Protein AF-A0A7W5AHA7-F1 (afdb_monomer)

Solvent-accessible surface area (backbone atoms only — not comparable to full-atom values): 21194 Å² total; per-residue (Å²): 138,83,71,64,63,60,58,51,53,52,51,49,52,49,50,27,50,49,18,19,52,24,18,47,68,71,44,51,67,63,39,45,52,51,50,47,50,50,53,53,51,52,54,52,45,38,75,72,51,43,41,68,69,63,51,54,50,54,52,51,44,52,54,50,19,44,52,30,20,50,50,20,34,49,53,38,52,50,50,55,50,50,54,51,49,53,52,50,52,52,52,49,54,50,52,49,51,50,50,50,52,50,56,47,44,58,52,50,45,49,53,37,49,51,49,26,53,50,21,52,50,44,39,74,67,44,91,49,69,72,58,24,52,52,20,49,51,50,24,53,52,30,52,54,50,48,55,51,53,49,57,57,47,67,65,64,68,55,86,76,56,55,41,36,65,59,50,50,55,50,42,42,75,73,69,44,51,74,49,77,43,67,65,78,59,86,31,44,57,58,18,50,53,51,45,54,51,52,52,49,40,56,74,61,25,66,96,49,59,33,41,37,41,33,60,72,56,31,42,37,41,38,33,60,53,51,94,64,92,72,76,98,60,78,53,74,66,58,52,51,50,38,50,53,36,44,74,69,70,23,46,60,49,78,49,78,56,96,63,26,39,39,39,41,38,39,53,55,91,81,67,66,86,82,78,73,89,75,69,81,66,66,54,58,55,54,52,49,53,54,56,45,48,57,51,52,49,48,50,51,48,49,51,50,51,53,50,53,47,49,56,58,46,39,55,56,8,41,44,54,72,66,48,57,68,70,58,52,72,67,38,45,39,82,62,50,58,76,59,46,49,90,37,62,34,54,55,67,78,78,89,77,76,62,89,55,56,47,41,23,24,70,58,53,66,92,76,42,56,55,28,35,36,47,26,40,58,91,60,22,28,69,38,42,36,42,74,87,70,55,74,95

Organism: NCBI:txid113559

Mean predicted aligned error: 18.33 Å

Radius of gyration: 41.79 Å; Cα contacts (8 Å, |Δi|>4): 481; chains: 1; bounding box: 98×40×115 Å

InterPro domains:
  IPR011712 Signal transduction histidine kinase, subgroup 3, dimerisation and phosphoacceptor domain [PF07730] (96-156)
  IPR036890 Histidine kinase/HSP90-like ATPase superfamily [G3DSA:3.30.565.10] (156-269)
  IPR050482 Sensor Histidine Kinase Two-Component System [PTHR24421] (6-270)

Structure (mmCIF, N/CA/C/O backbone):
data_AF-A0A7W5AHA7-F1
#
_entry.id   AF-A0A7W5AHA7-F1
#
loop_
_atom_site.group_PDB
_atom_site.id
_atom_site.type_symbol
_atom_site.label_atom_id
_atom_site.label_alt_id
_atom_site.label_comp_id
_atom_site.label_asym_id
_atom_site.label_entity_id
_atom_site.label_seq_id
_atom_site.pdbx_PDB_ins_code
_atom_site.Cartn_x
_atom_site.Cartn_y
_atom_site.Cartn_z
_atom_site.occupancy
_atom_site.B_iso_or_equiv
_atom_site.auth_seq_id
_atom_site.auth_comp_id
_atom_site.auth_asym_id
_atom_site.auth_atom_id
_atom_site.pdbx_PDB_model_num
ATOM 1 N N . MET A 1 1 ? 36.001 -20.596 -24.330 1.00 44.03 1 MET A N 1
ATOM 2 C CA . MET A 1 1 ? 35.196 -19.375 -24.076 1.00 44.03 1 MET A CA 1
ATOM 3 C C . MET A 1 1 ? 34.085 -19.608 -23.025 1.00 44.03 1 MET A C 1
ATOM 5 O O . MET A 1 1 ? 33.024 -19.015 -23.134 1.00 44.03 1 MET A O 1
ATOM 9 N N . HIS A 1 2 ? 34.303 -20.411 -21.967 1.00 50.78 2 HIS A N 1
ATOM 10 C CA . HIS A 1 2 ? 33.227 -20.828 -21.035 1.00 50.78 2 HIS A CA 1
ATOM 11 C C . HIS A 1 2 ? 33.105 -20.026 -19.718 1.00 50.78 2 HIS A C 1
ATOM 13 O O . HIS A 1 2 ? 32.243 -20.342 -18.909 1.00 50.78 2 HIS A O 1
ATOM 19 N N . GLY A 1 3 ? 33.915 -18.985 -19.485 1.00 50.44 3 GLY A N 1
ATOM 20 C CA . GLY A 1 3 ? 33.931 -18.281 -18.188 1.00 50.44 3 GLY A CA 1
ATOM 21 C C . GLY A 1 3 ? 32.942 -17.116 -18.034 1.00 50.44 3 GLY A C 1
ATOM 22 O O . GLY A 1 3 ? 32.474 -16.852 -16.933 1.00 50.44 3 GLY A O 1
ATOM 23 N N . TRP A 1 4 ? 32.600 -16.413 -19.117 1.00 60.12 4 TRP A N 1
ATOM 24 C CA . TRP A 1 4 ? 31.882 -15.130 -19.024 1.00 60.12 4 TRP A CA 1
ATOM 25 C C . TRP A 1 4 ? 30.357 -15.271 -18.871 1.00 60.12 4 TRP A C 1
ATOM 27 O O . TRP A 1 4 ? 29.722 -14.421 -18.252 1.00 60.12 4 TRP A O 1
ATOM 37 N N . GLY A 1 5 ? 29.766 -16.369 -19.355 1.00 68.62 5 GLY A N 1
ATOM 38 C CA . GLY A 1 5 ? 28.310 -16.575 -19.311 1.00 68.62 5 GLY A CA 1
ATOM 39 C C . GLY A 1 5 ? 27.740 -16.765 -17.899 1.00 68.62 5 GLY A C 1
ATOM 40 O O . GLY A 1 5 ? 26.621 -16.340 -17.624 1.00 68.62 5 GLY A O 1
ATOM 41 N N . GLN A 1 6 ? 28.514 -17.350 -16.977 1.00 74.94 6 GLN A N 1
ATOM 42 C CA . GLN A 1 6 ? 28.074 -17.560 -15.591 1.00 74.94 6 GLN A CA 1
ATOM 43 C C . GLN A 1 6 ? 27.984 -16.240 -14.814 1.00 74.94 6 GLN A C 1
ATOM 45 O O . GLN A 1 6 ? 27.006 -16.004 -14.108 1.00 74.94 6 GLN A O 1
ATOM 50 N N . TRP A 1 7 ? 28.964 -15.350 -14.991 1.00 77.50 7 TRP A N 1
ATOM 51 C CA . TRP A 1 7 ? 28.959 -14.024 -14.367 1.00 77.50 7 TRP A CA 1
ATOM 52 C C . TRP A 1 7 ? 27.817 -13.147 -14.879 1.00 77.50 7 TRP A C 1
ATOM 54 O O . TRP A 1 7 ? 27.179 -12.449 -14.092 1.00 77.50 7 TRP A O 1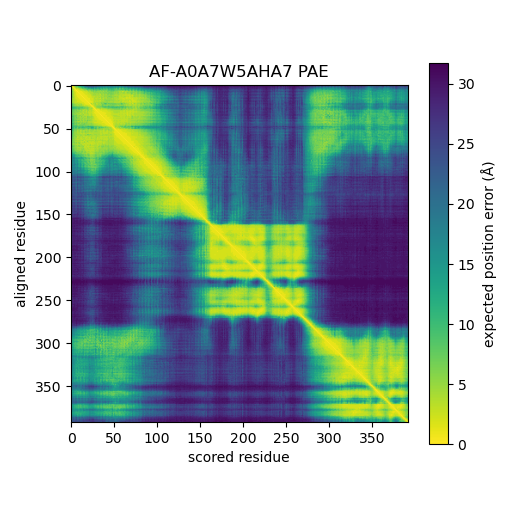
ATOM 64 N N . TYR A 1 8 ? 27.506 -13.245 -16.171 1.00 78.62 8 TYR A N 1
ATOM 65 C CA . TYR A 1 8 ? 26.385 -12.532 -16.774 1.00 78.62 8 TYR A CA 1
ATOM 66 C C . TYR A 1 8 ? 25.031 -12.995 -16.205 1.00 78.62 8 TYR A C 1
ATOM 68 O O . TYR A 1 8 ? 24.217 -12.173 -15.783 1.00 78.62 8 TYR A O 1
ATOM 76 N N . ALA A 1 9 ? 24.808 -14.310 -16.097 1.00 77.81 9 ALA A N 1
ATOM 77 C CA . ALA A 1 9 ? 23.575 -14.854 -15.523 1.00 77.81 9 ALA A CA 1
ATOM 78 C C . ALA A 1 9 ? 23.371 -14.438 -14.053 1.00 77.81 9 ALA A C 1
ATOM 80 O O . ALA A 1 9 ? 22.255 -14.110 -13.646 1.00 77.81 9 ALA A O 1
ATOM 81 N N . LEU A 1 10 ? 24.449 -14.405 -13.261 1.00 85.38 10 LEU A N 1
ATOM 82 C CA . LEU A 1 10 ? 24.405 -13.941 -11.872 1.00 85.38 10 LEU A CA 1
ATOM 83 C C . LEU A 1 10 ? 24.074 -12.446 -11.771 1.00 85.38 10 LEU A C 1
ATOM 85 O O . LEU A 1 10 ? 23.258 -12.060 -10.933 1.00 85.38 10 LEU A O 1
ATOM 89 N N . ALA A 1 11 ? 24.659 -11.613 -12.636 1.00 83.50 11 ALA A N 1
ATOM 90 C CA . ALA A 1 11 ? 24.360 -10.184 -12.688 1.00 83.50 11 ALA A CA 1
ATOM 91 C C . ALA A 1 11 ? 22.890 -9.927 -13.064 1.00 83.50 11 ALA A C 1
ATOM 93 O O . ALA A 1 11 ? 22.206 -9.156 -12.387 1.00 83.50 11 ALA A O 1
ATOM 94 N N . ALA A 1 12 ? 22.372 -10.635 -14.072 1.00 81.69 12 ALA A N 1
ATOM 95 C CA . ALA A 1 12 ? 20.970 -10.556 -14.475 1.00 81.69 12 ALA A CA 1
ATOM 96 C C . ALA A 1 12 ? 20.016 -10.944 -13.333 1.00 81.69 12 ALA A C 1
ATOM 98 O O . ALA A 1 12 ? 19.074 -10.212 -13.020 1.00 81.69 12 ALA A O 1
ATOM 99 N N . ALA A 1 13 ? 20.290 -12.059 -12.648 1.00 84.12 13 ALA A N 1
ATOM 100 C CA . ALA A 1 13 ? 19.500 -12.494 -11.499 1.00 84.12 13 ALA A CA 1
ATOM 101 C C . ALA A 1 13 ? 19.531 -11.470 -10.350 1.00 84.12 13 ALA A C 1
ATOM 103 O O . ALA A 1 13 ? 18.500 -11.207 -9.723 1.00 84.12 13 ALA A O 1
ATOM 104 N N . ALA A 1 14 ? 20.689 -10.852 -10.095 1.00 86.31 14 ALA A N 1
ATOM 105 C CA . ALA A 1 14 ? 20.833 -9.817 -9.078 1.00 86.31 14 ALA A CA 1
ATOM 106 C C . ALA A 1 14 ? 19.992 -8.570 -9.399 1.00 86.31 14 ALA A C 1
ATOM 108 O O . ALA A 1 14 ? 19.292 -8.074 -8.516 1.00 86.31 14 ALA A O 1
ATOM 109 N N . VAL A 1 15 ? 19.992 -8.102 -10.654 1.00 85.31 15 VAL A N 1
ATOM 110 C CA . VAL A 1 15 ? 19.159 -6.967 -11.097 1.00 85.31 15 VAL A CA 1
ATOM 111 C C . VAL A 1 15 ? 17.677 -7.265 -10.865 1.00 85.31 15 VAL A C 1
ATOM 113 O O . VAL A 1 15 ? 16.982 -6.476 -10.222 1.00 85.31 15 VAL A O 1
ATOM 116 N N . VAL A 1 16 ? 17.201 -8.438 -11.291 1.00 84.88 16 VAL A N 1
ATOM 117 C CA . VAL A 1 16 ? 15.804 -8.862 -11.098 1.00 84.88 16 VAL A CA 1
ATOM 118 C C . VAL A 1 16 ? 15.436 -8.915 -9.609 1.00 84.88 16 VAL A C 1
ATOM 120 O O . VAL A 1 16 ? 14.382 -8.408 -9.207 1.00 84.88 16 VAL A O 1
ATOM 123 N N . ALA A 1 17 ? 16.312 -9.467 -8.764 1.00 83.81 17 ALA A N 1
ATOM 124 C CA . ALA A 1 17 ? 16.095 -9.546 -7.320 1.00 83.81 17 ALA A CA 1
ATOM 125 C C . ALA A 1 17 ? 16.056 -8.160 -6.650 1.00 83.81 17 ALA A C 1
ATOM 127 O O . ALA A 1 17 ? 15.181 -7.897 -5.817 1.00 83.81 17 ALA A O 1
ATOM 128 N N . VAL A 1 18 ? 16.961 -7.251 -7.028 1.00 87.38 18 VAL A N 1
ATOM 129 C CA . VAL A 1 18 ? 16.990 -5.865 -6.531 1.00 87.38 18 VAL A CA 1
ATOM 130 C C . VAL A 1 18 ? 15.721 -5.121 -6.940 1.00 87.38 18 VAL A C 1
ATOM 132 O O . VAL A 1 18 ? 15.104 -4.468 -6.097 1.00 87.38 18 VAL A O 1
ATOM 135 N N . CYS A 1 19 ? 15.277 -5.274 -8.187 1.00 85.31 19 CYS A N 1
ATOM 136 C CA . CYS A 1 19 ? 14.032 -4.694 -8.680 1.00 85.31 19 CYS A CA 1
ATOM 137 C C . CYS A 1 19 ? 12.809 -5.220 -7.915 1.00 85.31 19 CYS A C 1
ATOM 139 O O . CYS A 1 19 ? 11.970 -4.428 -7.474 1.00 85.31 19 CYS A O 1
ATOM 141 N N . HIS A 1 20 ? 12.744 -6.531 -7.656 1.00 83.38 20 HIS A N 1
ATOM 142 C CA . HIS A 1 20 ? 11.688 -7.132 -6.841 1.00 83.38 20 HIS A CA 1
ATOM 143 C C . HIS A 1 20 ? 11.648 -6.555 -5.421 1.00 83.38 20 HIS A C 1
ATOM 145 O O . HIS A 1 20 ? 10.597 -6.122 -4.939 1.00 83.38 20 HIS A O 1
ATOM 151 N N . LEU A 1 21 ? 12.801 -6.508 -4.748 1.00 84.50 21 LEU A N 1
ATOM 152 C CA . LEU A 1 21 ? 12.927 -5.983 -3.388 1.00 84.50 21 LEU A CA 1
ATOM 153 C C . LEU A 1 21 ? 12.638 -4.478 -3.317 1.00 84.50 21 LEU A C 1
ATOM 155 O O . LEU A 1 21 ? 11.997 -4.026 -2.366 1.00 84.50 21 LEU A O 1
ATOM 159 N N . GLY A 1 22 ? 13.072 -3.705 -4.315 1.00 81.31 22 GLY A N 1
ATOM 160 C CA . GLY A 1 22 ? 12.771 -2.278 -4.448 1.00 81.31 22 GLY A CA 1
ATOM 161 C C . GLY A 1 22 ? 11.270 -2.028 -4.587 1.00 81.31 22 GLY A C 1
ATOM 162 O O . GLY A 1 22 ? 10.711 -1.193 -3.867 1.00 81.31 22 GLY A O 1
ATOM 163 N N . GLY A 1 23 ? 10.598 -2.845 -5.407 1.00 78.94 23 GLY A N 1
ATOM 164 C CA . GLY A 1 23 ? 9.141 -2.889 -5.506 1.00 78.94 23 GLY A CA 1
ATOM 165 C C . GLY A 1 23 ? 8.476 -3.202 -4.164 1.00 78.94 23 GLY A C 1
ATOM 166 O O . GLY A 1 23 ? 7.586 -2.474 -3.734 1.00 78.94 23 GLY A O 1
ATOM 167 N N . ARG A 1 24 ? 8.944 -4.211 -3.421 1.00 79.75 24 ARG A N 1
ATOM 168 C CA . ARG A 1 24 ? 8.368 -4.544 -2.101 1.00 79.75 24 ARG A CA 1
ATOM 169 C C . ARG A 1 24 ? 8.555 -3.450 -1.052 1.00 79.75 24 ARG A C 1
ATOM 171 O O . ARG A 1 24 ? 7.687 -3.277 -0.208 1.00 79.75 24 ARG A O 1
ATOM 178 N N . ARG A 1 25 ? 9.657 -2.697 -1.106 1.00 81.06 25 ARG A N 1
ATOM 179 C CA . ARG A 1 25 ? 9.965 -1.623 -0.143 1.00 81.06 25 ARG A CA 1
ATOM 180 C C . ARG A 1 25 ? 9.358 -0.262 -0.497 1.00 81.06 25 ARG A C 1
ATOM 182 O O . ARG A 1 25 ? 9.574 0.692 0.240 1.00 81.06 25 ARG A O 1
ATOM 189 N N . GLY A 1 26 ? 8.659 -0.136 -1.628 1.00 74.62 26 GLY A N 1
ATOM 190 C CA . GLY A 1 26 ? 8.088 1.147 -2.062 1.00 74.62 26 GLY A CA 1
ATOM 191 C C . GLY A 1 26 ? 9.129 2.184 -2.491 1.00 74.62 26 GLY A C 1
ATOM 192 O O . GLY A 1 26 ? 8.801 3.351 -2.665 1.00 74.62 26 GLY A O 1
ATOM 193 N N . ARG A 1 27 ? 10.385 1.778 -2.701 1.00 78.81 27 ARG A N 1
ATOM 194 C CA . ARG A 1 27 ? 11.450 2.640 -3.224 1.00 78.81 27 ARG A CA 1
ATOM 195 C C . ARG A 1 27 ? 11.583 2.341 -4.713 1.00 78.81 27 ARG A C 1
ATOM 197 O O . ARG A 1 27 ? 12.406 1.520 -5.098 1.00 78.81 27 ARG A O 1
ATOM 204 N N . THR A 1 28 ? 10.738 2.960 -5.539 1.00 75.12 28 THR A N 1
ATOM 205 C CA . THR A 1 28 ? 10.732 2.735 -6.999 1.00 75.12 28 THR A CA 1
ATOM 206 C C . THR A 1 28 ? 11.773 3.573 -7.738 1.00 75.12 28 THR A C 1
ATOM 208 O O . THR A 1 28 ? 12.265 3.143 -8.773 1.00 75.12 28 THR A O 1
ATOM 211 N N . TRP A 1 29 ? 12.183 4.725 -7.200 1.00 77.06 29 TRP A N 1
ATOM 212 C CA . TRP A 1 29 ? 13.193 5.571 -7.848 1.00 77.06 29 TRP A CA 1
ATOM 213 C C . TRP A 1 29 ? 14.560 4.881 -8.063 1.00 77.06 29 TRP A C 1
ATOM 215 O O . TRP A 1 29 ? 15.096 5.026 -9.157 1.00 77.06 29 TRP A O 1
ATOM 225 N N . PRO A 1 30 ? 15.120 4.074 -7.130 1.00 81.69 30 PRO A N 1
ATOM 226 C CA . PRO A 1 30 ? 16.377 3.364 -7.367 1.00 81.69 30 PRO A CA 1
ATOM 227 C C . PRO A 1 30 ? 16.219 2.270 -8.424 1.00 81.69 30 PRO A C 1
ATOM 229 O O . PRO A 1 30 ? 17.162 1.988 -9.150 1.00 81.69 30 PRO A O 1
ATOM 232 N N . VAL A 1 31 ? 15.026 1.669 -8.525 1.00 80.75 31 VAL A N 1
ATOM 233 C CA . VAL A 1 31 ? 14.702 0.685 -9.566 1.00 80.75 31 VAL A CA 1
ATOM 234 C C . VAL A 1 31 ? 14.714 1.355 -10.935 1.00 80.75 31 VAL A C 1
ATOM 236 O O . VAL A 1 31 ? 15.333 0.837 -11.854 1.00 80.75 31 VAL A O 1
ATOM 239 N N . VAL A 1 32 ? 14.099 2.534 -11.058 1.00 78.94 32 VAL A N 1
ATOM 240 C CA . VAL A 1 32 ? 14.128 3.316 -12.302 1.00 78.94 32 VAL A CA 1
ATOM 241 C C . VAL A 1 32 ? 15.564 3.704 -12.666 1.00 78.94 32 VAL A C 1
ATOM 243 O O . VAL A 1 32 ? 15.971 3.482 -13.798 1.00 78.94 32 VAL A O 1
ATOM 246 N N . VAL A 1 33 ? 16.356 4.209 -11.712 1.00 83.56 33 VAL A N 1
ATOM 247 C CA . VAL A 1 33 ? 17.771 4.559 -11.945 1.00 83.56 33 VAL A CA 1
ATOM 248 C C . VAL A 1 33 ? 18.586 3.344 -12.395 1.00 83.56 33 VAL A C 1
ATOM 250 O O . VAL A 1 33 ? 19.356 3.455 -13.345 1.00 83.56 33 VAL A O 1
ATOM 253 N N . LEU A 1 34 ? 18.398 2.186 -11.753 1.00 85.06 34 LEU A N 1
ATOM 254 C CA . LEU A 1 34 ? 19.078 0.944 -12.121 1.00 85.06 34 LEU A CA 1
ATOM 255 C C . LEU A 1 34 ? 18.725 0.515 -13.551 1.00 85.06 34 LEU A C 1
ATOM 257 O O . LEU A 1 34 ? 19.627 0.237 -14.331 1.00 85.06 34 LEU A O 1
ATOM 261 N N . LEU A 1 35 ? 17.436 0.501 -13.904 1.00 83.06 35 LEU A N 1
ATOM 262 C CA . LEU A 1 35 ? 16.977 0.111 -15.241 1.00 83.06 35 LEU A CA 1
ATOM 263 C C . LEU A 1 35 ? 17.489 1.071 -16.322 1.00 83.06 35 LEU A C 1
ATOM 265 O O . LEU A 1 35 ? 18.000 0.616 -17.338 1.00 83.06 35 LEU A O 1
ATOM 269 N N . CYS A 1 36 ? 17.441 2.386 -16.080 1.00 80.06 36 CYS A N 1
ATOM 270 C CA . CYS A 1 36 ? 18.032 3.367 -16.992 1.00 80.06 36 CYS A CA 1
ATOM 271 C C . CYS A 1 36 ? 19.545 3.152 -17.158 1.00 80.06 36 CYS A C 1
ATOM 273 O O . CYS A 1 36 ? 20.065 3.272 -18.262 1.00 80.06 36 CYS A O 1
ATOM 275 N N . GLY A 1 37 ? 20.254 2.819 -16.074 1.00 83.44 37 GLY A N 1
ATOM 276 C CA . GLY A 1 37 ? 21.679 2.495 -16.125 1.00 83.44 37 GLY A CA 1
ATOM 277 C C . GLY A 1 37 ? 21.979 1.257 -16.974 1.00 83.44 37 GLY A C 1
ATOM 278 O O . GLY A 1 37 ? 22.939 1.274 -17.741 1.00 83.44 37 GLY A O 1
ATOM 279 N N . VAL A 1 38 ? 21.143 0.215 -16.882 1.00 83.44 38 VAL A N 1
ATOM 280 C CA . VAL A 1 38 ? 21.256 -0.996 -17.717 1.00 83.44 38 VAL A CA 1
ATOM 281 C C . VAL A 1 38 ? 21.046 -0.666 -19.198 1.00 83.44 38 VAL A C 1
ATOM 283 O O . VAL A 1 38 ? 21.844 -1.103 -20.019 1.00 83.44 38 VAL A O 1
ATOM 286 N N . GLU A 1 39 ? 20.053 0.160 -19.542 1.00 79.25 39 GLU A N 1
ATOM 287 C CA . GLU A 1 39 ? 19.814 0.587 -20.934 1.00 79.25 39 GLU A CA 1
ATOM 288 C C . GLU A 1 39 ? 20.988 1.386 -21.516 1.00 79.25 39 GLU A C 1
ATOM 290 O O . GLU A 1 39 ? 21.417 1.155 -22.646 1.00 79.25 39 GLU A O 1
ATOM 295 N N . VAL A 1 40 ? 21.559 2.306 -20.732 1.00 81.25 40 VAL A N 1
ATOM 296 C CA . VAL A 1 40 ? 22.741 3.073 -21.153 1.00 81.25 40 VAL A CA 1
ATOM 297 C C . VAL A 1 40 ? 23.948 2.151 -21.347 1.00 81.25 40 VAL A C 1
ATOM 299 O O . VAL A 1 40 ? 24.671 2.291 -22.332 1.00 81.25 40 VAL A O 1
ATOM 302 N N . ALA A 1 41 ? 24.159 1.190 -20.444 1.00 82.62 41 ALA A N 1
ATOM 303 C CA . ALA A 1 41 ? 25.242 0.218 -20.567 1.00 82.62 41 ALA A CA 1
ATOM 304 C C . ALA A 1 41 ? 25.078 -0.670 -21.811 1.00 82.62 41 ALA A C 1
ATOM 306 O O . ALA A 1 41 ? 26.049 -0.864 -22.542 1.00 82.62 41 ALA A O 1
ATOM 307 N N . ALA A 1 42 ? 23.858 -1.141 -22.090 1.00 77.44 42 ALA A N 1
ATOM 308 C CA . ALA A 1 42 ? 23.548 -1.907 -23.294 1.00 77.44 42 ALA A CA 1
ATOM 309 C C . ALA A 1 42 ? 23.828 -1.083 -24.563 1.00 77.44 42 ALA A C 1
ATOM 311 O O . ALA A 1 42 ? 24.485 -1.565 -25.480 1.00 77.44 42 ALA A O 1
ATOM 312 N N . ALA A 1 43 ? 23.427 0.192 -24.600 1.00 73.12 43 ALA A N 1
ATOM 313 C CA . ALA A 1 43 ? 23.706 1.077 -25.733 1.00 73.12 43 ALA A CA 1
ATOM 314 C C . ALA A 1 43 ? 25.212 1.264 -25.993 1.00 73.12 43 ALA A C 1
ATOM 316 O O . ALA A 1 43 ? 25.657 1.215 -27.142 1.00 73.12 43 ALA A O 1
ATOM 317 N N . ILE A 1 44 ? 26.003 1.450 -24.930 1.00 78.62 44 ILE A N 1
ATOM 318 C CA . ILE A 1 44 ? 27.466 1.567 -25.016 1.00 78.62 44 ILE A CA 1
ATOM 319 C C . ILE A 1 44 ? 28.070 0.268 -25.552 1.00 78.62 44 ILE A C 1
ATOM 321 O O . ILE A 1 44 ? 28.921 0.298 -26.439 1.00 78.62 44 ILE A O 1
ATOM 325 N N . ALA A 1 45 ? 27.629 -0.876 -25.039 1.00 74.81 45 ALA A N 1
ATOM 326 C CA . ALA A 1 45 ? 28.174 -2.164 -25.431 1.00 74.81 45 ALA A CA 1
ATOM 327 C C . ALA A 1 45 ? 27.850 -2.504 -26.903 1.00 74.81 45 ALA A C 1
ATOM 329 O O . ALA A 1 45 ? 28.740 -2.948 -27.635 1.00 74.81 45 ALA A O 1
ATOM 330 N N . VAL A 1 46 ? 26.657 -2.152 -27.401 1.00 67.69 46 VAL A N 1
ATOM 331 C CA . VAL A 1 46 ? 26.340 -2.222 -28.840 1.00 67.69 46 VAL A CA 1
ATOM 332 C C . VAL A 1 46 ? 27.221 -1.281 -29.667 1.00 67.69 46 VAL A C 1
ATOM 334 O O . VAL A 1 46 ? 27.731 -1.689 -30.710 1.00 67.69 46 VAL A O 1
ATOM 337 N N . ALA A 1 47 ? 27.489 -0.059 -29.198 1.00 67.56 47 ALA A N 1
ATOM 338 C CA . ALA A 1 47 ? 28.405 0.857 -29.885 1.00 67.56 47 ALA A CA 1
ATOM 339 C C . ALA A 1 47 ? 29.847 0.312 -29.990 1.00 67.56 47 ALA A C 1
ATOM 341 O O . ALA A 1 47 ? 30.580 0.691 -30.903 1.00 67.56 47 ALA A O 1
ATOM 342 N N . HIS A 1 48 ? 30.240 -0.605 -29.098 1.00 72.19 48 HIS A N 1
ATOM 343 C CA . HIS A 1 48 ? 31.527 -1.308 -29.118 1.00 72.19 48 HIS A CA 1
ATOM 344 C C . HIS A 1 48 ? 31.503 -2.654 -29.870 1.00 72.19 48 HIS A C 1
ATOM 346 O O . HIS A 1 48 ? 32.468 -3.416 -29.787 1.00 72.19 48 HIS A O 1
ATOM 352 N N . GLY A 1 49 ? 30.449 -2.937 -30.643 1.00 62.97 49 GLY A N 1
ATOM 353 C CA . GLY A 1 49 ? 30.379 -4.101 -31.533 1.00 62.97 49 GLY A CA 1
ATOM 354 C C . GLY A 1 49 ? 29.809 -5.368 -30.891 1.00 62.97 49 GLY A C 1
ATOM 355 O O . GLY A 1 49 ? 30.137 -6.471 -31.331 1.00 62.97 49 GLY A O 1
ATOM 356 N N . GLN A 1 50 ? 28.982 -5.231 -29.849 1.00 67.88 50 GLN A N 1
ATOM 357 C CA . GLN A 1 50 ? 28.209 -6.346 -29.293 1.00 67.88 50 GLN A CA 1
ATOM 358 C C . GLN A 1 50 ? 27.273 -6.958 -30.349 1.00 67.88 50 GLN A C 1
ATOM 360 O O . GLN A 1 50 ? 26.678 -6.257 -31.169 1.00 67.88 50 GLN A O 1
ATOM 365 N N . ASP A 1 51 ? 27.129 -8.284 -30.313 1.00 62.66 51 ASP A N 1
ATOM 366 C CA . ASP A 1 51 ? 26.219 -9.013 -31.192 1.00 62.66 51 ASP A CA 1
ATOM 367 C C . ASP A 1 51 ? 24.751 -8.901 -30.739 1.00 62.66 51 ASP A C 1
ATOM 369 O O . ASP A 1 51 ? 24.434 -8.707 -29.563 1.00 62.66 51 ASP A O 1
ATOM 373 N N . THR A 1 52 ? 23.828 -9.078 -31.681 1.00 60.09 52 THR A N 1
ATOM 374 C CA . THR A 1 52 ? 22.387 -8.901 -31.455 1.00 60.09 52 THR A CA 1
ATOM 375 C C . THR A 1 52 ? 21.793 -9.887 -30.467 1.00 60.09 52 THR A C 1
ATOM 377 O O . THR A 1 52 ? 20.845 -9.536 -29.771 1.00 60.09 52 THR A O 1
ATOM 380 N N . VAL A 1 53 ? 22.323 -11.111 -30.380 1.00 64.00 53 VAL A N 1
ATOM 381 C CA . VAL A 1 53 ? 21.815 -12.099 -29.421 1.00 64.00 53 VAL A CA 1
ATOM 382 C C . VAL A 1 53 ? 22.088 -11.603 -28.009 1.00 64.00 53 VAL A C 1
ATOM 384 O O . VAL A 1 53 ? 21.175 -11.575 -27.191 1.00 64.00 53 VAL A O 1
ATOM 387 N N . SER A 1 54 ? 23.305 -11.128 -27.747 1.00 68.50 54 SER A N 1
ATOM 388 C CA . SER A 1 54 ? 23.653 -10.516 -26.465 1.00 68.50 54 SER A CA 1
ATOM 389 C C . SER A 1 54 ? 22.757 -9.305 -26.151 1.00 68.50 54 SER A C 1
ATOM 391 O O . SER A 1 54 ? 22.271 -9.184 -25.031 1.00 68.50 54 SER A O 1
ATOM 393 N N . TRP A 1 55 ? 22.469 -8.446 -27.139 1.00 70.12 55 TRP A N 1
ATOM 394 C CA . TRP A 1 55 ? 21.557 -7.303 -26.955 1.00 70.12 55 TRP A CA 1
ATOM 395 C C . TRP A 1 55 ? 20.116 -7.736 -26.631 1.00 70.12 55 TRP A C 1
ATOM 397 O O . TRP A 1 55 ? 19.495 -7.197 -25.718 1.00 70.12 55 TRP A O 1
ATOM 407 N N . LEU A 1 56 ? 19.581 -8.746 -27.325 1.00 67.94 56 LEU A N 1
ATOM 408 C CA . LEU A 1 56 ? 18.253 -9.302 -27.037 1.00 67.94 56 LEU A CA 1
ATOM 409 C C . LEU A 1 56 ? 18.174 -9.887 -25.622 1.00 67.94 56 LEU A C 1
ATOM 411 O O . LEU A 1 56 ? 17.139 -9.774 -24.962 1.00 67.94 56 LEU A O 1
ATOM 415 N N . VAL A 1 57 ? 19.260 -10.499 -25.146 1.00 75.12 57 VAL A N 1
ATOM 416 C CA . VAL A 1 57 ? 19.339 -11.007 -23.775 1.00 75.12 57 VAL A CA 1
ATOM 417 C C . VAL A 1 57 ? 19.321 -9.850 -22.769 1.00 75.12 57 VAL A C 1
ATOM 419 O O . VAL A 1 57 ? 18.544 -9.926 -21.817 1.00 75.12 57 VAL A O 1
ATOM 422 N N . ASP A 1 58 ? 20.063 -8.760 -22.999 1.00 74.81 58 ASP A N 1
ATOM 423 C CA . ASP A 1 58 ? 20.011 -7.561 -22.141 1.00 74.81 58 ASP A CA 1
ATOM 424 C C . ASP A 1 58 ? 18.574 -7.012 -22.039 1.00 74.81 58 ASP A C 1
ATOM 426 O O . ASP A 1 58 ? 18.072 -6.741 -20.945 1.00 74.81 58 ASP A O 1
ATOM 430 N N . GLN A 1 59 ? 17.867 -6.941 -23.170 1.00 75.75 59 GLN A N 1
ATOM 431 C CA . GLN A 1 59 ? 16.475 -6.483 -23.230 1.00 75.75 59 GLN A CA 1
ATOM 432 C C . GLN A 1 59 ? 15.516 -7.414 -22.475 1.00 75.75 59 GLN A C 1
ATOM 434 O O . GLN A 1 59 ? 14.649 -6.957 -21.723 1.00 75.75 59 GLN A O 1
ATOM 439 N N . ALA A 1 60 ? 15.695 -8.731 -22.596 1.00 76.62 60 ALA A N 1
ATOM 440 C CA . ALA A 1 60 ? 14.915 -9.698 -21.828 1.00 76.62 60 ALA A CA 1
ATOM 441 C C . ALA A 1 60 ? 15.127 -9.528 -20.311 1.00 76.62 60 ALA A C 1
ATOM 443 O O . ALA A 1 60 ? 14.166 -9.625 -19.540 1.00 76.62 60 ALA A O 1
ATOM 444 N N . VAL A 1 61 ? 16.355 -9.224 -19.872 1.00 81.81 61 VAL A N 1
ATOM 445 C CA . VAL A 1 61 ? 16.673 -8.956 -18.459 1.00 81.81 61 VAL A CA 1
ATOM 446 C C . VAL A 1 61 ? 15.971 -7.693 -17.960 1.00 81.81 61 VAL A C 1
ATOM 448 O O . VAL A 1 61 ? 15.389 -7.724 -16.873 1.00 81.81 61 VAL A O 1
ATOM 451 N N . VAL A 1 62 ? 15.955 -6.609 -18.743 1.00 80.19 62 VAL A N 1
ATOM 452 C CA . VAL A 1 62 ? 15.225 -5.376 -18.395 1.00 80.19 62 VAL A CA 1
ATOM 453 C C . VAL A 1 62 ? 13.729 -5.654 -18.239 1.00 80.19 62 VAL A C 1
ATOM 455 O O . VAL A 1 62 ? 13.136 -5.278 -17.223 1.00 80.19 62 VAL A O 1
ATOM 458 N N . VAL A 1 63 ? 13.118 -6.372 -19.186 1.00 79.19 63 VAL A N 1
ATOM 459 C CA . VAL A 1 63 ? 11.692 -6.741 -19.126 1.00 79.19 63 VAL A CA 1
ATOM 460 C C . VAL A 1 63 ? 11.386 -7.577 -17.878 1.00 79.19 63 VAL A C 1
ATOM 462 O O . VAL A 1 63 ? 10.437 -7.277 -17.145 1.00 79.19 63 VAL A O 1
ATOM 465 N N . LEU A 1 64 ? 12.210 -8.587 -17.586 1.00 82.06 64 LEU A N 1
ATOM 466 C CA . LEU A 1 64 ? 12.083 -9.416 -16.382 1.00 82.06 64 LEU A CA 1
ATOM 467 C C . LEU A 1 64 ? 12.227 -8.587 -15.100 1.00 82.06 64 LEU A C 1
ATOM 469 O O . LEU A 1 64 ? 11.472 -8.782 -14.146 1.00 82.06 64 LEU A O 1
ATOM 473 N N . ALA A 1 65 ? 13.158 -7.636 -15.073 1.00 81.00 65 ALA A N 1
ATOM 474 C CA . ALA A 1 65 ? 13.391 -6.765 -13.931 1.00 81.00 65 ALA A CA 1
ATOM 475 C C . ALA A 1 65 ? 12.220 -5.794 -13.689 1.00 81.00 65 ALA A C 1
ATOM 477 O O . ALA A 1 65 ? 11.791 -5.623 -12.542 1.00 81.00 65 ALA A O 1
ATOM 478 N N . VAL A 1 66 ? 11.632 -5.226 -14.749 1.00 80.19 66 VAL A N 1
ATOM 479 C CA . VAL A 1 66 ? 10.394 -4.430 -14.668 1.00 80.19 66 VAL A CA 1
ATOM 480 C C . VAL A 1 66 ? 9.248 -5.282 -14.120 1.00 80.19 66 VAL A C 1
ATOM 482 O O . VAL A 1 66 ? 8.573 -4.877 -13.170 1.00 80.19 66 VAL A O 1
ATOM 485 N N . PHE A 1 67 ? 9.054 -6.492 -14.653 1.00 79.56 67 PHE A N 1
ATOM 486 C CA . PHE A 1 67 ? 8.005 -7.402 -14.188 1.00 79.56 67 PHE A CA 1
ATOM 487 C C . PHE A 1 67 ? 8.187 -7.790 -12.713 1.00 79.56 67 PHE A C 1
ATOM 489 O O . PHE A 1 67 ? 7.228 -7.814 -11.933 1.00 79.56 67 PHE A O 1
ATOM 496 N N . ALA A 1 68 ? 9.428 -8.024 -12.286 1.00 81.75 68 ALA A N 1
ATOM 497 C CA . ALA A 1 68 ? 9.760 -8.322 -10.901 1.00 81.75 68 ALA A CA 1
ATOM 498 C C . ALA A 1 68 ? 9.471 -7.139 -9.961 1.00 81.75 68 ALA A C 1
ATOM 500 O O . ALA A 1 68 ? 8.912 -7.350 -8.876 1.00 81.75 68 ALA A O 1
ATOM 501 N N . ALA A 1 69 ? 9.769 -5.904 -10.382 1.00 82.38 69 ALA A N 1
ATOM 502 C CA . ALA A 1 69 ? 9.437 -4.683 -9.643 1.00 82.38 69 ALA A CA 1
ATOM 503 C C . ALA A 1 69 ? 7.924 -4.449 -9.523 1.00 82.38 69 ALA A C 1
ATOM 505 O O . ALA A 1 69 ? 7.433 -4.088 -8.445 1.00 82.38 69 ALA A O 1
ATOM 506 N N . LEU A 1 70 ? 7.174 -4.695 -10.602 1.00 79.81 70 LEU A N 1
ATOM 507 C CA . LEU A 1 70 ? 5.711 -4.646 -10.600 1.00 79.81 70 LEU A CA 1
ATOM 508 C C . LEU A 1 70 ? 5.125 -5.691 -9.653 1.00 79.81 70 LEU A C 1
ATOM 510 O O . LEU A 1 70 ? 4.276 -5.360 -8.829 1.00 79.81 70 LEU A O 1
ATOM 514 N N . THR A 1 71 ? 5.634 -6.923 -9.700 1.00 79.94 71 THR A N 1
ATOM 515 C CA . THR A 1 71 ? 5.207 -8.010 -8.810 1.00 79.94 71 THR A CA 1
ATOM 516 C C . THR A 1 71 ? 5.492 -7.669 -7.347 1.00 79.94 71 THR A C 1
ATOM 518 O O . THR A 1 71 ? 4.622 -7.821 -6.490 1.00 79.94 71 THR A O 1
ATOM 521 N N . GLY A 1 72 ? 6.684 -7.144 -7.044 1.00 82.06 72 GLY A N 1
ATOM 522 C CA . GLY A 1 72 ? 7.031 -6.691 -5.696 1.00 82.06 72 GLY A CA 1
ATOM 523 C C . GLY A 1 72 ? 6.106 -5.576 -5.199 1.00 82.06 72 GLY A C 1
ATOM 524 O O . GLY A 1 72 ? 5.636 -5.616 -4.061 1.00 82.06 72 GLY A O 1
ATOM 525 N N . SER A 1 73 ? 5.786 -4.618 -6.072 1.00 81.94 73 SER A N 1
ATOM 526 C CA . SER A 1 73 ? 4.862 -3.519 -5.768 1.00 81.94 73 SER A CA 1
ATOM 527 C C . SER A 1 73 ? 3.421 -3.998 -5.577 1.00 81.94 73 SER A C 1
ATOM 529 O O . SER A 1 73 ? 2.737 -3.530 -4.670 1.00 81.94 73 SER A O 1
ATOM 531 N N . TYR A 1 74 ? 2.969 -4.952 -6.391 1.00 79.94 74 TYR A N 1
ATOM 532 C CA . TYR A 1 74 ? 1.650 -5.570 -6.284 1.00 79.94 74 TYR A CA 1
ATOM 533 C C . TYR A 1 74 ? 1.487 -6.325 -4.963 1.00 79.94 74 TYR A C 1
ATOM 535 O O . TYR A 1 74 ? 0.479 -6.161 -4.281 1.00 79.94 74 TYR A O 1
ATOM 543 N N . LEU A 1 75 ? 2.488 -7.118 -4.567 1.00 81.12 75 LEU A N 1
ATOM 544 C CA . LEU A 1 75 ? 2.449 -7.853 -3.303 1.00 81.12 75 LEU A CA 1
ATOM 545 C C . LEU A 1 75 ? 2.387 -6.913 -2.098 1.00 81.12 75 LEU A C 1
ATOM 547 O O . LEU A 1 75 ? 1.597 -7.160 -1.190 1.00 81.12 75 LEU A O 1
ATOM 551 N N . ARG A 1 76 ? 3.167 -5.826 -2.115 1.00 83.25 76 ARG A N 1
ATOM 552 C CA . ARG A 1 76 ? 3.109 -4.779 -1.086 1.00 83.25 76 ARG A CA 1
ATOM 553 C C . ARG A 1 76 ? 1.706 -4.179 -0.998 1.00 83.25 76 ARG A C 1
ATOM 555 O O . ARG A 1 76 ? 1.102 -4.168 0.067 1.00 83.25 76 ARG A O 1
ATOM 562 N N . LEU A 1 77 ? 1.153 -3.775 -2.141 1.00 81.56 77 LEU A N 1
ATOM 563 C CA . LEU A 1 77 ? -0.184 -3.193 -2.211 1.00 81.56 77 LEU A CA 1
ATOM 564 C C . LEU A 1 77 ? -1.267 -4.166 -1.720 1.00 81.56 77 LEU A C 1
ATOM 566 O O . LEU A 1 77 ? -2.202 -3.776 -1.026 1.00 81.56 77 LEU A O 1
ATOM 570 N N . ARG A 1 78 ? -1.139 -5.453 -2.052 1.00 78.81 78 ARG A N 1
ATOM 571 C CA . ARG A 1 78 ? -2.044 -6.495 -1.563 1.00 78.81 78 ARG A CA 1
ATOM 572 C C . ARG A 1 78 ? -1.968 -6.632 -0.042 1.00 78.81 78 ARG A C 1
ATOM 574 O O . ARG A 1 78 ? -3.013 -6.780 0.582 1.00 78.81 78 ARG A O 1
ATOM 581 N N . GLN A 1 79 ? -0.771 -6.589 0.545 1.00 78.88 79 GLN A N 1
ATOM 582 C CA . GLN A 1 79 ? -0.600 -6.632 2.002 1.00 78.88 79 GLN A CA 1
ATOM 583 C C . GLN A 1 79 ? -1.278 -5.434 2.670 1.00 78.88 79 GLN A C 1
ATOM 585 O O . GLN A 1 79 ? -2.105 -5.636 3.556 1.00 78.88 79 GLN A O 1
ATOM 590 N N . GLU A 1 80 ? -1.037 -4.224 2.161 1.00 79.44 80 GLU A N 1
ATOM 591 C CA . GLU A 1 80 ? -1.684 -2.998 2.644 1.00 79.44 80 GLU A CA 1
ATOM 592 C C . GLU A 1 80 ? -3.220 -3.106 2.574 1.00 79.44 80 GLU A C 1
ATOM 594 O O . GLU A 1 80 ? -3.918 -2.798 3.539 1.00 79.44 80 GLU A O 1
ATOM 599 N N . PHE A 1 81 ? -3.777 -3.611 1.465 1.00 75.69 81 PHE A N 1
ATOM 600 C CA . PHE A 1 81 ? -5.226 -3.795 1.338 1.00 75.69 81 PHE A CA 1
ATOM 601 C C . PHE A 1 81 ? -5.795 -4.840 2.296 1.00 75.69 81 PHE A C 1
ATOM 603 O O . PHE A 1 81 ? -6.895 -4.648 2.819 1.00 75.69 81 PHE A O 1
ATOM 610 N N . VAL A 1 82 ? -5.078 -5.942 2.516 1.00 77.12 82 VAL A N 1
ATOM 611 C CA . VAL A 1 82 ? -5.499 -6.988 3.452 1.00 77.12 82 VAL A CA 1
ATOM 612 C C . VAL A 1 82 ? -5.511 -6.434 4.875 1.00 77.12 82 VAL A C 1
ATOM 614 O O . VAL A 1 82 ? -6.521 -6.573 5.560 1.00 77.12 82 VAL A O 1
ATOM 617 N N . GLU A 1 83 ? -4.450 -5.749 5.301 1.00 76.00 83 GLU A N 1
ATOM 618 C CA . GLU A 1 83 ? -4.365 -5.112 6.622 1.00 76.00 83 GLU A CA 1
ATOM 619 C C . GLU A 1 83 ? -5.481 -4.085 6.836 1.00 76.00 83 GLU A C 1
ATOM 621 O O . GLU A 1 83 ? -6.187 -4.132 7.848 1.00 76.00 83 GLU A O 1
ATOM 626 N N . GLN A 1 84 ? -5.727 -3.224 5.845 1.00 76.56 84 GLN A N 1
ATOM 627 C CA . GLN A 1 84 ? -6.854 -2.291 5.876 1.00 76.56 84 GLN A CA 1
ATOM 628 C C . GLN A 1 84 ? -8.204 -3.016 5.937 1.00 76.56 84 GLN A C 1
ATOM 630 O O . GLN A 1 84 ? -9.112 -2.574 6.640 1.00 76.56 84 GLN A O 1
ATOM 635 N N . GLY A 1 85 ? -8.359 -4.131 5.219 1.00 75.44 85 GLY A N 1
ATOM 636 C CA . GLY A 1 85 ? -9.560 -4.964 5.255 1.00 75.44 85 GLY A CA 1
ATOM 637 C C . GLY A 1 85 ? -9.833 -5.524 6.651 1.00 75.44 85 GLY A C 1
ATOM 638 O O . GLY A 1 85 ? -10.947 -5.392 7.160 1.00 75.44 85 GLY A O 1
ATOM 639 N N . TRP A 1 86 ? -8.807 -6.071 7.309 1.00 72.00 86 TRP A N 1
ATOM 640 C CA . TRP A 1 86 ? -8.907 -6.564 8.685 1.00 72.00 86 TRP A CA 1
ATOM 641 C C . TRP A 1 86 ? -9.227 -5.448 9.680 1.00 72.00 86 TRP A C 1
ATOM 643 O O . TRP A 1 86 ? -10.075 -5.638 10.555 1.00 72.00 86 TRP A O 1
ATOM 653 N N . ALA A 1 87 ? -8.598 -4.280 9.532 1.00 74.06 87 ALA A N 1
ATOM 654 C CA . ALA A 1 87 ? -8.883 -3.115 10.364 1.00 74.06 87 ALA A CA 1
ATOM 655 C C . ALA A 1 87 ? -10.346 -2.660 10.211 1.00 74.06 87 ALA A C 1
ATOM 657 O O . ALA A 1 87 ? -11.040 -2.478 11.214 1.00 74.06 87 ALA A O 1
ATOM 658 N N . ARG A 1 88 ? -10.857 -2.576 8.972 1.00 73.19 88 ARG A N 1
ATOM 659 C CA . ARG A 1 88 ? -12.268 -2.251 8.694 1.00 73.19 88 ARG A CA 1
ATOM 660 C C . ARG A 1 88 ? -13.224 -3.284 9.286 1.00 73.19 88 ARG A C 1
ATOM 662 O O . ARG A 1 88 ? -14.204 -2.894 9.915 1.00 73.19 88 ARG A O 1
ATOM 669 N N . ALA A 1 89 ? -12.936 -4.576 9.131 1.00 74.38 89 ALA A N 1
ATOM 670 C CA . ALA A 1 89 ? -13.766 -5.648 9.681 1.00 74.38 89 ALA A CA 1
ATOM 671 C C . ALA A 1 89 ? -13.805 -5.611 11.218 1.00 74.38 89 ALA A C 1
ATOM 673 O O . ALA A 1 89 ? -14.867 -5.769 11.820 1.00 74.38 89 ALA A O 1
ATOM 674 N N . ARG A 1 90 ? -12.662 -5.348 11.865 1.00 72.62 90 ARG A N 1
ATOM 675 C CA . ARG A 1 90 ? -12.582 -5.200 13.324 1.00 72.62 90 ARG A CA 1
ATOM 676 C C . ARG A 1 90 ? -13.362 -3.977 13.809 1.00 72.62 90 ARG A C 1
ATOM 678 O O . ARG A 1 90 ? -14.142 -4.111 14.746 1.00 72.62 90 ARG A O 1
ATOM 685 N N . ALA A 1 91 ? -13.210 -2.831 13.145 1.00 75.62 91 ALA A N 1
ATOM 686 C CA . ALA A 1 91 ? -13.956 -1.615 13.467 1.00 75.62 91 ALA A CA 1
ATOM 687 C C . ALA A 1 91 ? -15.469 -1.790 13.259 1.00 75.62 91 ALA A C 1
ATOM 689 O O . ALA A 1 91 ? -16.257 -1.376 14.102 1.00 75.62 91 ALA A O 1
ATOM 690 N N . ALA A 1 92 ? -15.888 -2.457 12.178 1.00 73.50 92 ALA A N 1
ATOM 691 C CA . ALA A 1 92 ? -17.293 -2.783 11.941 1.00 73.50 92 ALA A CA 1
ATOM 692 C C . ALA A 1 92 ? -17.861 -3.694 13.035 1.00 73.50 92 ALA A C 1
ATOM 694 O O . ALA A 1 92 ? -18.949 -3.436 13.537 1.00 73.50 92 ALA A O 1
ATOM 695 N N . ARG A 1 93 ? -17.103 -4.708 13.468 1.00 79.94 93 ARG A N 1
ATOM 696 C CA . ARG A 1 93 ? -17.520 -5.602 14.556 1.00 79.94 93 ARG A CA 1
ATOM 697 C C . ARG A 1 93 ? -17.633 -4.888 15.904 1.00 79.94 93 ARG A C 1
ATOM 699 O O . ARG A 1 93 ? -18.507 -5.238 16.690 1.00 79.94 93 ARG A O 1
ATOM 706 N N . LEU A 1 94 ? -16.752 -3.930 16.190 1.00 75.62 94 LEU A N 1
ATOM 707 C CA . LEU A 1 94 ? -16.831 -3.118 17.409 1.00 75.62 94 LEU A CA 1
ATOM 708 C C . LEU A 1 94 ? -18.030 -2.169 17.368 1.00 75.62 94 LEU A C 1
ATOM 710 O O . LEU A 1 94 ? -18.804 -2.164 18.317 1.00 75.62 94 LEU A O 1
ATOM 714 N N . ARG A 1 95 ? -18.245 -1.470 16.246 1.00 73.62 95 ARG A N 1
ATOM 715 C CA . ARG A 1 95 ? -19.441 -0.637 16.041 1.00 73.62 95 ARG A CA 1
ATOM 716 C C . ARG A 1 95 ? -20.728 -1.435 16.189 1.00 73.62 95 ARG A C 1
ATOM 718 O O . ARG A 1 95 ? -21.651 -0.980 16.847 1.00 73.62 95 ARG A O 1
ATOM 725 N N . GLU A 1 96 ? -20.770 -2.640 15.633 1.00 75.38 96 GLU A N 1
ATOM 726 C CA . GLU A 1 96 ? -21.934 -3.512 15.763 1.00 75.38 96 GLU A CA 1
ATOM 727 C C . GLU A 1 96 ? -22.169 -3.945 17.212 1.00 75.38 96 GLU A C 1
ATOM 729 O O . GLU A 1 96 ? -23.297 -3.939 17.686 1.00 75.38 96 GLU A O 1
ATOM 734 N N . ARG A 1 97 ? -21.104 -4.267 17.955 1.00 75.69 97 ARG A N 1
ATOM 735 C CA . ARG A 1 97 ? -21.216 -4.569 19.388 1.00 75.69 97 ARG A CA 1
ATOM 736 C C . ARG A 1 97 ? -21.688 -3.371 20.205 1.00 75.69 97 ARG A C 1
ATOM 738 O O . ARG A 1 97 ? -22.495 -3.567 21.104 1.00 75.69 97 ARG A O 1
ATOM 745 N N . ALA A 1 98 ? -21.200 -2.171 19.902 1.00 71.69 98 ALA A N 1
ATOM 746 C CA . ALA A 1 98 ? -21.639 -0.943 20.557 1.00 71.69 98 ALA A CA 1
ATOM 747 C C . ALA A 1 98 ? -23.118 -0.658 20.259 1.00 71.69 98 ALA A C 1
ATOM 749 O O . ALA A 1 98 ? -23.879 -0.391 21.181 1.00 71.69 98 ALA A O 1
ATOM 750 N N . ARG A 1 99 ? -23.544 -0.827 19.001 1.00 75.81 99 ARG A N 1
ATOM 751 C CA . ARG A 1 99 ? -24.952 -0.727 18.596 1.00 75.81 99 ARG A CA 1
ATOM 752 C C . ARG A 1 99 ? -25.835 -1.714 19.356 1.00 75.81 99 ARG A C 1
ATOM 754 O O . ARG A 1 99 ? -26.821 -1.303 19.942 1.00 75.81 99 ARG A O 1
ATOM 761 N N . ILE A 1 100 ? -25.444 -2.991 19.411 1.00 73.31 100 ILE A N 1
ATOM 762 C CA . ILE A 1 100 ? -26.176 -4.011 20.179 1.00 73.31 100 ILE A CA 1
ATOM 763 C C . ILE A 1 100 ? -26.243 -3.629 21.662 1.00 73.31 100 ILE A C 1
ATOM 765 O O . ILE A 1 100 ? -27.285 -3.792 22.282 1.00 73.31 100 ILE A O 1
ATOM 769 N N . ALA A 1 101 ? -25.154 -3.123 22.247 1.00 72.88 101 ALA A N 1
ATOM 770 C CA . ALA A 1 101 ? -25.153 -2.685 23.640 1.00 72.88 101 ALA A CA 1
ATOM 771 C C . ALA A 1 101 ? -26.104 -1.499 23.882 1.00 72.88 101 ALA A C 1
ATOM 773 O O . ALA A 1 101 ? -26.788 -1.494 24.902 1.00 72.88 101 ALA A O 1
ATOM 774 N N . ALA A 1 102 ? -26.180 -0.543 22.951 1.00 72.25 102 ALA A N 1
ATOM 775 C CA . ALA A 1 102 ? -27.118 0.577 23.008 1.00 72.25 102 ALA A CA 1
ATOM 776 C C . ALA A 1 102 ? -28.579 0.109 22.861 1.00 72.25 102 ALA A C 1
ATOM 778 O O . ALA A 1 102 ? -29.402 0.420 23.714 1.00 72.25 102 ALA A O 1
ATOM 779 N N . ASP A 1 103 ? -28.884 -0.740 21.874 1.00 71.88 103 ASP A N 1
ATOM 780 C CA . ASP A 1 103 ? -30.234 -1.300 21.693 1.00 71.88 103 ASP A CA 1
ATOM 781 C C . ASP A 1 103 ? -30.679 -2.114 22.927 1.00 71.88 103 ASP A C 1
ATOM 783 O O . ASP A 1 103 ? -31.829 -2.035 23.375 1.00 71.88 103 ASP A O 1
ATOM 787 N N . LEU A 1 104 ? -29.755 -2.890 23.512 1.00 72.62 104 LEU A N 1
ATOM 788 C CA . LEU A 1 104 ? -29.991 -3.609 24.764 1.00 72.62 104 LEU A CA 1
ATOM 789 C C . LEU A 1 104 ? -30.216 -2.646 25.933 1.00 72.62 104 LEU A C 1
ATOM 791 O O . LEU A 1 104 ? -31.063 -2.932 26.771 1.00 72.62 104 LEU A O 1
ATOM 795 N N . HIS A 1 105 ? -29.488 -1.530 26.003 1.00 71.75 105 HIS A N 1
ATOM 796 C CA . HIS A 1 105 ? -29.669 -0.512 27.038 1.00 71.75 105 HIS A CA 1
ATOM 797 C C . HIS A 1 105 ? -31.061 0.110 26.981 1.00 71.75 105 HIS A C 1
ATOM 799 O O . HIS A 1 105 ? -31.727 0.192 28.010 1.00 71.75 105 HIS A O 1
ATOM 805 N N . ASP A 1 106 ? -31.516 0.494 25.793 1.00 74.44 106 ASP A N 1
ATOM 806 C CA . ASP A 1 106 ? -32.812 1.145 25.622 1.00 74.44 106 ASP A CA 1
ATOM 807 C C . ASP A 1 106 ? -33.957 0.188 25.967 1.00 74.44 106 ASP A C 1
ATOM 809 O O . ASP A 1 106 ? -34.872 0.541 26.715 1.00 74.44 106 ASP A O 1
ATOM 813 N N . THR A 1 107 ? -33.866 -1.059 25.496 1.00 75.06 107 THR A N 1
ATOM 814 C CA . THR A 1 107 ? -34.916 -2.062 25.714 1.00 75.06 107 THR A CA 1
ATOM 815 C C . THR A 1 107 ? -34.920 -2.573 27.160 1.00 75.06 107 THR A C 1
ATOM 817 O O . THR A 1 107 ? -35.949 -2.526 27.831 1.00 75.06 107 THR A O 1
ATOM 820 N N . LEU A 1 108 ? -33.763 -2.996 27.694 1.00 77.56 108 LEU A N 1
ATOM 821 C CA . LEU A 1 108 ? -33.665 -3.477 29.080 1.00 77.56 108 LEU A CA 1
ATOM 822 C C . LEU A 1 108 ? -33.887 -2.349 30.086 1.00 77.56 108 LEU A C 1
ATOM 824 O O . LEU A 1 108 ? -34.487 -2.575 31.133 1.00 77.56 108 LEU A O 1
ATOM 828 N N . GLY A 1 109 ? -33.409 -1.138 29.796 1.00 76.06 109 GLY A N 1
ATOM 829 C CA . GLY A 1 109 ? -33.633 0.031 30.639 1.00 76.06 109 GLY A CA 1
ATOM 830 C C . GLY A 1 109 ? -35.119 0.344 30.773 1.00 76.06 109 GLY A C 1
ATOM 831 O O . GLY A 1 109 ? -35.594 0.588 31.886 1.00 76.06 109 GLY A O 1
ATOM 832 N N . HIS A 1 110 ? -35.866 0.269 29.669 1.00 76.50 110 HIS A N 1
ATOM 833 C CA . HIS A 1 110 ? -37.316 0.435 29.673 1.00 76.50 110 HIS A CA 1
ATOM 834 C C . HIS A 1 110 ? -38.020 -0.655 30.498 1.00 76.50 110 HIS A C 1
ATOM 836 O O . HIS A 1 110 ? -38.764 -0.328 31.427 1.00 76.50 110 HIS A O 1
ATOM 842 N N . ASP A 1 111 ? -37.727 -1.932 30.235 1.00 79.62 111 ASP A N 1
ATOM 843 C CA . ASP A 1 111 ? -38.370 -3.067 30.914 1.00 79.62 111 ASP A CA 1
ATOM 844 C C . ASP A 1 111 ? -38.073 -3.095 32.421 1.00 79.62 111 ASP A C 1
ATOM 846 O O . ASP A 1 111 ? -38.971 -3.304 33.242 1.00 79.62 111 ASP A O 1
ATOM 850 N N . LEU A 1 112 ? -36.825 -2.819 32.816 1.00 83.12 112 LEU A N 1
ATOM 851 C CA . LEU A 1 112 ? -36.432 -2.739 34.226 1.00 83.12 112 LEU A CA 1
ATOM 852 C C . LEU A 1 112 ? -37.069 -1.536 34.934 1.00 83.12 112 LEU A C 1
ATOM 854 O O . LEU A 1 112 ? -37.412 -1.625 36.116 1.00 83.12 112 LEU A O 1
ATOM 858 N N . THR A 1 113 ? -37.261 -0.417 34.229 1.00 83.62 113 THR A N 1
ATOM 859 C CA . THR A 1 113 ? -37.969 0.751 34.775 1.00 83.62 113 THR A CA 1
ATOM 860 C C . THR A 1 113 ? -39.444 0.423 35.003 1.00 83.62 113 THR A C 1
ATOM 862 O O . THR A 1 113 ? -39.981 0.742 36.066 1.00 83.62 113 THR A O 1
ATOM 865 N N . LEU A 1 114 ? -40.088 -0.268 34.055 1.00 87.69 114 LEU A N 1
ATOM 866 C CA . LEU A 1 114 ? -41.471 -0.727 34.183 1.00 87.69 114 LEU A CA 1
ATOM 867 C C . LEU A 1 114 ? -41.633 -1.706 35.358 1.00 87.69 114 LEU A C 1
ATOM 869 O O . LEU A 1 114 ? -42.533 -1.530 36.178 1.00 87.69 114 LEU A O 1
ATOM 873 N N . LEU A 1 115 ? -40.732 -2.687 35.487 1.00 85.44 115 LEU A N 1
ATOM 874 C CA . LEU A 1 115 ? -40.706 -3.634 36.609 1.00 85.44 115 LEU A CA 1
ATOM 875 C C . LEU A 1 115 ? -40.536 -2.924 37.957 1.00 85.44 115 LEU A C 1
ATOM 877 O O . LEU A 1 115 ? -41.241 -3.242 38.914 1.00 85.44 115 LEU A O 1
ATOM 881 N N . SER A 1 116 ? -39.654 -1.924 38.030 1.00 85.88 116 SER A N 1
ATOM 882 C CA . SER A 1 116 ? -39.481 -1.093 39.228 1.00 85.88 116 SER A CA 1
ATOM 883 C C . SER A 1 116 ? -40.767 -0.335 39.590 1.00 85.88 116 SER A C 1
ATOM 885 O O . SER A 1 116 ? -41.142 -0.270 40.764 1.00 85.88 116 SER A O 1
ATOM 887 N N . LEU A 1 117 ? -41.488 0.183 38.586 1.00 87.94 117 LEU A N 1
ATOM 888 C CA . LEU A 1 117 ? -42.771 0.868 38.765 1.00 87.94 117 LEU A CA 1
ATOM 889 C C . LEU A 1 117 ? -43.876 -0.089 39.251 1.00 87.94 117 LEU A C 1
ATOM 891 O O . LEU A 1 117 ? -44.635 0.249 40.159 1.00 87.94 117 LEU A O 1
ATOM 895 N N . GLN A 1 118 ? -43.948 -1.297 38.685 1.00 86.62 118 GLN A N 1
ATOM 896 C CA . GLN A 1 118 ? -44.898 -2.338 39.096 1.00 86.62 118 GLN A CA 1
ATOM 897 C C . GLN A 1 118 ? -44.623 -2.828 40.521 1.00 86.62 118 GLN A C 1
ATOM 899 O O . GLN A 1 118 ? -45.551 -2.943 41.322 1.00 86.62 118 GLN A O 1
ATOM 904 N N . ALA A 1 119 ? -43.351 -3.054 40.863 1.00 88.75 119 ALA A N 1
ATOM 905 C CA . ALA A 1 119 ? -42.931 -3.418 42.212 1.00 88.75 119 ALA A CA 1
ATOM 906 C C . ALA A 1 119 ? -43.278 -2.315 43.225 1.00 88.75 119 ALA A C 1
ATOM 908 O O . ALA A 1 119 ? -43.773 -2.607 44.311 1.00 88.75 119 ALA A O 1
ATOM 909 N N . ALA A 1 120 ? -43.104 -1.042 42.855 1.00 84.44 120 ALA A N 1
ATOM 910 C CA . ALA A 1 120 ? -43.533 0.087 43.676 1.00 84.44 120 ALA A CA 1
ATOM 911 C C . ALA A 1 120 ? -45.053 0.096 43.920 1.00 84.44 120 ALA A C 1
ATOM 913 O O . ALA A 1 120 ? -45.482 0.323 45.049 1.00 84.44 120 ALA A O 1
ATOM 914 N N . GLY A 1 121 ? -45.863 -0.176 42.890 1.00 87.81 121 GLY A N 1
ATOM 915 C CA . GLY A 1 121 ? -47.319 -0.289 43.020 1.00 87.81 121 GLY A CA 1
ATOM 916 C C . GLY A 1 121 ? -47.733 -1.418 43.965 1.00 87.81 121 GLY A C 1
ATOM 917 O O . GLY A 1 121 ? -48.489 -1.181 44.904 1.00 87.81 121 GLY A O 1
ATOM 918 N N . LEU A 1 122 ? -47.159 -2.612 43.779 1.00 88.06 122 LEU A N 1
ATOM 919 C CA . LEU A 1 122 ? -47.364 -3.775 44.651 1.00 88.06 122 LEU A CA 1
ATOM 920 C C . LEU A 1 122 ? -47.012 -3.478 46.109 1.00 88.06 122 LEU A C 1
ATOM 922 O O . LEU A 1 122 ? -47.765 -3.850 47.002 1.00 88.06 122 LEU A O 1
ATOM 926 N N . GLN A 1 123 ? -45.913 -2.767 46.357 1.00 87.31 123 GLN A N 1
ATOM 927 C CA . GLN A 1 123 ? -45.488 -2.393 47.705 1.00 87.31 123 GLN A CA 1
ATOM 928 C C . GLN A 1 123 ? -46.498 -1.467 48.409 1.00 87.31 123 GLN A C 1
ATOM 930 O O . GLN A 1 123 ? -46.656 -1.546 49.624 1.00 87.31 123 GLN A O 1
ATOM 935 N N . VAL A 1 124 ? -47.196 -0.609 47.657 1.00 90.50 124 VAL A N 1
ATOM 936 C CA . VAL A 1 124 ? -48.228 0.298 48.191 1.00 90.50 124 VAL A CA 1
ATOM 937 C C . VAL A 1 124 ? -49.562 -0.425 48.408 1.00 90.50 124 VAL A C 1
ATOM 939 O O . VAL A 1 124 ? -50.276 -0.110 49.357 1.00 90.50 124 VAL A O 1
ATOM 942 N N . THR A 1 125 ? -49.909 -1.392 47.553 1.00 89.50 125 THR A N 1
ATOM 943 C CA . THR A 1 125 ? -51.207 -2.089 47.597 1.00 89.50 125 THR A CA 1
ATOM 944 C C . THR A 1 125 ? -51.199 -3.407 48.375 1.00 89.50 125 THR A C 1
ATOM 946 O O . THR A 1 125 ? -52.268 -3.962 48.623 1.00 89.50 125 THR A O 1
ATOM 949 N N . ALA A 1 126 ? -50.027 -3.950 48.721 1.00 90.25 126 ALA A N 1
ATOM 950 C CA . ALA A 1 126 ? -49.907 -5.262 49.354 1.00 90.25 126 ALA A CA 1
ATOM 951 C C . ALA A 1 126 ? -50.543 -5.288 50.762 1.00 90.25 126 ALA A C 1
ATOM 953 O O . ALA A 1 126 ? -50.241 -4.416 51.585 1.00 90.25 126 ALA A O 1
ATOM 954 N N . PRO A 1 127 ? -51.394 -6.290 51.061 1.00 83.88 127 PRO A N 1
ATOM 955 C CA . PRO A 1 127 ? -52.134 -6.360 52.320 1.00 83.88 127 PRO A CA 1
ATOM 956 C C . PRO A 1 127 ? -51.270 -6.838 53.499 1.00 83.88 127 PRO A C 1
ATOM 958 O O . PRO A 1 127 ? -51.459 -6.375 54.623 1.00 83.88 127 PRO A O 1
ATOM 961 N N . ASP A 1 128 ? -50.291 -7.707 53.253 1.00 91.44 128 ASP A N 1
ATOM 962 C CA . ASP A 1 128 ? -49.421 -8.314 54.263 1.00 91.44 128 ASP A CA 1
ATOM 963 C C . ASP A 1 128 ? -47.957 -7.838 54.167 1.00 91.44 128 ASP A C 1
ATOM 965 O O . ASP A 1 128 ? -47.470 -7.428 53.111 1.00 91.44 128 ASP A O 1
ATOM 969 N N . GLU A 1 129 ? -47.257 -7.873 55.306 1.00 86.88 129 GLU A N 1
ATOM 970 C CA . GLU A 1 129 ? -45.853 -7.454 55.429 1.00 86.88 129 GLU A CA 1
ATOM 971 C C . GLU A 1 129 ? -44.873 -8.258 54.549 1.00 86.88 129 GLU A C 1
ATOM 973 O O . GLU A 1 129 ? -44.068 -7.630 53.861 1.00 86.88 129 GLU A O 1
ATOM 978 N N . PRO A 1 130 ? -44.938 -9.605 54.469 1.00 89.69 130 PRO A N 1
ATOM 979 C CA . PRO A 1 130 ? -43.999 -10.356 53.637 1.00 89.69 130 PRO A CA 1
ATOM 980 C C . PRO A 1 130 ? -44.121 -10.032 52.139 1.00 89.69 130 PRO A C 1
ATOM 982 O O . PRO A 1 130 ? -43.106 -9.962 51.445 1.00 89.69 130 PRO A O 1
ATOM 985 N N . THR A 1 131 ? -45.326 -9.762 51.626 1.00 86.06 131 THR A N 1
ATOM 986 C CA . THR A 1 131 ? -45.505 -9.328 50.228 1.00 86.06 131 THR A CA 1
ATOM 987 C C . THR A 1 131 ? -44.942 -7.921 49.989 1.00 86.06 131 THR A C 1
ATOM 989 O O . THR A 1 131 ? -44.332 -7.669 48.943 1.00 86.06 131 THR A O 1
ATOM 992 N N . ARG A 1 132 ? -45.067 -7.003 50.963 1.00 87.38 132 ARG A N 1
ATOM 993 C CA . ARG A 1 132 ? -44.423 -5.675 50.902 1.00 87.38 132 ARG A CA 1
ATOM 994 C C . ARG A 1 132 ? -42.900 -5.772 50.866 1.00 87.38 132 ARG A C 1
ATOM 996 O O . ARG A 1 132 ? -42.277 -5.074 50.064 1.00 87.38 132 ARG A O 1
ATOM 1003 N N . GLU A 1 133 ? -42.300 -6.634 51.684 1.00 85.50 133 GLU A N 1
ATOM 1004 C CA . GLU A 1 133 ? -40.847 -6.851 51.692 1.00 85.50 133 GLU A CA 1
ATOM 1005 C C . GLU A 1 133 ? -40.343 -7.439 50.367 1.00 85.50 133 GLU A C 1
ATOM 1007 O O . GLU A 1 133 ? -39.335 -6.979 49.826 1.00 85.50 133 GLU A O 1
ATOM 1012 N N . GLN A 1 134 ? -41.066 -8.400 49.782 1.00 83.88 134 GLN A N 1
ATOM 1013 C CA . GLN A 1 134 ? -40.716 -8.965 48.473 1.00 83.88 134 GLN A CA 1
ATOM 1014 C C . GLN A 1 134 ? -40.792 -7.922 47.349 1.00 83.88 134 GLN A C 1
ATOM 1016 O O . GLN A 1 134 ? -39.894 -7.849 46.506 1.00 83.88 134 GLN A O 1
ATOM 1021 N N . ALA A 1 135 ? -41.822 -7.071 47.356 1.00 86.19 135 ALA A N 1
ATOM 1022 C CA . ALA A 1 135 ? -41.950 -5.967 46.408 1.00 86.19 135 ALA A CA 1
ATOM 1023 C C . ALA A 1 135 ? -40.823 -4.924 46.579 1.00 86.19 135 ALA A C 1
ATOM 1025 O O . ALA A 1 135 ? -40.269 -4.438 45.589 1.00 86.19 135 ALA A O 1
ATOM 1026 N N . ALA A 1 136 ? -40.416 -4.640 47.822 1.00 83.19 136 ALA A N 1
ATOM 1027 C CA . ALA A 1 136 ? -39.272 -3.779 48.126 1.00 83.19 136 ALA A CA 1
ATOM 1028 C C . ALA A 1 136 ? -37.958 -4.346 47.562 1.00 83.19 136 ALA A C 1
ATOM 1030 O O . ALA A 1 136 ? -37.178 -3.620 46.940 1.00 83.19 136 ALA A O 1
ATOM 1031 N N . ALA A 1 137 ? -37.734 -5.653 47.731 1.00 81.88 137 ALA A N 1
ATOM 1032 C CA . ALA A 1 137 ? -36.556 -6.346 47.217 1.00 81.88 137 ALA A CA 1
ATOM 1033 C C . ALA A 1 137 ? -36.508 -6.351 45.677 1.00 81.88 137 ALA A C 1
ATOM 1035 O O . ALA A 1 137 ? -35.458 -6.076 45.094 1.00 81.88 137 ALA A O 1
ATOM 1036 N N . LEU A 1 138 ? -37.645 -6.582 45.007 1.00 83.19 138 LEU A N 1
ATOM 1037 C CA . LEU A 1 138 ? -37.776 -6.506 43.542 1.00 83.19 138 LEU A CA 1
ATOM 1038 C C . LEU A 1 138 ? -37.463 -5.106 42.999 1.00 83.19 138 LEU A C 1
ATOM 1040 O O . LEU A 1 138 ? -36.743 -4.962 42.004 1.00 83.19 138 LEU A O 1
ATOM 1044 N N . ARG A 1 139 ? -37.959 -4.064 43.673 1.00 82.38 139 ARG A N 1
ATOM 1045 C CA . ARG A 1 139 ? -37.683 -2.669 43.315 1.00 82.38 139 ARG A CA 1
ATOM 1046 C C . ARG A 1 139 ? -36.201 -2.323 43.485 1.00 82.38 139 ARG A C 1
ATOM 1048 O O . ARG A 1 139 ? -35.605 -1.734 42.583 1.00 82.38 139 ARG A O 1
ATOM 1055 N N . ALA A 1 140 ? -35.596 -2.723 44.604 1.00 78.38 140 ALA A N 1
ATOM 1056 C CA . ALA A 1 140 ? -34.173 -2.511 44.867 1.00 78.38 140 ALA A CA 1
ATOM 1057 C C . ALA A 1 140 ? -33.281 -3.253 43.853 1.00 78.38 140 ALA A C 1
ATOM 1059 O O . ALA A 1 140 ? -32.327 -2.674 43.332 1.00 78.38 140 ALA A O 1
ATOM 1060 N N . GLY A 1 141 ? -33.624 -4.500 43.513 1.00 77.12 141 GLY A N 1
ATOM 1061 C CA . GLY A 1 141 ? -32.915 -5.289 42.501 1.00 77.12 141 GLY A CA 1
ATOM 1062 C C . GLY A 1 141 ? -32.985 -4.670 41.102 1.00 77.12 141 GLY A C 1
ATOM 1063 O O . GLY A 1 141 ? -31.966 -4.577 40.418 1.00 77.12 141 GLY A O 1
ATOM 1064 N N . SER A 1 142 ? -34.157 -4.168 40.702 1.00 79.88 142 SER A N 1
ATOM 1065 C CA . SER A 1 142 ? -34.349 -3.497 39.406 1.00 79.88 142 SER A CA 1
ATOM 1066 C C . SER A 1 142 ? -33.553 -2.189 39.316 1.00 79.88 142 SER A C 1
ATOM 1068 O O . SER A 1 142 ? -32.901 -1.927 38.307 1.00 79.88 142 SER A O 1
ATOM 1070 N N . ALA A 1 143 ? -33.528 -1.397 40.395 1.00 75.81 143 ALA A N 1
ATOM 1071 C CA . ALA A 1 143 ? -32.726 -0.175 40.469 1.00 75.81 143 ALA A CA 1
ATOM 1072 C C . ALA A 1 143 ? -31.215 -0.460 40.373 1.00 75.81 143 ALA A C 1
ATOM 1074 O O . ALA A 1 143 ? -30.507 0.210 39.623 1.00 75.81 143 ALA A O 1
ATOM 1075 N N . ALA A 1 144 ? -30.725 -1.492 41.068 1.00 72.31 144 ALA A N 1
ATOM 1076 C CA . ALA A 1 144 ? -29.322 -1.902 41.008 1.00 72.31 144 ALA A CA 1
ATOM 1077 C C . ALA A 1 144 ? -28.909 -2.428 39.617 1.00 72.31 144 ALA A C 1
ATOM 1079 O O . ALA A 1 144 ? -27.779 -2.204 39.168 1.00 72.31 144 ALA A O 1
ATOM 1080 N N . ALA A 1 145 ? -29.822 -3.106 38.914 1.00 73.31 145 ALA A N 1
ATOM 1081 C CA . ALA A 1 145 ? -29.602 -3.576 37.549 1.00 73.31 145 ALA A CA 1
ATOM 1082 C C . ALA A 1 145 ? -29.504 -2.410 36.547 1.00 73.31 145 ALA A C 1
ATOM 1084 O O . ALA A 1 145 ? -28.548 -2.365 35.771 1.00 73.31 145 ALA A O 1
ATOM 1085 N N . ILE A 1 146 ? -30.417 -1.429 36.616 1.00 74.44 146 ILE A N 1
ATOM 1086 C CA . ILE A 1 146 ? -30.390 -0.208 35.781 1.00 74.44 146 ILE A CA 1
ATOM 1087 C C . ILE A 1 146 ? -29.077 0.557 35.970 1.00 74.44 146 ILE A C 1
ATOM 1089 O O . ILE A 1 146 ? -28.433 0.958 35.002 1.00 74.44 146 ILE A O 1
ATOM 1093 N N . ASP A 1 147 ? -28.657 0.725 37.219 1.00 71.25 147 ASP A N 1
ATOM 1094 C CA . ASP A 1 147 ? -27.439 1.444 37.585 1.00 71.25 147 ASP A CA 1
ATOM 1095 C C . ASP A 1 147 ? -26.169 0.729 37.075 1.00 71.25 147 ASP A C 1
ATOM 1097 O O . ASP A 1 147 ? -25.220 1.344 36.592 1.00 71.25 147 ASP A O 1
ATOM 1101 N N . THR A 1 148 ? -26.171 -0.606 37.075 1.00 70.00 148 THR A N 1
ATOM 1102 C CA . THR A 1 148 ? -25.084 -1.414 36.496 1.00 70.00 148 THR A CA 1
ATOM 1103 C C . THR A 1 148 ? -25.021 -1.292 34.974 1.00 70.00 148 THR A C 1
ATOM 1105 O O . THR A 1 148 ? -23.933 -1.156 34.416 1.00 70.00 148 THR A O 1
ATOM 1108 N N . VAL A 1 149 ? -26.173 -1.296 34.303 1.00 65.44 149 VAL A N 1
ATOM 1109 C CA . VAL A 1 149 ? -26.274 -1.152 32.846 1.00 65.44 149 VAL A CA 1
ATOM 1110 C C . VAL A 1 149 ? -25.874 0.260 32.391 1.00 65.44 149 VAL A C 1
ATOM 1112 O O . VAL A 1 149 ? -25.114 0.379 31.432 1.00 65.44 149 VAL A O 1
ATOM 1115 N N . ARG A 1 150 ? -26.274 1.320 33.111 1.00 67.50 150 ARG A N 1
ATOM 1116 C CA . ARG A 1 150 ? -25.799 2.700 32.874 1.00 67.50 150 ARG A CA 1
ATOM 1117 C C . ARG A 1 150 ? -24.287 2.821 33.005 1.00 67.50 150 ARG A C 1
ATOM 1119 O O . ARG A 1 150 ? -23.638 3.279 32.073 1.00 67.50 150 ARG A O 1
ATOM 1126 N N . ARG A 1 151 ? -23.709 2.300 34.092 1.00 63.41 151 ARG A N 1
ATOM 1127 C CA . ARG A 1 151 ? -22.251 2.306 34.290 1.00 63.41 151 ARG A CA 1
ATOM 1128 C C . ARG A 1 151 ? -21.484 1.630 33.154 1.00 63.41 151 ARG A C 1
ATOM 1130 O O . ARG A 1 151 ? -20.410 2.094 32.795 1.00 63.41 151 ARG A O 1
ATOM 1137 N N . ILE A 1 152 ? -21.998 0.526 32.605 1.00 57.47 152 ILE A N 1
ATOM 1138 C CA . ILE A 1 152 ? -21.351 -0.183 31.489 1.00 57.47 152 ILE A CA 1
ATOM 1139 C C . ILE A 1 152 ? -21.411 0.642 30.195 1.00 57.47 152 ILE A C 1
ATOM 114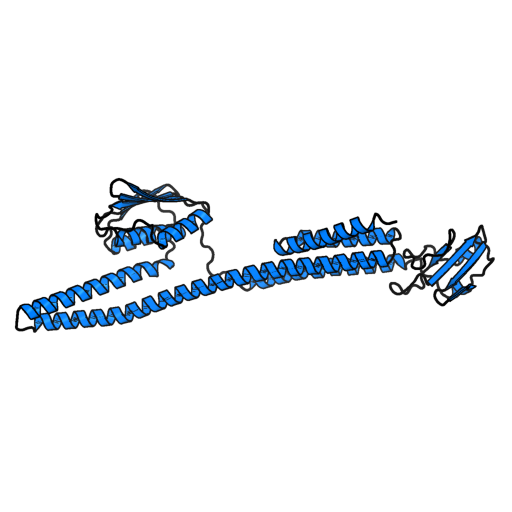1 O O . ILE A 1 152 ? -20.442 0.638 29.440 1.00 57.47 152 ILE A O 1
ATOM 1145 N N . VAL A 1 153 ? -22.509 1.356 29.945 1.00 59.38 153 VAL A N 1
ATOM 1146 C CA . VAL A 1 153 ? -22.700 2.174 28.735 1.00 59.38 153 VAL A CA 1
ATOM 1147 C C . VAL A 1 153 ? -21.923 3.487 28.796 1.00 59.38 153 VAL A C 1
ATOM 1149 O O . VAL A 1 153 ? -21.232 3.813 27.833 1.00 59.38 153 VAL A O 1
ATOM 1152 N N . ASP A 1 154 ? -21.914 4.164 29.944 1.00 60.94 154 ASP A N 1
ATOM 1153 C CA . ASP A 1 154 ? -21.129 5.390 30.156 1.00 60.94 154 ASP A CA 1
ATOM 1154 C C . ASP A 1 154 ? -19.620 5.158 29.949 1.00 60.94 154 ASP A C 1
ATOM 1156 O O . ASP A 1 154 ? -18.875 6.072 29.603 1.00 60.94 154 ASP A O 1
ATOM 1160 N N . LEU A 1 155 ? -19.165 3.913 30.125 1.00 53.62 155 LEU A N 1
ATOM 1161 C CA . LEU A 1 155 ? -17.793 3.474 29.867 1.00 53.62 155 LEU A CA 1
ATOM 1162 C C . LEU A 1 155 ? -17.506 3.132 28.398 1.00 53.62 155 LEU A C 1
ATOM 1164 O O . LEU A 1 155 ? -16.344 3.138 27.995 1.00 53.62 155 LEU A O 1
ATOM 1168 N N . LEU A 1 156 ? -18.532 2.829 27.601 1.00 49.66 156 LEU A N 1
ATOM 1169 C CA . LEU A 1 156 ? -18.407 2.503 26.177 1.00 49.66 156 LEU A CA 1
ATOM 1170 C C . LEU A 1 156 ? -18.522 3.745 25.276 1.00 49.66 156 LEU A C 1
ATOM 1172 O O . LEU A 1 156 ? -17.937 3.751 24.197 1.00 49.66 156 LEU A O 1
ATOM 1176 N N . ASP A 1 157 ? -19.187 4.812 25.730 1.00 50.34 157 ASP A N 1
ATOM 1177 C CA . ASP A 1 157 ? -19.364 6.074 24.981 1.00 50.34 157 ASP A CA 1
ATOM 1178 C C . ASP A 1 157 ? -18.139 7.025 25.060 1.00 50.34 157 ASP A C 1
ATOM 1180 O O . ASP A 1 157 ? -18.140 8.161 24.590 1.00 50.34 157 ASP A O 1
ATOM 1184 N N . VAL A 1 158 ? -17.030 6.568 25.656 1.00 48.56 158 VAL A N 1
ATOM 1185 C CA . VAL A 1 158 ? -15.807 7.367 25.890 1.00 48.56 158 VAL A CA 1
ATOM 1186 C C . VAL A 1 158 ? -14.869 7.421 24.669 1.00 48.56 158 VAL A C 1
ATOM 1188 O O . VAL A 1 158 ? -13.835 8.088 24.704 1.00 48.56 158 VAL A O 1
ATOM 1191 N N . GLU A 1 159 ? -15.211 6.777 23.548 1.00 46.22 159 GLU A N 1
ATOM 1192 C CA . GLU A 1 159 ? -14.412 6.853 22.310 1.00 46.22 159 GLU A CA 1
ATOM 1193 C C . GLU A 1 159 ? -14.414 8.260 21.659 1.00 46.22 159 GLU A C 1
ATOM 1195 O O . GLU A 1 159 ? -13.598 8.516 20.768 1.00 46.22 159 GLU A O 1
ATOM 1200 N N . ALA A 1 160 ? -15.260 9.192 22.126 1.00 45.72 160 ALA A N 1
ATOM 1201 C CA . ALA A 1 160 ? -15.452 10.523 21.539 1.00 45.72 160 ALA A CA 1
ATOM 1202 C C . ALA A 1 160 ? -14.641 11.676 22.175 1.00 45.72 160 ALA A C 1
ATOM 1204 O O . ALA A 1 160 ? -14.507 12.730 21.548 1.00 45.72 160 ALA A O 1
ATOM 1205 N N . GLU A 1 161 ? -14.080 11.523 23.381 1.00 50.22 161 GLU A N 1
ATOM 1206 C CA . GLU A 1 161 ? -13.442 12.647 24.087 1.00 50.22 161 GLU A CA 1
ATOM 1207 C C . GLU A 1 161 ? -11.933 12.745 23.846 1.00 50.22 161 GLU A C 1
ATOM 1209 O O . GLU A 1 161 ? -11.175 11.785 23.987 1.00 50.22 161 GLU A O 1
ATOM 1214 N N . ALA A 1 162 ? -11.492 13.952 23.488 1.00 58.28 162 ALA A N 1
ATOM 1215 C CA . ALA A 1 162 ? -10.089 14.266 23.251 1.00 58.28 162 ALA A CA 1
ATOM 1216 C C . ALA A 1 162 ? -9.349 14.782 24.498 1.00 58.28 162 ALA A C 1
ATOM 1218 O O . ALA A 1 162 ? -8.136 14.973 24.433 1.00 58.28 162 ALA A O 1
ATOM 1219 N N . ASP A 1 163 ? -10.067 15.022 25.601 1.00 74.62 163 ASP A N 1
ATOM 1220 C CA . ASP A 1 163 ? -9.570 15.761 26.761 1.00 74.62 163 ASP A CA 1
ATOM 1221 C C . ASP A 1 163 ? -9.619 14.921 28.046 1.00 74.62 163 ASP A C 1
ATOM 1223 O O . ASP A 1 163 ? -10.656 14.388 28.438 1.00 74.62 163 ASP A O 1
ATOM 1227 N N . VAL A 1 164 ? -8.474 14.831 28.721 1.00 81.50 164 VAL A N 1
ATOM 1228 C CA . VAL A 1 164 ? -8.299 14.151 30.009 1.00 81.50 164 VAL A CA 1
ATOM 1229 C C . VAL A 1 164 ? -9.101 14.843 31.118 1.00 81.50 164 VAL A C 1
ATOM 1231 O O . VAL A 1 164 ? -9.571 14.180 32.042 1.00 81.50 164 VAL A O 1
ATOM 1234 N N . VAL A 1 165 ? -9.283 16.165 31.037 1.00 84.25 165 VAL A N 1
ATOM 1235 C CA . VAL A 1 165 ? -10.041 16.936 32.035 1.00 84.25 165 VAL A CA 1
ATOM 1236 C C . VAL A 1 165 ? -11.511 16.517 32.040 1.00 84.25 165 VAL A C 1
ATOM 1238 O O . VAL A 1 165 ? -12.057 16.221 33.102 1.00 84.25 165 VAL A O 1
ATOM 1241 N N . ALA A 1 166 ? -12.114 16.377 30.857 1.00 81.44 166 ALA A N 1
ATOM 1242 C CA . ALA A 1 166 ? -13.502 15.943 30.707 1.00 81.44 166 ALA A CA 1
ATOM 1243 C C . ALA A 1 166 ? -13.744 14.535 31.287 1.00 81.44 166 ALA A C 1
ATOM 1245 O O . ALA A 1 166 ? -14.768 14.281 31.927 1.00 81.44 166 ALA A O 1
ATOM 1246 N N . VAL A 1 167 ? -12.756 13.639 31.171 1.00 83.75 167 VAL A N 1
ATOM 1247 C CA . VAL A 1 167 ? -12.795 12.309 31.801 1.00 83.75 167 VAL A CA 1
ATOM 1248 C C . VAL A 1 167 ? -12.863 12.414 33.332 1.00 83.75 167 VAL A C 1
ATOM 1250 O O . VAL A 1 167 ? -13.623 11.674 33.961 1.00 83.75 167 VAL A O 1
ATOM 1253 N N . PHE A 1 168 ? -12.112 13.333 33.951 1.00 86.19 168 PHE A N 1
ATOM 1254 C CA . PHE A 1 168 ? -12.169 13.535 35.404 1.00 86.19 168 PHE A CA 1
ATOM 1255 C C . PHE A 1 168 ? -13.492 14.133 35.867 1.00 86.19 168 PHE A C 1
ATOM 1257 O O . PHE A 1 168 ? -14.032 13.691 36.882 1.00 86.19 168 PHE A O 1
ATOM 1264 N N . ASP A 1 169 ? -14.021 15.114 35.141 1.00 83.06 169 ASP A N 1
ATOM 1265 C CA . ASP A 1 169 ? -15.285 15.758 35.500 1.00 83.06 169 ASP A CA 1
ATOM 1266 C C . ASP A 1 169 ? -16.447 14.766 35.451 1.00 83.06 169 ASP A C 1
ATOM 1268 O O . ASP A 1 169 ? -17.258 14.717 36.379 1.00 83.06 169 ASP A O 1
ATOM 1272 N N . ARG A 1 170 ? -16.467 13.879 34.449 1.00 77.69 170 ARG A N 1
ATOM 1273 C CA . ARG A 1 170 ? -17.445 12.786 34.376 1.00 77.69 170 ARG A CA 1
ATOM 1274 C C . ARG A 1 170 ? -17.280 11.770 35.501 1.00 77.69 170 ARG A C 1
ATOM 1276 O O . ARG A 1 170 ? -18.272 11.387 36.115 1.00 77.69 170 ARG A O 1
ATOM 1283 N N . ALA A 1 171 ? -16.051 11.369 35.824 1.00 80.69 171 ALA A N 1
ATOM 1284 C CA . ALA A 1 171 ? -15.808 10.458 36.943 1.00 80.69 171 ALA A CA 1
ATOM 1285 C C . ALA A 1 171 ? -16.310 11.042 38.277 1.00 80.69 171 ALA A C 1
ATOM 1287 O O . ALA A 1 171 ? -16.934 10.335 39.069 1.00 80.69 171 ALA A O 1
ATOM 1288 N N . ARG A 1 172 ? -16.109 12.348 38.501 1.00 84.25 172 ARG A N 1
ATOM 1289 C CA . ARG A 1 172 ? -16.645 13.055 39.676 1.00 84.25 172 ARG A CA 1
ATOM 1290 C C . ARG A 1 172 ? -18.167 13.144 39.657 1.00 84.25 172 ARG A C 1
ATOM 1292 O O . ARG A 1 172 ? -18.791 12.897 40.685 1.00 84.25 172 ARG A O 1
ATOM 1299 N N . ALA A 1 173 ? -18.769 13.441 38.506 1.00 74.81 173 ALA A N 1
ATOM 1300 C CA . ALA A 1 173 ? -20.224 13.451 38.345 1.00 74.81 173 ALA A CA 1
ATOM 1301 C C . ALA A 1 173 ? -20.852 12.069 38.617 1.00 74.81 173 ALA A C 1
ATOM 1303 O O . ALA A 1 173 ? -21.949 11.990 39.162 1.00 74.81 173 ALA A O 1
ATOM 1304 N N . ALA A 1 174 ? -20.127 10.986 38.319 1.00 72.31 174 ALA A N 1
ATOM 1305 C CA . ALA A 1 174 ? -20.499 9.610 38.648 1.00 72.31 174 ALA A CA 1
ATOM 1306 C C . ALA A 1 174 ? -20.252 9.227 40.127 1.00 72.31 174 ALA A C 1
ATOM 1308 O O . ALA A 1 174 ? -20.414 8.065 40.501 1.00 72.31 174 ALA A O 1
ATOM 1309 N N . GLY A 1 175 ? -19.854 10.180 40.979 1.00 77.31 175 GLY A N 1
ATOM 1310 C CA . GLY A 1 175 ? -19.666 9.978 42.417 1.00 77.31 175 GLY A CA 1
ATOM 1311 C C . GLY A 1 175 ? -18.295 9.431 42.824 1.00 77.31 175 GLY A C 1
ATOM 1312 O O . GLY A 1 175 ? -18.130 9.018 43.970 1.00 77.31 175 GLY A O 1
ATOM 1313 N N . MET A 1 176 ? -17.301 9.411 41.926 1.00 82.19 176 MET A N 1
ATOM 1314 C CA . MET A 1 176 ? -15.931 9.030 42.287 1.00 82.19 176 MET A CA 1
ATOM 1315 C C . MET A 1 176 ? -15.168 10.202 42.912 1.00 82.19 176 MET A C 1
ATOM 1317 O O . MET A 1 176 ? -15.155 11.315 42.383 1.00 82.19 176 MET A O 1
ATOM 1321 N N . THR A 1 177 ? -14.429 9.931 43.987 1.00 86.50 177 THR A N 1
ATOM 1322 C CA . THR A 1 177 ? -13.471 10.887 44.556 1.00 86.50 177 THR A CA 1
ATOM 1323 C C . THR A 1 177 ? -12.150 10.795 43.793 1.00 86.50 177 THR A C 1
ATOM 1325 O O . THR A 1 177 ? -11.407 9.829 43.963 1.00 86.50 177 THR A O 1
ATOM 1328 N N . VAL A 1 178 ? -11.859 11.785 42.941 1.00 89.56 178 VAL A N 1
ATOM 1329 C CA . VAL A 1 178 ? -10.635 11.824 42.119 1.00 89.56 178 VAL A CA 1
ATOM 1330 C C . VAL A 1 178 ? -9.777 13.038 42.468 1.00 89.56 178 VAL A C 1
ATOM 1332 O O . VAL A 1 178 ? -10.147 14.184 42.182 1.00 89.56 178 VAL A O 1
ATOM 1335 N N . GLU A 1 179 ? -8.604 12.771 43.034 1.00 91.75 179 GLU A N 1
ATOM 1336 C CA . GLU A 1 179 ? -7.588 13.767 43.372 1.00 91.75 179 GLU A CA 1
ATOM 1337 C C . GLU A 1 179 ? -6.548 13.843 42.255 1.00 91.75 179 GLU A C 1
ATOM 1339 O O . GLU A 1 179 ? -5.897 12.849 41.941 1.00 91.75 179 GLU A O 1
ATOM 1344 N N . VAL A 1 180 ? -6.389 15.018 41.642 1.00 91.31 180 VAL A N 1
ATOM 1345 C CA . VAL A 1 180 ? -5.473 15.218 40.510 1.00 91.31 180 VAL A CA 1
ATOM 1346 C C . VAL A 1 180 ? -4.349 16.161 40.922 1.00 91.31 180 VAL A C 1
ATOM 1348 O O . VAL A 1 180 ? -4.602 17.242 41.448 1.00 91.31 180 VAL A O 1
ATOM 1351 N N . THR A 1 181 ? -3.108 15.761 40.659 1.00 92.00 181 THR A N 1
ATOM 1352 C CA . THR A 1 181 ? -1.903 16.571 40.874 1.00 92.00 181 THR A CA 1
ATOM 1353 C C . THR A 1 181 ? -1.123 16.719 39.568 1.00 92.00 181 THR A C 1
ATOM 1355 O O . THR A 1 181 ? -1.018 15.777 38.783 1.00 92.00 181 THR A O 1
ATOM 1358 N N . GLY A 1 182 ? -0.574 17.911 39.320 1.00 87.56 182 GLY A N 1
ATOM 1359 C CA . GLY A 1 182 ? 0.074 18.254 38.049 1.00 87.56 182 GLY A CA 1
ATOM 1360 C C . GLY A 1 182 ? -0.906 18.714 36.961 1.00 87.56 182 GLY A C 1
ATOM 1361 O O . GLY A 1 182 ? -2.113 18.791 37.183 1.00 87.56 182 GLY A O 1
ATOM 1362 N N . VAL A 1 183 ? -0.371 19.058 35.785 1.00 83.62 183 VAL A N 1
ATOM 1363 C CA . VAL A 1 183 ? -1.160 19.547 34.641 1.00 83.62 183 VAL A CA 1
ATOM 1364 C C . VAL A 1 183 ? -1.409 18.388 33.668 1.00 83.62 183 VAL A C 1
ATOM 1366 O O . VAL A 1 183 ? -0.434 17.852 33.133 1.00 83.62 183 VAL A O 1
ATOM 1369 N N . PRO A 1 184 ? -2.671 17.985 33.427 1.00 82.88 184 PRO A N 1
ATOM 1370 C CA . PRO A 1 184 ? -2.980 16.931 32.470 1.00 82.88 184 PRO A CA 1
ATOM 1371 C C . PRO A 1 184 ? -2.675 17.401 31.036 1.00 82.88 184 PRO A C 1
ATOM 1373 O O . PRO A 1 184 ? -3.093 18.494 30.648 1.00 82.88 184 PRO A O 1
ATOM 1376 N N . PRO A 1 185 ? -1.966 16.600 30.223 1.00 79.94 185 PRO A N 1
ATOM 1377 C CA . PRO A 1 185 ? -1.776 16.904 28.809 1.00 79.94 185 PRO A CA 1
ATOM 1378 C C . PRO A 1 185 ? -3.096 16.784 28.039 1.00 79.94 185 PRO A C 1
ATOM 1380 O O . PRO A 1 185 ? -3.861 15.847 28.266 1.00 79.94 185 PRO A O 1
ATOM 1383 N N . ALA A 1 186 ? -3.320 17.673 27.071 1.00 76.62 186 ALA A N 1
ATOM 1384 C CA . ALA A 1 186 ? -4.403 17.539 26.097 1.00 76.62 186 ALA A CA 1
ATOM 1385 C C . ALA A 1 186 ? -4.034 16.468 25.054 1.00 76.62 186 ALA A C 1
ATOM 1387 O O . ALA A 1 186 ? -3.501 16.775 23.991 1.00 76.62 186 ALA A O 1
ATOM 1388 N N . ASP A 1 187 ? -4.243 15.199 25.400 1.00 75.75 187 ASP A N 1
ATOM 1389 C CA . ASP A 1 187 ? -3.833 14.048 24.597 1.00 75.75 187 ASP A CA 1
ATOM 1390 C C . ASP A 1 187 ? -4.913 12.956 24.651 1.00 75.75 187 ASP A C 1
ATOM 1392 O O . ASP A 1 187 ? -5.287 12.463 25.722 1.00 75.75 187 ASP A O 1
ATOM 1396 N N . ARG A 1 188 ? -5.418 12.563 23.473 1.00 74.69 188 ARG A N 1
ATOM 1397 C CA . ARG A 1 188 ? -6.526 11.600 23.349 1.00 74.69 188 ARG A CA 1
ATOM 1398 C C . ARG A 1 188 ? -6.162 10.221 23.884 1.00 74.69 188 ARG A C 1
ATOM 1400 O O . ARG A 1 188 ? -7.013 9.510 24.420 1.00 74.69 188 ARG A O 1
ATOM 1407 N N . PHE A 1 189 ? -4.909 9.812 23.711 1.00 78.25 189 PHE A N 1
ATOM 1408 C CA . PHE A 1 189 ? -4.448 8.518 24.187 1.00 78.25 189 PHE A CA 1
ATOM 1409 C C . PHE A 1 189 ? -4.390 8.507 25.716 1.00 78.25 189 PHE A C 1
ATOM 1411 O O . PHE A 1 189 ? -4.837 7.542 26.341 1.00 78.25 189 PHE A O 1
ATOM 1418 N N . LEU A 1 190 ? -3.906 9.597 26.322 1.00 82.56 190 LEU A N 1
ATOM 1419 C CA . LEU A 1 190 ? -3.952 9.776 27.773 1.00 82.56 190 LEU A CA 1
ATOM 1420 C C . LEU A 1 190 ? -5.387 9.795 28.299 1.00 82.56 190 LEU A C 1
ATOM 1422 O O . LEU A 1 190 ? -5.650 9.138 29.304 1.00 82.56 190 LEU A O 1
ATOM 1426 N N . ALA A 1 191 ? -6.320 10.455 27.607 1.00 81.56 191 ALA A N 1
ATOM 1427 C CA . ALA A 1 191 ? -7.729 10.474 28.005 1.00 81.56 191 ALA A CA 1
ATOM 1428 C C . ALA A 1 191 ? -8.309 9.051 28.075 1.00 81.56 191 ALA A C 1
ATOM 1430 O O . ALA A 1 191 ? -8.930 8.672 29.069 1.00 81.56 191 ALA A O 1
ATOM 1431 N N . ARG A 1 192 ? -8.008 8.207 27.079 1.00 80.75 192 ARG A N 1
ATOM 1432 C CA . ARG A 1 192 ? -8.424 6.794 27.074 1.00 80.75 192 ARG A CA 1
ATOM 1433 C C . ARG A 1 192 ? -7.749 5.960 28.155 1.00 80.75 192 ARG A C 1
ATOM 1435 O O . ARG A 1 192 ? -8.404 5.122 28.769 1.00 80.75 192 ARG A O 1
ATOM 1442 N N . LEU A 1 193 ? -6.451 6.160 28.384 1.00 84.50 193 LEU A N 1
ATOM 1443 C CA . LEU A 1 193 ? -5.724 5.439 29.430 1.00 84.50 193 LEU A CA 1
ATOM 1444 C C . LEU A 1 193 ? -6.294 5.763 30.813 1.00 84.50 193 LEU A C 1
ATOM 1446 O O . LEU A 1 193 ? -6.545 4.852 31.601 1.00 84.50 193 LEU A O 1
ATOM 1450 N N . VAL A 1 194 ? -6.519 7.048 31.088 1.00 87.25 194 VAL A N 1
ATOM 1451 C CA . VAL A 1 194 ? -7.108 7.524 32.342 1.00 87.25 194 VAL A CA 1
ATOM 1452 C C . VAL A 1 194 ? -8.534 7.000 32.494 1.00 87.25 194 VAL A C 1
ATOM 1454 O O . VAL A 1 194 ? -8.877 6.497 33.560 1.00 87.25 194 VAL A O 1
ATOM 1457 N N . SER A 1 195 ? -9.340 7.031 31.430 1.00 84.12 195 SER A N 1
ATOM 1458 C CA . SER A 1 195 ? -10.704 6.495 31.448 1.00 84.12 195 SER A CA 1
ATOM 1459 C C . SER A 1 195 ? -10.741 5.000 31.790 1.00 84.12 195 SER A C 1
ATOM 1461 O O . SER A 1 195 ? -11.451 4.600 32.712 1.00 84.12 195 SER A O 1
ATOM 1463 N N . GLU A 1 196 ? -9.919 4.173 31.138 1.00 81.81 196 GLU A N 1
ATOM 1464 C CA . GLU A 1 196 ? -9.844 2.735 31.433 1.00 81.81 196 GLU A CA 1
ATOM 1465 C C . GLU A 1 196 ? -9.348 2.470 32.866 1.00 81.81 196 GLU A C 1
ATOM 1467 O O . GLU A 1 196 ? -9.814 1.547 33.540 1.00 81.81 196 GLU A O 1
ATOM 1472 N N . ALA A 1 197 ? -8.415 3.281 33.370 1.00 85.06 197 ALA A N 1
ATOM 1473 C CA . ALA A 1 197 ? -7.933 3.160 34.741 1.00 85.06 197 ALA A CA 1
ATOM 1474 C C . ALA A 1 197 ? -9.029 3.504 35.766 1.00 85.06 197 ALA A C 1
ATOM 1476 O O . ALA A 1 197 ? -9.230 2.747 36.717 1.00 85.06 197 ALA A O 1
ATOM 1477 N N . LEU A 1 198 ? -9.784 4.585 35.547 1.00 84.31 198 LEU A N 1
ATOM 1478 C CA . LEU A 1 198 ? -10.915 4.974 36.396 1.00 84.31 198 LEU A CA 1
ATOM 1479 C C . LEU A 1 198 ? -12.067 3.963 36.315 1.00 84.31 198 LEU A C 1
ATOM 1481 O O . LEU A 1 198 ? -12.638 3.617 37.345 1.00 84.31 198 LEU A O 1
ATOM 1485 N N . SER A 1 199 ? -12.341 3.406 35.131 1.00 78.00 199 SER A N 1
ATOM 1486 C CA . SER A 1 199 ? -13.276 2.288 34.943 1.00 78.00 199 SER A CA 1
ATOM 1487 C C . SER A 1 199 ? -12.922 1.095 35.827 1.00 78.00 199 SER A C 1
ATOM 1489 O O . SER A 1 199 ? -13.766 0.534 36.531 1.00 78.00 199 SER A O 1
ATOM 1491 N N . ASN A 1 200 ? -11.643 0.713 35.812 1.00 80.56 200 ASN A N 1
ATOM 1492 C CA . ASN A 1 200 ? -11.150 -0.400 36.609 1.00 80.56 200 ASN A CA 1
ATOM 1493 C C . ASN A 1 200 ? -11.209 -0.088 38.108 1.00 80.56 200 ASN A C 1
ATOM 1495 O O . ASN A 1 200 ? -11.632 -0.949 38.879 1.00 80.56 200 ASN A O 1
ATOM 1499 N N . ALA A 1 201 ? -10.872 1.134 38.524 1.00 81.50 201 ALA A N 1
ATOM 1500 C CA . ALA A 1 201 ? -11.017 1.558 39.914 1.00 81.50 201 ALA A CA 1
ATOM 1501 C C . ALA A 1 201 ? -12.486 1.523 40.372 1.00 81.50 201 ALA A C 1
ATOM 1503 O O . ALA A 1 201 ? -12.777 0.959 41.423 1.00 81.50 201 ALA A O 1
ATOM 1504 N N . ALA A 1 202 ? -13.429 2.012 39.562 1.00 77.69 202 ALA A N 1
ATOM 1505 C CA . ALA A 1 202 ? -14.858 1.966 39.873 1.00 77.69 202 ALA A CA 1
ATOM 1506 C C . ALA A 1 202 ? -15.384 0.526 40.020 1.00 77.69 202 ALA A C 1
ATOM 1508 O O . ALA A 1 202 ? -16.203 0.248 40.895 1.00 77.69 202 ALA A O 1
ATOM 1509 N N . ARG A 1 203 ? -14.888 -0.407 39.195 1.00 72.25 203 ARG A N 1
ATOM 1510 C CA . ARG A 1 203 ? -15.289 -1.824 39.231 1.00 72.25 203 ARG A CA 1
ATOM 1511 C C . ARG A 1 203 ? -14.689 -2.592 40.409 1.00 72.25 203 ARG A C 1
ATOM 1513 O O . ARG A 1 203 ? -15.338 -3.482 40.951 1.00 72.25 203 ARG A O 1
ATOM 1520 N N . HIS A 1 204 ? -13.440 -2.301 40.761 1.00 72.12 204 HIS A N 1
ATOM 1521 C CA . HIS A 1 204 ? -12.644 -3.136 41.668 1.00 72.12 204 HIS A CA 1
ATOM 1522 C C . HIS A 1 204 ? -12.392 -2.499 43.046 1.00 72.12 204 HIS A C 1
ATOM 1524 O O . HIS A 1 204 ? -12.012 -3.192 43.992 1.00 72.12 204 HIS A O 1
ATOM 1530 N N . ALA A 1 205 ? -12.626 -1.196 43.184 1.00 70.94 205 ALA A N 1
ATOM 1531 C CA . ALA A 1 205 ? -12.459 -0.435 44.418 1.00 70.94 205 ALA A CA 1
ATOM 1532 C C . ALA A 1 205 ? -13.550 0.652 44.576 1.00 70.94 205 ALA A C 1
ATOM 1534 O O . ALA A 1 205 ? -13.233 1.839 44.724 1.00 70.94 205 ALA A O 1
ATOM 1535 N N . PRO A 1 206 ? -14.843 0.270 44.536 1.00 73.00 206 PRO A N 1
ATOM 1536 C CA . PRO A 1 206 ? -15.942 1.226 44.631 1.00 73.00 206 PRO A CA 1
ATOM 1537 C C . PRO A 1 206 ? -15.893 2.008 45.953 1.00 73.00 206 PRO A C 1
ATOM 1539 O O . PRO A 1 206 ? -15.599 1.446 47.007 1.00 73.00 206 PRO A O 1
ATOM 1542 N N . GLY A 1 207 ? -16.187 3.311 45.893 1.00 72.56 207 GLY A N 1
ATOM 1543 C CA . GLY A 1 207 ? -16.244 4.198 47.064 1.00 72.56 207 GLY A CA 1
ATOM 1544 C C . GLY A 1 207 ? -14.888 4.622 47.642 1.00 72.56 207 GLY A C 1
ATOM 1545 O O . GLY A 1 207 ? -14.854 5.286 48.675 1.00 72.56 207 GLY A O 1
ATOM 1546 N N . THR A 1 208 ? -13.774 4.261 47.000 1.00 80.94 208 THR A N 1
ATOM 1547 C CA . THR A 1 208 ? -12.429 4.681 47.421 1.00 80.94 208 THR A CA 1
ATOM 1548 C C . THR A 1 208 ? -11.910 5.846 46.581 1.00 80.94 208 THR A C 1
ATOM 1550 O O . THR A 1 208 ? -12.286 6.000 45.418 1.00 80.94 208 THR A O 1
ATOM 1553 N N . ALA A 1 209 ? -11.052 6.682 47.172 1.00 86.88 209 ALA A N 1
ATOM 1554 C CA . ALA A 1 209 ? -10.427 7.787 46.456 1.00 86.88 209 ALA A CA 1
ATOM 1555 C C . ALA A 1 209 ? -9.352 7.281 45.481 1.00 86.88 209 ALA A C 1
ATOM 1557 O O . ALA A 1 209 ? -8.562 6.393 45.816 1.00 86.88 209 ALA A O 1
ATOM 1558 N N . VAL A 1 210 ? -9.321 7.871 44.286 1.00 90.06 210 VAL A N 1
ATOM 1559 C CA . VAL A 1 210 ? -8.309 7.618 43.256 1.00 90.06 210 VAL A CA 1
ATOM 1560 C C . VAL A 1 210 ? -7.410 8.841 43.139 1.00 90.06 210 VAL A C 1
ATOM 1562 O O . VAL A 1 210 ? -7.891 9.947 42.889 1.00 90.06 210 VAL A O 1
ATOM 1565 N N . THR A 1 211 ? -6.104 8.643 43.278 1.00 92.88 211 THR A N 1
ATOM 1566 C CA . THR A 1 211 ? -5.104 9.700 43.094 1.00 92.88 211 THR A CA 1
ATOM 1567 C C . THR A 1 211 ? -4.490 9.580 41.706 1.00 92.88 211 THR A C 1
ATOM 1569 O O . THR A 1 211 ? -4.050 8.500 41.312 1.00 92.88 211 THR A O 1
ATOM 1572 N N . VAL A 1 212 ? -4.433 10.690 40.972 1.00 93.25 212 VAL A N 1
ATOM 1573 C CA . VAL A 1 212 ? -3.822 10.786 39.646 1.00 93.25 212 VAL A CA 1
ATOM 1574 C C . VAL A 1 212 ? -2.755 11.874 39.658 1.00 93.25 212 VAL A C 1
ATOM 1576 O O . VAL A 1 212 ? -3.033 13.024 39.988 1.00 93.25 212 VAL A O 1
ATOM 1579 N N . ALA A 1 213 ? -1.526 11.524 39.296 1.00 93.62 213 ALA A N 1
ATOM 1580 C CA . ALA A 1 213 ? -0.396 12.442 39.259 1.00 93.62 213 ALA A CA 1
ATOM 1581 C C . ALA A 1 213 ? 0.205 12.515 37.854 1.00 93.62 213 ALA A C 1
ATOM 1583 O O . ALA A 1 213 ? 0.600 11.495 37.285 1.00 93.62 213 ALA A O 1
ATOM 1584 N N . PHE A 1 214 ? 0.307 13.730 37.315 1.00 91.94 214 PHE A N 1
ATOM 1585 C CA . PHE A 1 214 ? 0.959 14.019 36.041 1.00 91.94 214 PHE A CA 1
ATOM 1586 C C . PHE A 1 214 ? 2.328 14.661 36.263 1.00 91.94 214 PHE A C 1
ATOM 1588 O O . PHE A 1 214 ? 2.460 15.660 36.969 1.00 91.94 214 PHE A O 1
ATOM 1595 N N . ASN A 1 215 ? 3.344 14.120 35.593 1.00 89.25 215 ASN A N 1
ATOM 1596 C CA . ASN A 1 215 ? 4.654 14.741 35.443 1.00 89.25 215 ASN A CA 1
ATOM 1597 C C . ASN A 1 215 ? 5.030 14.730 33.955 1.00 89.25 215 ASN A C 1
ATOM 1599 O O . ASN A 1 215 ? 5.546 13.740 33.430 1.00 89.25 215 ASN A O 1
ATOM 1603 N N . GLY A 1 216 ? 4.675 15.803 33.244 1.00 84.69 216 GLY A N 1
ATOM 1604 C CA . GLY A 1 216 ? 4.744 15.837 31.784 1.00 84.69 216 GLY A CA 1
ATOM 1605 C C . GLY A 1 216 ? 3.840 14.764 31.168 1.00 84.69 216 GLY A C 1
ATOM 1606 O O . GLY A 1 216 ? 2.631 14.776 31.370 1.00 84.69 216 GLY A O 1
ATOM 1607 N N . ARG A 1 217 ? 4.429 13.818 30.429 1.00 81.81 217 ARG A N 1
ATOM 1608 C CA . ARG A 1 217 ? 3.717 12.683 29.804 1.00 81.81 217 ARG A CA 1
ATOM 1609 C C . ARG A 1 217 ? 3.821 11.377 30.603 1.00 81.81 217 ARG A C 1
ATOM 1611 O O . ARG A 1 217 ? 3.461 10.311 30.101 1.00 81.81 217 ARG A O 1
ATOM 1618 N N . ARG A 1 218 ? 4.313 11.451 31.843 1.00 90.25 218 ARG A N 1
ATOM 1619 C CA . ARG A 1 218 ? 4.222 10.364 32.818 1.00 90.25 218 ARG A CA 1
ATOM 1620 C C . ARG A 1 218 ? 2.955 10.558 33.642 1.00 90.25 218 ARG A C 1
ATOM 1622 O O . ARG A 1 218 ? 2.794 11.606 34.265 1.00 90.25 218 ARG A O 1
ATOM 1629 N N . VAL A 1 219 ? 2.086 9.554 33.660 1.00 92.69 219 VAL A N 1
ATOM 1630 C CA . VAL A 1 219 ? 0.880 9.532 34.493 1.00 92.69 219 VAL A CA 1
ATOM 1631 C C . VAL A 1 219 ? 0.951 8.372 35.472 1.00 92.69 219 VAL A C 1
ATOM 1633 O O . VAL A 1 219 ? 1.324 7.252 35.119 1.00 92.69 219 VAL A O 1
ATOM 1636 N N . GLU A 1 220 ? 0.615 8.658 36.719 1.00 93.44 220 GLU A N 1
ATOM 1637 C CA . GLU A 1 220 ? 0.558 7.689 37.799 1.00 93.44 220 GLU A CA 1
ATOM 1638 C C . GLU A 1 220 ? -0.834 7.705 38.423 1.00 93.44 220 GLU A C 1
ATOM 1640 O O . GLU A 1 220 ? -1.319 8.760 38.819 1.00 93.44 220 GLU A O 1
ATOM 1645 N N . ILE A 1 221 ? -1.480 6.542 38.484 1.00 92.69 221 ILE A N 1
ATOM 1646 C CA . ILE A 1 221 ? -2.844 6.371 38.989 1.00 92.69 221 ILE A CA 1
ATOM 1647 C C . ILE A 1 221 ? -2.805 5.349 40.117 1.00 92.69 221 ILE A C 1
ATOM 1649 O O . ILE A 1 221 ? -2.309 4.235 39.931 1.00 92.69 221 ILE A O 1
ATOM 1653 N N . VAL A 1 222 ? -3.315 5.732 41.285 1.00 91.00 222 VAL A N 1
ATOM 1654 C CA . VAL A 1 222 ? -3.274 4.916 42.499 1.00 91.00 222 VAL A CA 1
ATOM 1655 C C . VAL A 1 222 ? -4.656 4.836 43.127 1.00 91.00 222 VAL A C 1
ATOM 1657 O O . VAL A 1 222 ? -5.302 5.858 43.345 1.00 91.00 222 VAL A O 1
ATOM 1660 N N . ASN A 1 223 ? -5.092 3.623 43.465 1.00 88.38 223 ASN A N 1
ATOM 1661 C CA . ASN A 1 223 ? -6.312 3.395 44.237 1.00 88.38 223 ASN A CA 1
ATOM 1662 C C . ASN A 1 223 ? -6.123 2.254 45.256 1.00 88.38 223 ASN A C 1
ATOM 1664 O O . ASN A 1 223 ? -5.346 1.328 45.005 1.00 88.38 223 ASN A O 1
ATOM 1668 N N . PRO A 1 224 ? -6.823 2.275 46.404 1.00 84.38 224 PRO A N 1
ATOM 1669 C CA . PRO A 1 224 ? -6.854 1.147 47.333 1.00 84.38 224 PRO A CA 1
ATOM 1670 C C . PRO A 1 224 ? -7.418 -0.116 46.673 1.00 84.38 224 PRO A C 1
ATOM 1672 O O . PRO A 1 224 ? -8.299 -0.040 45.817 1.00 84.38 224 PRO A O 1
ATOM 1675 N N . VAL A 1 225 ? -6.930 -1.287 47.077 1.00 76.44 225 VAL A N 1
ATOM 1676 C CA . VAL A 1 225 ? -7.478 -2.587 46.673 1.00 76.44 225 VAL A CA 1
ATOM 1677 C C . VAL A 1 225 ? -8.429 -3.056 47.766 1.00 76.44 225 VAL A C 1
ATOM 1679 O O . VAL A 1 225 ? -8.049 -3.137 48.933 1.00 76.44 225 VAL A O 1
ATOM 1682 N N . SER A 1 226 ? -9.673 -3.366 47.403 1.00 62.94 226 SER A N 1
ATOM 1683 C CA . SER A 1 226 ? -10.608 -3.972 48.350 1.00 62.94 226 SER A CA 1
ATOM 1684 C C . SER A 1 226 ? -10.206 -5.438 48.622 1.00 62.94 226 SER A C 1
ATOM 1686 O O . SER A 1 226 ? -9.767 -6.115 47.693 1.00 62.94 226 SER A O 1
ATOM 1688 N N . PRO A 1 227 ? -10.344 -5.977 49.854 1.00 55.25 227 PRO A N 1
ATOM 1689 C CA . PRO A 1 227 ? -9.906 -7.344 50.192 1.00 55.25 227 PRO A CA 1
ATOM 1690 C C . PRO A 1 227 ? -10.687 -8.467 49.489 1.00 55.25 227 PRO A C 1
ATOM 1692 O O . PRO A 1 227 ? -10.464 -9.642 49.770 1.00 55.25 227 PRO A O 1
ATOM 1695 N N . ARG A 1 228 ? -11.647 -8.127 48.622 1.00 48.91 228 ARG A N 1
ATOM 1696 C CA . ARG A 1 228 ? -12.487 -9.094 47.923 1.00 48.91 228 ARG A CA 1
ATOM 1697 C C . ARG A 1 228 ? -11.700 -9.647 46.736 1.00 48.91 228 ARG A C 1
ATOM 1699 O O . ARG A 1 228 ? -11.178 -8.876 45.940 1.00 48.91 228 ARG A O 1
ATOM 1706 N N . GLU A 1 229 ? -11.596 -10.972 46.674 1.00 51.97 229 GLU A N 1
ATOM 1707 C CA . GLU A 1 229 ? -10.828 -11.755 45.698 1.00 51.97 229 GLU A CA 1
ATOM 1708 C C . GLU A 1 229 ? -10.832 -11.135 44.289 1.00 51.97 229 GLU A C 1
ATOM 1710 O O . GLU A 1 229 ? -11.871 -11.023 43.639 1.00 51.97 229 GLU A O 1
ATOM 1715 N N . LEU A 1 230 ? -9.651 -10.724 43.814 1.00 51.81 230 LEU A N 1
ATOM 1716 C CA . LEU A 1 230 ? -9.459 -10.139 42.488 1.00 51.81 230 LEU A CA 1
ATOM 1717 C C . LEU A 1 230 ? -8.376 -10.905 41.718 1.00 51.81 230 LEU A C 1
ATOM 1719 O O . LEU A 1 230 ? -7.333 -11.219 42.295 1.00 51.81 230 LEU A O 1
ATOM 1723 N N . PRO A 1 231 ? -8.588 -11.160 40.414 1.00 48.88 231 PRO A N 1
ATOM 1724 C CA . PRO A 1 231 ? -7.827 -12.125 39.625 1.00 48.88 231 PRO A CA 1
ATOM 1725 C C . PRO A 1 231 ? -6.337 -11.768 39.504 1.00 48.88 231 PRO A C 1
ATOM 1727 O O . PRO A 1 231 ? -5.967 -10.598 39.415 1.00 48.88 231 PRO A O 1
ATOM 1730 N N . GLU A 1 232 ? -5.492 -12.802 39.441 1.00 49.41 232 GLU A N 1
ATOM 1731 C CA . GLU A 1 232 ? -4.019 -12.732 39.350 1.00 49.41 232 GLU A CA 1
ATOM 1732 C C . GLU A 1 232 ? -3.488 -12.134 38.031 1.00 49.41 232 GLU A C 1
ATOM 1734 O O . GLU A 1 232 ? -2.287 -11.928 37.873 1.00 49.41 232 GLU A O 1
ATOM 1739 N N . ARG A 1 233 ? -4.363 -11.852 37.057 1.00 51.50 233 ARG A N 1
ATOM 1740 C CA . ARG A 1 233 ? -3.991 -11.335 35.732 1.00 51.50 233 ARG A CA 1
ATOM 1741 C C . ARG A 1 233 ? -4.622 -9.974 35.474 1.00 51.50 233 ARG A C 1
ATOM 1743 O O . ARG A 1 233 ? -5.808 -9.776 35.730 1.00 51.50 233 ARG A O 1
ATOM 1750 N N . ALA A 1 234 ? -3.841 -9.065 34.888 1.00 55.59 234 ALA A N 1
ATOM 1751 C CA . ALA A 1 234 ? -4.361 -7.826 34.323 1.00 55.59 234 ALA A CA 1
ATOM 1752 C C . ALA A 1 234 ? -5.470 -8.153 33.307 1.00 55.59 234 ALA A C 1
ATOM 1754 O O . ALA A 1 234 ? -5.272 -8.986 32.419 1.00 55.59 234 ALA A O 1
ATOM 1755 N N . GLY A 1 235 ? -6.634 -7.509 33.433 1.00 59.66 235 GLY A N 1
ATOM 1756 C CA . GLY A 1 235 ? -7.737 -7.677 32.488 1.00 59.66 235 GLY A CA 1
ATOM 1757 C C . GLY A 1 235 ? -7.310 -7.391 31.041 1.00 59.66 235 GLY A C 1
ATOM 1758 O O . GLY A 1 235 ? -6.313 -6.709 30.778 1.00 59.66 235 GLY A O 1
ATOM 1759 N N . THR A 1 236 ? -8.078 -7.901 30.076 1.00 57.28 236 THR A N 1
ATOM 1760 C CA . THR A 1 236 ? -7.787 -7.763 28.636 1.00 57.28 236 THR A CA 1
ATOM 1761 C C . THR A 1 236 ? -7.611 -6.305 28.188 1.00 57.28 236 THR A C 1
ATOM 1763 O O . THR A 1 236 ? -6.831 -6.052 27.270 1.00 57.28 236 THR A O 1
ATOM 1766 N N . GLY A 1 237 ? -8.272 -5.348 28.855 1.00 62.28 237 GLY A N 1
ATOM 1767 C CA . GLY A 1 237 ? -8.156 -3.907 28.590 1.00 62.28 237 GLY A CA 1
ATOM 1768 C C . GLY A 1 237 ? -6.765 -3.335 28.889 1.00 62.28 237 GLY A C 1
ATOM 1769 O O . GLY A 1 237 ? -6.134 -2.745 28.009 1.00 62.28 237 GLY A O 1
ATOM 1770 N N . LEU A 1 238 ? -6.224 -3.599 30.085 1.00 69.44 238 LEU A N 1
ATOM 1771 C CA . LEU A 1 238 ? -4.889 -3.136 30.493 1.00 69.44 238 LEU A CA 1
ATOM 1772 C C . LEU A 1 238 ? -3.771 -3.784 29.670 1.00 69.44 238 LEU A C 1
ATOM 1774 O O . LEU A 1 238 ? -2.798 -3.121 29.321 1.00 69.44 238 LEU A O 1
ATOM 1778 N N . SER A 1 239 ? -3.927 -5.055 29.290 1.00 70.62 239 SER A N 1
ATOM 1779 C CA . SER A 1 239 ? -2.956 -5.745 28.431 1.00 70.62 239 SER A CA 1
ATOM 1780 C C . SER A 1 239 ? -2.937 -5.187 27.001 1.00 70.62 239 SER A C 1
ATOM 1782 O O . SER A 1 239 ? -1.868 -5.055 26.400 1.00 70.62 239 SER A O 1
ATOM 1784 N N . ALA A 1 240 ? -4.098 -4.801 26.460 1.00 65.88 240 ALA A N 1
ATOM 1785 C CA . ALA A 1 240 ? -4.192 -4.137 25.161 1.00 65.88 240 ALA A CA 1
ATOM 1786 C C . ALA A 1 240 ? -3.592 -2.719 25.193 1.00 65.88 240 ALA A C 1
ATOM 1788 O O . ALA A 1 240 ? -2.846 -2.356 24.281 1.00 65.88 240 ALA A O 1
ATOM 1789 N N . LEU A 1 241 ? -3.849 -1.942 26.254 1.00 71.88 241 LEU A N 1
ATOM 1790 C CA . LEU A 1 241 ? -3.199 -0.645 26.482 1.00 71.88 241 LEU A CA 1
ATOM 1791 C C . LEU A 1 241 ? -1.679 -0.791 26.614 1.00 71.88 241 LEU A C 1
ATOM 1793 O O . LEU A 1 241 ? -0.955 -0.088 25.916 1.00 71.88 241 LEU A O 1
ATOM 1797 N N . ALA A 1 242 ? -1.190 -1.751 27.405 1.00 77.12 242 ALA A N 1
ATOM 1798 C CA . ALA A 1 242 ? 0.242 -2.032 27.547 1.00 77.12 242 ALA A CA 1
ATOM 1799 C C . ALA A 1 242 ? 0.899 -2.403 26.208 1.00 77.12 242 ALA A C 1
ATOM 1801 O O . ALA A 1 242 ? 2.036 -2.024 25.932 1.00 77.12 242 ALA A O 1
ATOM 1802 N N . GLY A 1 243 ? 0.194 -3.158 25.358 1.00 72.00 243 GLY A N 1
ATOM 1803 C CA . GLY A 1 243 ? 0.637 -3.469 23.999 1.00 72.00 243 GLY A CA 1
ATOM 1804 C C . GLY A 1 243 ? 0.794 -2.217 23.132 1.00 72.00 243 GLY A C 1
ATOM 1805 O O . GLY A 1 243 ? 1.833 -2.048 22.497 1.00 72.00 243 GLY A O 1
ATOM 1806 N N . ARG A 1 244 ? -0.199 -1.319 23.150 1.00 72.75 244 ARG A N 1
ATOM 1807 C CA . ARG A 1 244 ? -0.175 -0.063 22.379 1.00 72.75 244 ARG A CA 1
ATOM 1808 C C . ARG A 1 244 ? 0.907 0.903 22.860 1.00 72.75 244 ARG A C 1
ATOM 1810 O O . ARG A 1 244 ? 1.652 1.418 22.035 1.00 72.75 244 ARG A O 1
ATOM 1817 N N . VAL A 1 245 ? 1.041 1.084 24.176 1.00 79.19 245 VAL A N 1
ATOM 1818 C CA . VAL A 1 245 ? 2.084 1.935 24.773 1.00 79.19 245 VAL A CA 1
ATOM 1819 C C . VAL A 1 245 ? 3.479 1.433 24.388 1.00 79.19 245 VAL A C 1
ATOM 1821 O O . VAL A 1 245 ? 4.296 2.216 23.913 1.00 79.19 245 VAL A O 1
ATOM 1824 N N . ARG A 1 246 ? 3.730 0.119 24.490 1.00 79.19 246 ARG A N 1
ATOM 1825 C CA . ARG A 1 246 ? 5.014 -0.478 24.078 1.00 79.19 246 ARG A CA 1
ATOM 1826 C C . ARG A 1 246 ? 5.292 -0.325 22.587 1.00 79.19 246 ARG A C 1
ATOM 1828 O O . ARG A 1 246 ? 6.430 -0.069 22.213 1.00 79.19 246 ARG A O 1
ATOM 1835 N N . HIS A 1 247 ? 4.276 -0.470 21.736 1.00 71.56 247 HIS A N 1
ATOM 1836 C CA . HIS A 1 247 ? 4.440 -0.307 20.289 1.00 71.56 247 HIS A CA 1
ATOM 1837 C C . HIS A 1 247 ? 4.856 1.118 19.906 1.00 71.56 247 HIS A C 1
ATOM 1839 O O . HIS A 1 247 ? 5.642 1.300 18.982 1.00 71.56 247 HIS A O 1
ATOM 1845 N N . ALA A 1 248 ? 4.379 2.113 20.653 1.00 69.50 248 ALA A N 1
ATOM 1846 C CA . ALA A 1 248 ? 4.768 3.505 20.480 1.00 69.50 248 ALA A CA 1
ATOM 1847 C C . ALA A 1 248 ? 6.120 3.865 21.128 1.00 69.50 248 ALA A C 1
ATOM 1849 O O . ALA A 1 248 ? 6.538 5.014 21.041 1.00 69.50 248 ALA A O 1
ATOM 1850 N N . GLY A 1 249 ? 6.806 2.915 21.778 1.00 76.94 249 GLY A N 1
ATOM 1851 C CA . GLY A 1 249 ? 8.074 3.156 22.476 1.00 76.94 249 GLY A CA 1
ATOM 1852 C C . GLY A 1 249 ? 7.928 3.695 23.904 1.00 76.94 249 GLY A C 1
ATOM 1853 O O . GLY A 1 249 ? 8.910 4.158 24.475 1.00 76.94 249 GLY A O 1
ATOM 1854 N N . GLY A 1 250 ? 6.723 3.653 24.480 1.00 86.06 250 GLY A N 1
ATOM 1855 C CA . GLY A 1 250 ? 6.468 3.990 25.882 1.00 86.06 250 GLY A CA 1
ATOM 1856 C C . GLY A 1 250 ? 6.505 2.782 26.816 1.00 86.06 250 GLY A C 1
ATOM 1857 O O . GLY A 1 250 ? 6.711 1.639 26.394 1.00 86.06 250 GLY A O 1
ATOM 1858 N N . SER A 1 251 ? 6.223 3.022 28.097 1.00 88.50 251 SER A N 1
ATOM 1859 C CA . SER A 1 251 ? 6.118 1.972 29.117 1.00 88.50 251 SER A CA 1
ATOM 1860 C C . SER A 1 251 ? 4.802 2.059 29.900 1.00 88.50 251 SER A C 1
ATOM 1862 O O . SER A 1 251 ? 4.271 3.141 30.141 1.00 88.50 251 SER A O 1
ATOM 1864 N N . LEU A 1 252 ? 4.241 0.902 30.264 1.00 88.19 252 LEU A N 1
ATOM 1865 C CA . LEU A 1 252 ? 3.082 0.790 31.152 1.00 88.19 252 LEU A CA 1
ATOM 1866 C C . LEU A 1 252 ? 3.363 -0.321 32.162 1.00 88.19 252 LEU A C 1
ATOM 1868 O O . LEU A 1 252 ? 3.556 -1.471 31.764 1.00 88.19 252 LEU A O 1
ATOM 1872 N N . ALA A 1 253 ? 3.370 0.0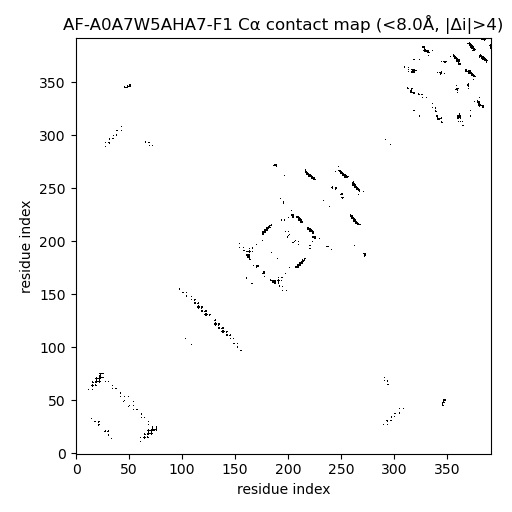26 33.444 1.00 86.50 253 ALA A N 1
ATOM 1873 C CA . ALA A 1 253 ? 3.545 -0.895 34.558 1.00 86.50 253 ALA A CA 1
ATOM 1874 C C . ALA A 1 253 ? 2.321 -0.832 35.474 1.00 86.50 253 ALA A C 1
ATOM 1876 O O . ALA A 1 253 ? 1.785 0.246 35.733 1.00 86.50 253 ALA A O 1
ATOM 1877 N N . ALA A 1 254 ? 1.868 -1.993 35.936 1.00 85.75 254 ALA A N 1
ATOM 1878 C CA . ALA A 1 254 ? 0.735 -2.128 36.837 1.00 85.75 254 ALA A CA 1
ATOM 1879 C C . ALA A 1 254 ? 1.136 -3.068 37.970 1.00 85.75 254 ALA A C 1
ATOM 1881 O O . ALA A 1 254 ? 1.267 -4.270 37.746 1.00 85.75 254 ALA A O 1
ATOM 1882 N N . ASP A 1 255 ? 1.298 -2.516 39.168 1.00 82.31 255 ASP A N 1
ATOM 1883 C CA . ASP A 1 255 ? 1.802 -3.237 40.330 1.00 82.31 255 ASP A CA 1
ATOM 1884 C C . ASP A 1 255 ? 0.839 -3.115 41.514 1.00 82.31 255 ASP A C 1
ATOM 1886 O O . ASP A 1 255 ? -0.023 -2.229 41.577 1.00 82.31 255 ASP A O 1
ATOM 1890 N N . ARG A 1 256 ? 0.984 -4.028 42.476 1.00 82.44 256 ARG A N 1
ATOM 1891 C CA . ARG A 1 256 ? 0.274 -3.988 43.756 1.00 82.44 256 ARG A CA 1
ATOM 1892 C C . ARG A 1 256 ? 1.290 -3.877 44.880 1.00 82.44 256 ARG A C 1
ATOM 1894 O O . ARG A 1 256 ? 2.124 -4.762 45.035 1.00 82.44 256 ARG A O 1
ATOM 1901 N N . VAL A 1 257 ? 1.204 -2.803 45.657 1.00 78.00 257 VAL A N 1
ATOM 1902 C CA . VAL A 1 257 ? 2.112 -2.532 46.780 1.00 78.00 257 VAL A CA 1
ATOM 1903 C C . VAL A 1 257 ? 1.281 -2.010 47.948 1.00 78.00 257 VAL A C 1
ATOM 1905 O O . VAL A 1 257 ? 0.455 -1.118 47.764 1.00 78.00 257 VAL A O 1
ATOM 1908 N N . ASP A 1 258 ? 1.460 -2.592 49.136 1.00 77.62 258 ASP A N 1
ATOM 1909 C CA . ASP A 1 258 ? 0.823 -2.157 50.391 1.00 77.62 258 ASP A CA 1
ATOM 1910 C C . ASP A 1 258 ? -0.705 -1.986 50.311 1.00 77.62 258 ASP A C 1
ATOM 1912 O O . ASP A 1 258 ? -1.266 -0.985 50.759 1.00 77.62 258 ASP A O 1
ATOM 1916 N N . GLY A 1 259 ? -1.397 -2.939 49.678 1.00 80.38 259 GLY A N 1
ATOM 1917 C CA . GLY A 1 259 ? -2.857 -2.893 49.534 1.00 80.38 259 GLY A CA 1
ATOM 1918 C C . GLY A 1 259 ? -3.364 -1.811 48.574 1.00 80.38 259 GLY A C 1
ATOM 1919 O O . GLY A 1 259 ? -4.556 -1.512 48.563 1.00 80.38 259 GLY A O 1
ATOM 1920 N N . ARG A 1 260 ? -2.487 -1.226 47.752 1.00 85.00 260 ARG A N 1
ATOM 1921 C CA . ARG A 1 260 ? -2.833 -0.264 46.701 1.00 85.00 260 ARG A CA 1
ATOM 1922 C C . ARG A 1 260 ? -2.485 -0.820 45.327 1.00 85.00 260 ARG A C 1
ATOM 1924 O O . ARG A 1 260 ? -1.476 -1.502 45.152 1.00 85.00 260 ARG A O 1
ATOM 1931 N N . PHE A 1 261 ? -3.336 -0.529 44.354 1.00 86.12 261 PHE A N 1
ATOM 1932 C CA . PHE A 1 261 ? -3.064 -0.746 42.943 1.00 86.12 261 PHE A CA 1
ATOM 1933 C C . PHE A 1 261 ? -2.419 0.518 42.389 1.00 86.12 261 PHE A C 1
ATOM 1935 O O . PHE A 1 261 ? -2.948 1.613 42.584 1.00 86.12 261 PHE A O 1
ATOM 1942 N N . ARG A 1 262 ? -1.269 0.365 41.732 1.00 89.75 262 ARG A N 1
ATOM 1943 C CA . ARG A 1 262 ? -0.506 1.458 41.134 1.00 89.75 262 ARG A CA 1
ATOM 1944 C C . ARG A 1 262 ? -0.319 1.181 39.650 1.00 89.75 262 ARG A C 1
ATOM 1946 O O . ARG A 1 262 ? 0.303 0.191 39.277 1.00 89.75 262 ARG A O 1
ATOM 1953 N N . LEU A 1 263 ? -0.814 2.087 38.817 1.00 91.50 263 LEU A N 1
ATOM 1954 C CA . LEU A 1 263 ? -0.585 2.107 37.379 1.00 91.50 263 LEU A CA 1
ATOM 1955 C C . LEU A 1 263 ? 0.343 3.274 37.047 1.00 91.50 263 LEU A C 1
ATOM 1957 O O . LEU A 1 263 ? 0.035 4.417 37.371 1.00 91.50 263 LEU A O 1
ATOM 1961 N N . VAL A 1 264 ? 1.464 3.000 36.388 1.00 91.88 264 VAL A N 1
ATOM 1962 C CA . VAL A 1 264 ? 2.400 4.020 35.905 1.00 91.88 264 VAL A CA 1
ATOM 1963 C C . VAL A 1 264 ? 2.530 3.876 34.400 1.00 91.88 264 VAL A C 1
ATOM 1965 O O . VAL A 1 264 ? 2.898 2.809 33.911 1.00 91.88 264 VAL A O 1
ATOM 1968 N N . ALA A 1 265 ? 2.251 4.952 33.672 1.00 90.69 265 ALA A N 1
ATOM 1969 C CA . ALA A 1 265 ? 2.436 5.018 32.232 1.00 90.69 265 ALA A CA 1
ATOM 1970 C C . ALA A 1 265 ? 3.399 6.146 31.871 1.00 90.69 265 ALA A C 1
ATOM 1972 O O . ALA A 1 265 ? 3.269 7.261 32.373 1.00 90.69 265 ALA A O 1
ATOM 1973 N N . GLU A 1 266 ? 4.330 5.867 30.968 1.00 89.88 266 GLU A N 1
ATOM 1974 C CA . GLU A 1 266 ? 5.217 6.854 30.367 1.00 89.88 266 GLU A CA 1
ATOM 1975 C C . GLU A 1 266 ? 4.991 6.873 28.859 1.00 89.88 266 GLU A C 1
ATOM 1977 O O . GLU A 1 266 ? 5.164 5.858 28.174 1.00 89.88 266 GLU A O 1
ATOM 1982 N N . ILE A 1 267 ? 4.546 8.025 28.357 1.00 83.94 267 ILE A N 1
ATOM 1983 C CA . ILE A 1 267 ? 4.035 8.141 26.994 1.00 83.94 267 ILE A CA 1
ATOM 1984 C C . ILE A 1 267 ? 4.951 9.035 26.150 1.00 83.94 267 ILE A C 1
ATOM 1986 O O . ILE A 1 267 ? 5.061 10.230 26.434 1.00 83.94 267 ILE A O 1
ATOM 1990 N N . PRO A 1 268 ? 5.572 8.521 25.074 1.00 79.88 268 PRO A N 1
ATOM 1991 C CA . PRO A 1 268 ? 6.392 9.337 24.187 1.00 79.88 268 PRO A CA 1
ATOM 1992 C C . PRO A 1 268 ? 5.550 10.383 23.432 1.00 79.88 268 PRO A C 1
ATOM 1994 O O . PRO A 1 268 ? 4.335 10.211 23.271 1.00 79.88 268 PRO A O 1
ATOM 1997 N N . PRO A 1 269 ? 6.158 11.499 22.992 1.00 67.12 269 PRO A N 1
ATOM 1998 C CA . PRO A 1 269 ? 5.492 12.484 22.142 1.00 67.12 269 PRO A CA 1
ATOM 1999 C C . PRO A 1 269 ? 5.151 11.876 20.770 1.00 67.12 269 PRO A C 1
ATOM 2001 O O . PRO A 1 269 ? 5.972 11.167 20.192 1.00 67.12 269 PRO A O 1
ATOM 2004 N N . GLY A 1 270 ? 3.950 12.155 20.250 1.00 59.50 270 GLY A N 1
ATOM 2005 C CA . GLY A 1 270 ? 3.519 11.707 18.917 1.00 59.50 270 GLY A CA 1
ATOM 2006 C C . GLY A 1 270 ? 2.576 10.499 18.873 1.00 59.50 270 GLY A C 1
ATOM 2007 O O . GLY A 1 270 ? 2.332 9.979 17.788 1.00 59.50 270 GLY A O 1
ATOM 2008 N N . ILE A 1 271 ? 2.000 10.066 20.005 1.00 60.34 271 ILE A N 1
ATOM 2009 C CA . ILE A 1 271 ? 0.816 9.180 19.990 1.00 60.34 271 ILE A CA 1
ATOM 2010 C C . ILE A 1 271 ? -0.451 10.015 19.742 1.00 60.34 271 ILE A C 1
ATOM 2012 O O . ILE A 1 271 ? -1.415 9.955 20.500 1.00 60.34 271 ILE A O 1
ATOM 2016 N N . ASP A 1 272 ? -0.446 10.828 18.688 1.00 48.81 272 ASP A N 1
ATOM 2017 C CA . ASP A 1 272 ? -1.689 11.369 18.159 1.00 48.81 272 ASP A CA 1
ATOM 2018 C C . ASP A 1 272 ? -2.313 10.259 17.321 1.00 48.81 272 ASP A C 1
ATOM 2020 O O . ASP A 1 272 ? -1.757 9.827 16.308 1.00 48.81 272 ASP A O 1
ATOM 2024 N N . GLU A 1 273 ? -3.472 9.756 17.742 1.00 46.28 273 GLU A N 1
ATOM 2025 C CA . GLU A 1 273 ? -4.332 9.010 16.830 1.00 46.28 273 GLU A CA 1
ATOM 2026 C C . GLU A 1 273 ? -4.902 9.970 15.779 1.00 46.28 273 GLU A C 1
ATOM 2028 O O . GLU A 1 273 ? -6.089 10.287 15.773 1.00 46.28 273 GLU A O 1
ATOM 2033 N N . ASP A 1 274 ? -4.052 10.415 14.859 1.00 39.03 274 ASP A N 1
ATOM 2034 C CA . ASP A 1 274 ? -4.488 10.991 13.599 1.00 39.03 274 ASP A CA 1
ATOM 2035 C C . ASP A 1 274 ? -4.730 9.858 12.599 1.00 39.03 274 ASP A C 1
ATOM 2037 O O . ASP A 1 274 ? -3.937 9.594 11.703 1.00 39.03 274 ASP A O 1
ATOM 2041 N N . HIS A 1 275 ? -5.799 9.093 12.825 1.00 40.56 275 HIS A N 1
ATOM 2042 C CA . HIS A 1 275 ? -6.407 8.238 11.799 1.00 40.56 275 HIS A CA 1
ATOM 2043 C C . HIS A 1 275 ? -7.928 8.455 11.792 1.00 40.56 275 HIS A C 1
ATOM 2045 O O . HIS A 1 275 ? -8.727 7.519 11.745 1.00 40.56 275 HIS A O 1
ATOM 2051 N N . GLY A 1 276 ? -8.334 9.725 11.845 1.00 34.84 276 GLY A N 1
ATOM 2052 C CA . GLY A 1 276 ? -9.689 10.160 11.541 1.00 34.84 276 GLY A CA 1
ATOM 2053 C C . GLY A 1 276 ? -9.810 10.499 10.059 1.00 34.84 276 GLY A C 1
ATOM 2054 O O . GLY A 1 276 ? -9.451 11.588 9.646 1.00 34.84 276 GLY A O 1
ATOM 2055 N N . HIS A 1 277 ? -10.336 9.565 9.265 1.00 38.69 277 HIS A N 1
ATOM 2056 C CA . HIS A 1 277 ? -11.103 9.868 8.045 1.00 38.69 277 HIS A CA 1
ATOM 2057 C C . HIS A 1 277 ? -10.501 10.912 7.067 1.00 38.69 277 HIS A C 1
ATOM 2059 O O . HIS A 1 277 ? -11.178 11.836 6.628 1.00 38.69 277 HIS A O 1
ATOM 2065 N N . GLY A 1 278 ? -9.237 10.739 6.675 1.00 35.09 278 GLY A N 1
ATOM 2066 C CA . GLY A 1 278 ? -8.606 11.497 5.590 1.00 35.09 278 GLY A CA 1
ATOM 2067 C C . GLY A 1 278 ? -8.533 10.686 4.294 1.00 35.09 278 GLY A C 1
ATOM 2068 O O . GLY A 1 278 ? -7.703 9.791 4.180 1.00 35.09 278 GLY A O 1
ATOM 2069 N N . ASP A 1 279 ? -9.427 10.995 3.354 1.00 40.88 279 ASP A N 1
ATOM 2070 C CA . ASP A 1 279 ? -9.338 10.780 1.899 1.00 40.88 279 ASP A CA 1
ATOM 2071 C C . ASP A 1 279 ? -8.685 9.468 1.385 1.00 40.88 279 ASP A C 1
ATOM 2073 O O . ASP A 1 279 ? -7.491 9.378 1.096 1.00 40.88 279 ASP A O 1
ATOM 2077 N N . TYR A 1 280 ? -9.506 8.431 1.180 1.00 46.84 280 TYR A N 1
ATOM 2078 C CA . TYR A 1 280 ? -9.075 7.170 0.560 1.00 46.84 280 TYR A CA 1
ATOM 2079 C C . TYR A 1 280 ? -8.833 7.272 -0.962 1.00 46.84 280 TYR A C 1
ATOM 2081 O O . TYR A 1 280 ? -8.271 6.335 -1.545 1.00 46.84 280 TYR A O 1
ATOM 2089 N N . ASP A 1 281 ? -9.210 8.376 -1.619 1.00 46.78 281 ASP A N 1
ATOM 2090 C CA . ASP A 1 281 ? -9.086 8.511 -3.075 1.00 46.78 281 ASP A CA 1
ATOM 2091 C C . ASP A 1 281 ? -7.703 9.017 -3.520 1.00 46.78 281 ASP A C 1
ATOM 2093 O O . ASP A 1 281 ? -7.195 8.601 -4.573 1.00 46.78 281 ASP A O 1
ATOM 2097 N N . THR A 1 282 ? -6.997 9.795 -2.692 1.00 51.03 282 THR A N 1
ATOM 2098 C CA . THR A 1 282 ? -5.631 10.270 -3.003 1.00 51.03 282 THR A CA 1
ATOM 2099 C C . THR A 1 282 ? -4.569 9.163 -3.004 1.00 51.03 282 THR A C 1
ATOM 2101 O O . THR A 1 282 ? -3.552 9.276 -3.701 1.00 51.03 282 THR A O 1
ATOM 2104 N N . GLY A 1 283 ? -4.810 8.036 -2.324 1.00 52.59 283 GLY A N 1
ATOM 2105 C CA . GLY A 1 283 ? -3.904 6.880 -2.329 1.00 52.59 283 GLY A CA 1
ATOM 2106 C C . GLY A 1 283 ? -3.816 6.185 -3.694 1.00 52.59 283 GLY A C 1
ATOM 2107 O O . GLY A 1 283 ? -2.722 5.876 -4.181 1.00 52.59 283 GLY A O 1
ATOM 2108 N N . ARG A 1 284 ? -4.958 5.999 -4.372 1.00 59.84 284 ARG A N 1
ATOM 2109 C CA . ARG A 1 284 ? -5.026 5.306 -5.674 1.00 59.84 284 ARG A CA 1
ATOM 2110 C C . ARG A 1 284 ? -4.256 6.043 -6.764 1.00 59.84 284 ARG A C 1
ATOM 2112 O O . ARG A 1 284 ? -3.588 5.407 -7.581 1.00 59.84 284 ARG A O 1
ATOM 2119 N N . LEU A 1 285 ? -4.320 7.373 -6.769 1.00 58.47 285 LEU A N 1
ATOM 2120 C CA . LEU A 1 285 ? -3.631 8.208 -7.754 1.00 58.47 285 LEU A CA 1
ATOM 2121 C C . LEU A 1 285 ? -2.112 8.199 -7.554 1.00 58.47 285 LEU A C 1
ATOM 2123 O O . LEU A 1 285 ? -1.368 8.110 -8.533 1.00 58.47 285 LEU A O 1
ATOM 2127 N N . ARG A 1 286 ? -1.641 8.216 -6.300 1.00 59.94 286 ARG A N 1
ATOM 2128 C CA . ARG A 1 286 ? -0.209 8.127 -5.978 1.00 59.94 286 ARG A CA 1
ATOM 2129 C C . ARG A 1 286 ? 0.374 6.775 -6.388 1.00 59.94 286 ARG A C 1
ATOM 2131 O O . ARG A 1 286 ? 1.418 6.733 -7.034 1.00 59.94 286 ARG A O 1
ATOM 2138 N N . ILE A 1 287 ? -0.341 5.687 -6.096 1.00 63.00 287 ILE A N 1
ATOM 2139 C CA . ILE A 1 287 ? 0.046 4.324 -6.486 1.00 63.00 287 ILE A CA 1
ATOM 2140 C C . ILE A 1 287 ? 0.046 4.172 -8.013 1.00 63.00 287 ILE A C 1
ATOM 2142 O O . ILE A 1 287 ? 1.009 3.646 -8.568 1.00 63.00 287 ILE A O 1
ATOM 2146 N N . ARG A 1 288 ? -0.978 4.689 -8.709 1.00 67.56 288 ARG A N 1
ATOM 2147 C CA . ARG A 1 288 ? -1.039 4.685 -10.180 1.00 67.56 288 ARG A CA 1
ATOM 2148 C C . ARG A 1 288 ? 0.127 5.437 -10.811 1.00 67.56 288 ARG A C 1
ATOM 2150 O O . ARG A 1 288 ? 0.772 4.881 -11.690 1.00 67.56 288 ARG A O 1
ATOM 2157 N N . ARG A 1 289 ? 0.436 6.656 -10.353 1.00 66.75 289 ARG A N 1
ATOM 2158 C CA . ARG A 1 289 ? 1.591 7.427 -10.855 1.00 66.75 289 ARG A CA 1
ATOM 2159 C C . ARG A 1 289 ? 2.917 6.704 -10.604 1.00 66.75 289 ARG A C 1
ATOM 2161 O O . ARG A 1 289 ? 3.787 6.715 -11.466 1.00 66.75 289 ARG A O 1
ATOM 2168 N N . MET A 1 290 ? 3.057 6.037 -9.459 1.00 66.56 290 MET A N 1
ATOM 2169 C CA . MET A 1 290 ? 4.277 5.310 -9.094 1.00 66.56 290 MET A CA 1
ATOM 2170 C C . MET A 1 290 ? 4.473 4.024 -9.918 1.00 66.56 290 MET A C 1
ATOM 2172 O O . MET A 1 290 ? 5.579 3.749 -10.385 1.00 66.56 290 MET A O 1
ATOM 2176 N N . LEU A 1 291 ? 3.396 3.262 -10.142 1.00 68.38 291 LEU A N 1
ATOM 2177 C CA . LEU A 1 291 ? 3.397 2.087 -11.021 1.00 68.38 291 LEU A CA 1
ATOM 2178 C C . LEU A 1 291 ? 3.634 2.490 -12.479 1.00 68.38 291 LEU A C 1
ATOM 2180 O O . LEU A 1 291 ? 4.463 1.882 -13.151 1.00 68.38 291 LEU A O 1
ATOM 2184 N N . ALA A 1 292 ? 2.974 3.558 -12.935 1.00 69.81 292 ALA A N 1
ATOM 2185 C CA . ALA A 1 292 ? 3.163 4.110 -14.270 1.00 69.81 292 ALA A CA 1
ATOM 2186 C C . ALA A 1 292 ? 4.620 4.536 -14.497 1.00 69.81 292 ALA A C 1
ATOM 2188 O O . ALA A 1 292 ? 5.204 4.154 -15.501 1.00 69.81 292 ALA A O 1
ATOM 2189 N N . GLY A 1 293 ? 5.256 5.225 -13.542 1.00 70.62 293 GLY A N 1
ATOM 2190 C CA . GLY A 1 293 ? 6.671 5.603 -13.648 1.00 70.62 293 GLY A CA 1
ATOM 2191 C C . GLY A 1 293 ? 7.640 4.416 -13.737 1.00 70.62 293 GLY A C 1
ATOM 2192 O O . GLY A 1 293 ? 8.660 4.520 -14.406 1.00 70.62 293 GLY A O 1
ATOM 2193 N N . THR A 1 294 ? 7.310 3.270 -13.128 1.00 68.88 294 THR A N 1
ATOM 2194 C CA . THR A 1 294 ? 8.163 2.061 -13.151 1.00 68.88 294 THR A CA 1
ATOM 2195 C C . THR A 1 294 ? 8.179 1.378 -14.527 1.00 68.88 294 THR A C 1
ATOM 2197 O O . THR A 1 294 ? 9.125 0.665 -14.839 1.00 68.88 294 THR A O 1
ATOM 2200 N N . VAL A 1 295 ? 7.155 1.610 -15.357 1.00 69.94 295 VAL A N 1
ATOM 2201 C CA . VAL A 1 295 ? 7.028 1.016 -16.702 1.00 69.94 295 VAL A CA 1
ATOM 2202 C C . VAL A 1 295 ? 7.298 2.048 -17.791 1.00 69.94 295 VAL A C 1
ATOM 2204 O O . VAL A 1 295 ? 8.090 1.805 -18.696 1.00 69.94 295 VAL A O 1
ATOM 2207 N N . LEU A 1 296 ? 6.659 3.216 -17.694 1.00 75.56 296 LEU A N 1
ATOM 2208 C CA . LEU A 1 296 ? 6.697 4.238 -18.734 1.00 75.56 296 LEU A CA 1
ATOM 2209 C C . LEU A 1 296 ? 8.072 4.889 -18.855 1.00 75.56 296 LEU A C 1
ATOM 2211 O O . LEU A 1 296 ? 8.481 5.179 -19.970 1.00 75.56 296 LEU A O 1
ATOM 2215 N N . ILE A 1 297 ? 8.789 5.119 -17.748 1.00 75.19 297 ILE A N 1
ATOM 2216 C CA . ILE A 1 297 ? 10.094 5.795 -17.805 1.00 75.19 297 ILE A CA 1
ATOM 2217 C C . ILE A 1 297 ? 11.152 4.879 -18.436 1.00 75.19 297 ILE A C 1
ATOM 2219 O O . ILE A 1 297 ? 11.736 5.304 -19.429 1.00 75.19 297 ILE A O 1
ATOM 2223 N N . PRO A 1 298 ? 11.372 3.631 -17.968 1.00 69.50 298 PRO A N 1
ATOM 2224 C CA . PRO A 1 298 ? 12.307 2.729 -18.640 1.00 69.50 298 PRO A CA 1
ATOM 2225 C C . PRO A 1 298 ? 11.890 2.431 -20.082 1.00 69.50 298 PRO A C 1
ATOM 2227 O O . PRO A 1 298 ? 12.735 2.447 -20.964 1.00 69.50 298 PRO A O 1
ATOM 2230 N N . GLY A 1 299 ? 10.590 2.250 -20.348 1.00 73.31 299 GLY A N 1
ATOM 2231 C CA . GLY A 1 299 ? 10.088 2.044 -21.708 1.00 73.31 299 GLY A CA 1
ATOM 2232 C C . GLY A 1 299 ? 10.345 3.239 -22.633 1.00 73.31 299 GLY A C 1
ATOM 2233 O O . GLY A 1 299 ? 10.768 3.056 -23.768 1.00 73.31 299 GLY A O 1
ATOM 2234 N N . ALA A 1 300 ? 10.147 4.470 -22.154 1.00 78.06 300 ALA A N 1
ATOM 2235 C CA . ALA A 1 300 ? 10.467 5.672 -22.920 1.00 78.06 300 ALA A CA 1
ATOM 2236 C C . ALA A 1 300 ? 11.978 5.815 -23.147 1.00 78.06 300 ALA A C 1
ATOM 2238 O O . ALA A 1 300 ? 12.391 6.161 -24.250 1.00 78.06 300 ALA A O 1
ATOM 2239 N N . VAL A 1 301 ? 12.799 5.514 -22.135 1.00 75.56 301 VAL A N 1
ATOM 2240 C CA . VAL A 1 301 ? 14.264 5.489 -22.266 1.00 75.56 301 VAL A CA 1
ATOM 2241 C C . VAL A 1 301 ? 14.686 4.460 -23.307 1.00 75.56 301 VAL A C 1
ATOM 2243 O O . VAL A 1 301 ? 15.450 4.815 -24.194 1.00 75.56 301 VAL A O 1
ATOM 2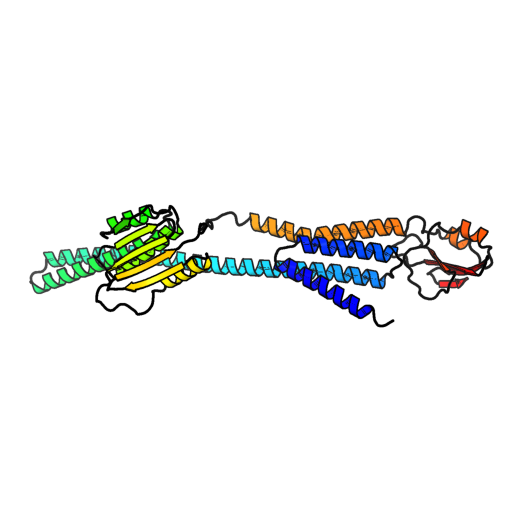246 N N . LEU A 1 302 ? 14.134 3.245 -23.274 1.00 75.38 302 LEU A N 1
ATOM 2247 C CA . LEU A 1 302 ? 14.376 2.217 -24.283 1.00 75.38 302 LEU A CA 1
ATOM 2248 C C . LEU A 1 302 ? 14.014 2.716 -25.683 1.00 75.38 302 LEU A C 1
ATOM 2250 O O . LEU A 1 302 ? 14.821 2.595 -26.594 1.00 75.38 302 LEU A O 1
ATOM 2254 N N . VAL A 1 303 ? 12.835 3.317 -25.866 1.00 77.56 303 VAL A N 1
ATOM 2255 C CA . VAL A 1 303 ? 12.426 3.856 -27.174 1.00 77.56 303 VAL A CA 1
ATOM 2256 C C . VAL A 1 303 ? 13.391 4.943 -27.644 1.00 77.56 303 VAL A C 1
ATOM 2258 O O . VAL A 1 303 ? 13.806 4.924 -28.799 1.00 77.56 303 VAL A O 1
ATOM 2261 N N . VAL A 1 304 ? 13.788 5.872 -26.771 1.00 79.25 304 VAL A N 1
ATOM 2262 C CA . VAL A 1 304 ? 14.736 6.946 -27.109 1.00 79.25 304 VAL A CA 1
ATOM 2263 C C . VAL A 1 304 ? 16.117 6.384 -27.440 1.00 79.25 304 VAL A C 1
ATOM 2265 O O . VAL A 1 304 ? 16.702 6.775 -28.446 1.00 79.25 304 VAL A O 1
ATOM 2268 N N . VAL A 1 305 ? 16.623 5.449 -26.636 1.00 72.06 305 VAL A N 1
ATOM 2269 C CA . VAL A 1 305 ? 17.919 4.791 -26.839 1.00 72.06 305 VAL A CA 1
ATOM 2270 C C . VAL A 1 305 ? 17.902 3.968 -28.121 1.00 72.06 305 VAL A C 1
ATOM 2272 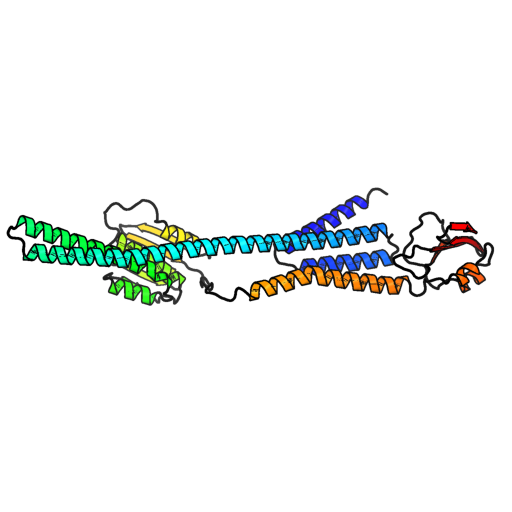O O . VAL A 1 305 ? 18.800 4.128 -28.937 1.00 72.06 305 VAL A O 1
ATOM 2275 N N . ALA A 1 306 ? 16.871 3.157 -28.354 1.00 72.31 306 ALA A N 1
ATOM 2276 C CA . ALA A 1 306 ? 16.725 2.348 -29.559 1.00 72.31 306 ALA A CA 1
ATOM 2277 C C . ALA A 1 306 ? 16.572 3.217 -30.815 1.00 72.31 306 ALA A C 1
ATOM 2279 O O . ALA A 1 306 ? 17.199 2.930 -31.828 1.00 72.31 306 ALA A O 1
ATOM 2280 N N . THR A 1 307 ? 15.799 4.306 -30.748 1.00 75.94 307 THR A N 1
ATOM 2281 C CA . THR A 1 307 ? 15.614 5.235 -31.878 1.00 75.94 307 THR A CA 1
ATOM 2282 C C . THR A 1 307 ? 16.887 6.034 -32.156 1.00 75.94 307 THR A C 1
ATOM 2284 O O . THR A 1 307 ? 17.285 6.187 -33.308 1.00 75.94 307 THR A O 1
ATOM 2287 N N . GLY A 1 308 ? 17.558 6.525 -31.111 1.00 76.88 308 GLY A N 1
ATOM 2288 C CA . GLY A 1 308 ? 18.837 7.224 -31.229 1.00 76.88 308 GLY A CA 1
ATOM 2289 C C . GLY A 1 308 ? 19.941 6.305 -31.748 1.00 76.88 308 GLY A C 1
ATOM 2290 O O . GLY A 1 308 ? 20.697 6.692 -32.636 1.00 76.88 308 GLY A O 1
ATOM 2291 N N . PHE A 1 309 ? 19.982 5.066 -31.258 1.00 73.88 309 PHE A N 1
ATOM 2292 C CA . PHE A 1 309 ? 20.873 4.028 -31.754 1.00 73.88 309 PHE A CA 1
ATOM 2293 C C . PHE A 1 309 ? 20.571 3.687 -33.215 1.00 73.88 309 PHE A C 1
ATOM 2295 O O . PHE A 1 309 ? 21.497 3.661 -34.013 1.00 73.88 309 PHE A O 1
ATOM 2302 N N . TYR A 1 310 ? 19.302 3.499 -33.591 1.00 72.44 310 TYR A N 1
ATOM 2303 C CA . TYR A 1 310 ? 18.877 3.276 -34.978 1.00 72.44 310 TYR A CA 1
AT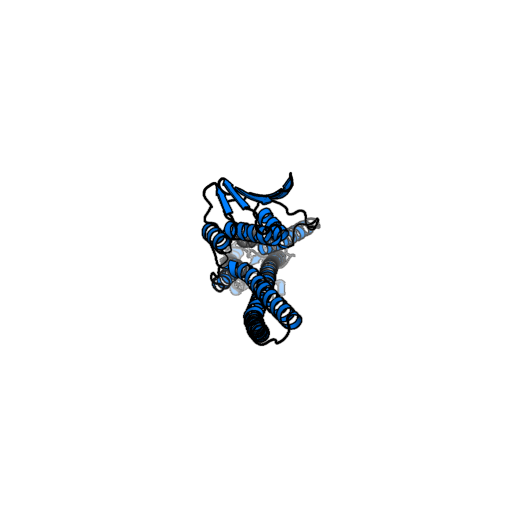OM 2304 C C . TYR A 1 310 ? 19.381 4.400 -35.891 1.00 72.44 310 TYR A C 1
ATOM 2306 O O . TYR A 1 310 ? 20.060 4.147 -36.887 1.00 72.44 310 TYR A O 1
ATOM 2314 N N . ALA A 1 311 ? 19.116 5.651 -35.506 1.00 75.62 311 ALA A N 1
ATOM 2315 C CA . ALA A 1 311 ? 19.542 6.817 -36.266 1.00 75.62 311 ALA A CA 1
ATOM 2316 C C . ALA A 1 311 ? 21.071 6.898 -36.376 1.00 75.62 311 ALA A C 1
ATOM 2318 O O . ALA A 1 311 ? 21.584 7.274 -37.422 1.00 75.62 311 ALA A O 1
ATOM 2319 N N . TRP A 1 312 ? 21.808 6.530 -35.327 1.00 78.00 312 TRP A N 1
ATOM 2320 C CA . TRP A 1 312 ? 23.271 6.494 -35.345 1.00 78.00 312 TRP A CA 1
ATOM 2321 C C . TRP A 1 312 ? 23.842 5.323 -36.158 1.00 78.00 312 TRP A C 1
ATOM 2323 O O . TRP A 1 312 ? 24.864 5.494 -36.815 1.00 78.00 312 TRP A O 1
ATOM 2333 N N . ALA A 1 313 ? 23.199 4.154 -36.119 1.00 70.69 313 ALA A N 1
ATOM 2334 C CA . ALA A 1 313 ? 23.668 2.919 -36.742 1.00 70.69 313 ALA A CA 1
ATOM 2335 C C . ALA A 1 313 ? 23.473 2.903 -38.263 1.00 70.69 313 ALA A C 1
ATOM 2337 O O . ALA A 1 313 ? 24.289 2.318 -38.967 1.00 70.69 313 ALA A O 1
ATOM 2338 N N . VAL A 1 314 ? 22.410 3.539 -38.765 1.00 73.31 314 VAL A N 1
ATOM 2339 C CA . VAL A 1 314 ? 22.119 3.633 -40.208 1.00 73.31 314 VAL A CA 1
ATOM 2340 C C . VAL A 1 314 ? 22.814 4.834 -40.856 1.00 73.31 314 VAL A C 1
ATOM 2342 O O . VAL A 1 314 ? 23.136 4.811 -42.049 1.00 73.31 314 VAL A O 1
ATOM 2345 N N . ARG A 1 315 ? 23.061 5.892 -40.076 1.00 79.25 315 ARG A N 1
ATOM 2346 C CA . ARG A 1 315 ? 23.687 7.119 -40.569 1.00 79.25 315 ARG A CA 1
ATOM 2347 C C . ARG A 1 315 ? 25.102 6.844 -41.070 1.00 79.25 315 ARG A C 1
ATOM 2349 O O . ARG A 1 315 ? 25.957 6.373 -40.325 1.00 79.25 315 ARG A O 1
ATOM 2356 N N . ASP A 1 316 ? 25.323 7.175 -42.338 1.00 78.62 316 ASP A N 1
ATOM 2357 C CA . ASP A 1 316 ? 26.599 7.052 -43.052 1.00 78.62 316 ASP A CA 1
ATOM 2358 C C . ASP A 1 316 ? 27.148 5.609 -43.165 1.00 78.62 316 ASP A C 1
ATOM 2360 O O . ASP A 1 316 ? 28.316 5.421 -43.512 1.00 78.62 316 ASP A O 1
ATOM 2364 N N . ALA A 1 317 ? 26.308 4.598 -42.896 1.00 81.00 317 ALA A N 1
ATOM 2365 C CA . ALA A 1 317 ? 26.613 3.167 -43.032 1.00 81.00 317 ALA A CA 1
ATOM 2366 C C . ALA A 1 317 ? 25.655 2.418 -43.983 1.00 81.00 317 ALA A C 1
ATOM 2368 O O . ALA A 1 317 ? 25.845 1.225 -44.244 1.00 81.00 317 ALA A O 1
ATOM 2369 N N . SER A 1 318 ? 24.626 3.109 -44.487 1.00 84.38 318 SER A N 1
ATOM 2370 C CA . SER A 1 318 ? 23.681 2.581 -45.474 1.00 84.38 318 SER A CA 1
ATOM 2371 C C . SER A 1 318 ? 24.291 2.593 -46.872 1.00 84.38 318 SER A C 1
ATOM 2373 O O . SER A 1 318 ? 24.825 3.605 -47.319 1.00 84.38 318 SER A O 1
ATOM 2375 N N . MET A 1 319 ? 24.228 1.450 -47.544 1.00 85.44 319 MET A N 1
ATOM 2376 C CA . MET A 1 319 ? 24.713 1.247 -48.901 1.00 85.44 319 MET A CA 1
ATOM 2377 C C . MET A 1 319 ? 23.525 1.052 -49.841 1.00 85.44 319 MET A C 1
ATOM 2379 O O . MET A 1 319 ? 22.662 0.209 -49.594 1.00 85.44 319 MET A O 1
ATOM 2383 N N . GLU A 1 320 ? 23.500 1.826 -50.924 1.00 86.06 320 GLU A N 1
ATOM 2384 C CA . GLU A 1 320 ? 22.519 1.667 -51.998 1.00 86.06 320 GLU A CA 1
ATOM 2385 C C . GLU A 1 320 ? 22.831 0.417 -52.835 1.00 86.06 320 GLU A C 1
ATOM 2387 O O . GLU A 1 320 ? 23.995 0.091 -53.082 1.00 86.06 320 GLU A O 1
ATOM 2392 N N . GLU A 1 321 ? 21.790 -0.272 -53.311 1.00 84.56 321 GLU A N 1
ATOM 2393 C CA . GLU A 1 321 ? 21.927 -1.495 -54.118 1.00 84.56 321 GLU A CA 1
ATOM 2394 C C . GLU A 1 321 ? 22.736 -1.250 -55.406 1.00 84.56 321 GLU A C 1
ATOM 2396 O O . GLU A 1 321 ? 23.570 -2.071 -55.791 1.00 84.56 321 GLU A O 1
ATOM 2401 N N . GLU A 1 322 ? 22.568 -0.082 -56.035 1.00 85.25 322 GLU A N 1
ATOM 2402 C CA . GLU A 1 322 ? 23.329 0.318 -57.225 1.00 85.25 322 GLU A CA 1
ATOM 2403 C C . GLU A 1 322 ? 24.827 0.491 -56.928 1.00 85.25 322 GLU A C 1
ATOM 2405 O O . GLU A 1 322 ? 25.674 0.050 -57.710 1.00 85.25 322 GLU A O 1
ATOM 2410 N N . ALA A 1 323 ? 25.162 1.083 -55.775 1.00 87.62 323 ALA A N 1
ATOM 2411 C CA . ALA A 1 323 ? 26.544 1.272 -55.341 1.00 87.62 323 ALA A CA 1
ATOM 2412 C C . ALA A 1 323 ? 27.233 -0.074 -55.072 1.00 87.62 323 ALA A C 1
ATOM 2414 O O . ALA A 1 323 ? 28.384 -0.268 -55.471 1.00 87.62 323 ALA A O 1
ATOM 2415 N N . PHE A 1 324 ? 26.518 -1.032 -54.469 1.00 87.62 324 PHE A N 1
ATOM 2416 C CA . PHE A 1 324 ? 27.026 -2.393 -54.300 1.00 87.62 324 PHE A CA 1
ATOM 2417 C C . PHE A 1 324 ? 27.172 -3.123 -55.642 1.00 87.62 324 PHE A C 1
ATOM 2419 O O . PHE A 1 324 ? 28.207 -3.735 -55.899 1.00 87.62 324 PHE A O 1
ATOM 2426 N N . GLY A 1 325 ? 26.185 -3.009 -56.537 1.00 86.50 325 GLY A N 1
ATOM 2427 C CA . GLY A 1 325 ? 26.216 -3.621 -57.871 1.00 86.50 325 GLY A CA 1
ATOM 2428 C C . GLY A 1 325 ? 27.344 -3.106 -58.777 1.00 86.50 325 GLY A C 1
ATOM 2429 O O . GLY A 1 325 ? 27.759 -3.798 -59.711 1.00 86.50 325 GLY A O 1
ATOM 2430 N N . ALA A 1 326 ? 27.876 -1.913 -58.497 1.00 89.06 326 ALA A N 1
ATOM 2431 C CA . ALA A 1 326 ? 29.041 -1.359 -59.182 1.00 89.06 326 ALA A CA 1
ATOM 2432 C C . ALA A 1 326 ? 30.377 -1.982 -58.724 1.00 89.06 326 ALA A C 1
ATOM 2434 O O . ALA A 1 326 ? 31.364 -1.929 -59.469 1.00 89.06 326 ALA A O 1
ATOM 2435 N N . LEU A 1 327 ? 30.430 -2.592 -57.533 1.00 90.12 327 LEU A N 1
ATOM 2436 C CA . LEU A 1 327 ? 31.624 -3.271 -57.030 1.00 90.12 327 LEU A CA 1
ATOM 2437 C C . LEU A 1 327 ? 31.877 -4.571 -57.801 1.00 90.12 327 LEU A C 1
ATOM 2439 O O . LEU A 1 327 ? 30.965 -5.295 -58.193 1.00 90.12 327 LEU A O 1
ATOM 2443 N N . ARG A 1 328 ? 33.157 -4.890 -58.015 1.00 90.69 328 ARG A N 1
ATOM 2444 C CA . ARG A 1 328 ? 33.582 -6.126 -58.686 1.00 90.69 328 ARG A CA 1
ATOM 2445 C C . ARG A 1 328 ? 34.784 -6.740 -57.989 1.00 90.69 328 ARG A C 1
ATOM 2447 O O . ARG A 1 328 ? 35.675 -6.022 -57.531 1.00 90.69 328 ARG A O 1
ATOM 2454 N N . VAL A 1 329 ? 34.849 -8.068 -57.982 1.00 90.50 329 VAL A N 1
ATOM 2455 C CA . VAL A 1 329 ? 36.047 -8.799 -57.555 1.00 90.50 329 VAL A CA 1
ATOM 2456 C C . VAL A 1 329 ? 37.233 -8.388 -58.436 1.00 90.50 329 VAL A C 1
ATOM 2458 O O . VAL A 1 329 ? 37.119 -8.262 -59.655 1.00 90.50 329 VAL A O 1
ATOM 2461 N N . GLY A 1 330 ? 38.374 -8.114 -57.806 1.00 88.19 330 GLY A N 1
ATOM 2462 C CA . GLY A 1 330 ? 39.592 -7.612 -58.437 1.00 88.19 330 GLY A CA 1
ATOM 2463 C C . GLY A 1 330 ? 39.676 -6.087 -58.569 1.00 88.19 330 GLY A C 1
ATOM 2464 O O . GLY A 1 330 ? 40.735 -5.598 -58.977 1.00 88.19 330 GLY A O 1
ATOM 2465 N N . MET A 1 331 ? 38.623 -5.336 -58.214 1.00 92.00 331 MET A N 1
ATOM 2466 C CA . MET A 1 331 ? 38.633 -3.868 -58.216 1.00 92.00 331 MET A CA 1
ATOM 2467 C C . MET A 1 331 ? 39.704 -3.327 -57.247 1.00 92.00 331 MET A C 1
ATOM 2469 O O . MET A 1 331 ? 39.796 -3.832 -56.123 1.00 92.00 331 MET A O 1
ATOM 2473 N N . PRO A 1 332 ? 40.506 -2.312 -57.640 1.00 93.00 332 PRO A N 1
ATOM 2474 C CA . PRO A 1 332 ? 41.457 -1.664 -56.740 1.00 93.00 332 PRO A CA 1
ATOM 2475 C C . PRO A 1 332 ? 40.747 -1.043 -55.535 1.00 93.00 332 PRO A C 1
ATOM 2477 O O . PRO A 1 332 ? 39.695 -0.419 -55.692 1.00 93.00 332 PRO A O 1
ATOM 2480 N N . ARG A 1 333 ? 41.336 -1.148 -54.342 1.00 90.00 333 ARG A N 1
ATOM 2481 C CA . ARG A 1 333 ? 40.751 -0.626 -53.100 1.00 90.00 333 ARG A CA 1
ATOM 2482 C C . ARG A 1 333 ? 40.503 0.874 -53.184 1.00 90.00 333 ARG A C 1
ATOM 2484 O O . ARG A 1 333 ? 39.456 1.329 -52.740 1.00 90.00 333 ARG A O 1
ATOM 2491 N N . ALA A 1 334 ? 41.413 1.621 -53.807 1.00 90.81 334 ALA A N 1
ATOM 2492 C CA . ALA A 1 334 ? 41.255 3.058 -54.023 1.00 90.81 334 ALA A CA 1
ATOM 2493 C C . ALA A 1 334 ? 39.974 3.413 -54.799 1.00 90.81 334 ALA A C 1
ATOM 2495 O O . ALA A 1 334 ? 39.355 4.427 -54.504 1.00 90.81 334 ALA A O 1
ATOM 2496 N N . ALA A 1 335 ? 39.555 2.573 -55.751 1.00 90.19 335 ALA A N 1
ATOM 2497 C CA . ALA A 1 335 ? 38.304 2.761 -56.482 1.00 90.19 335 ALA A CA 1
ATOM 2498 C C . ALA A 1 335 ? 37.103 2.265 -55.664 1.00 90.19 335 ALA A C 1
ATOM 2500 O O . ALA A 1 335 ? 36.113 2.979 -55.536 1.00 90.19 335 ALA A O 1
ATOM 2501 N N . ALA A 1 336 ? 37.210 1.085 -55.046 1.00 89.12 336 ALA A N 1
ATOM 2502 C CA . ALA A 1 336 ? 36.127 0.502 -54.259 1.00 89.12 336 ALA A CA 1
ATOM 2503 C C . ALA A 1 336 ? 35.711 1.403 -53.085 1.00 89.12 336 ALA A C 1
ATOM 2505 O O . ALA A 1 336 ? 34.528 1.656 -52.914 1.00 89.12 336 ALA A O 1
ATOM 2506 N N . VAL A 1 337 ? 36.667 1.957 -52.329 1.00 89.12 337 VAL A N 1
ATOM 2507 C CA . VAL A 1 337 ? 36.396 2.803 -51.149 1.00 89.12 337 VAL A CA 1
ATOM 2508 C C . VAL A 1 337 ? 35.612 4.075 -51.494 1.00 89.12 337 VAL A C 1
ATOM 2510 O O . VAL A 1 337 ? 34.895 4.575 -50.638 1.00 89.12 337 VAL A O 1
ATOM 2513 N N . THR A 1 338 ? 35.673 4.572 -52.735 1.00 90.19 338 THR A N 1
ATOM 2514 C CA . THR A 1 338 ? 34.856 5.730 -53.158 1.00 90.19 338 THR A CA 1
ATOM 2515 C C . THR A 1 338 ? 33.366 5.417 -53.280 1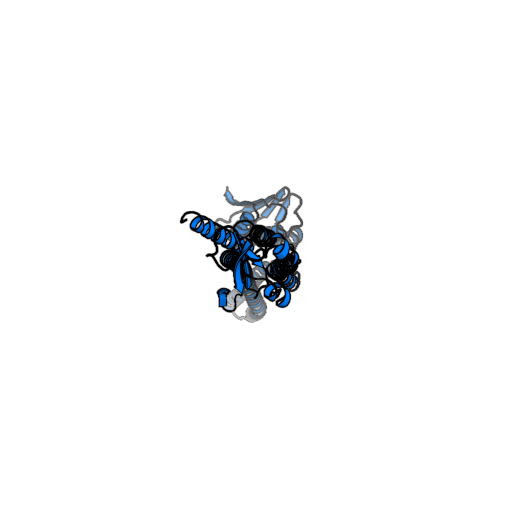.00 90.19 338 THR A C 1
ATOM 2517 O O . THR A 1 338 ? 32.550 6.331 -53.216 1.00 90.19 338 THR A O 1
ATOM 2520 N N . LEU A 1 339 ? 33.020 4.137 -53.440 1.00 88.31 339 LEU A N 1
ATOM 2521 C CA . LEU A 1 339 ? 31.647 3.637 -53.525 1.00 88.31 339 LEU A CA 1
ATOM 2522 C C . LEU A 1 339 ? 31.132 3.126 -52.172 1.00 88.31 339 LEU A C 1
ATOM 2524 O O . LEU A 1 339 ? 29.947 2.834 -52.035 1.00 88.31 339 LEU A O 1
ATOM 2528 N N . LEU A 1 340 ? 32.016 2.982 -51.180 1.00 89.00 340 LEU A N 1
ATOM 2529 C CA . LEU A 1 340 ? 31.651 2.485 -49.860 1.00 89.00 340 LEU A CA 1
ATOM 2530 C C . LEU A 1 340 ? 31.167 3.631 -48.960 1.00 89.00 340 LEU A C 1
ATOM 2532 O O . LEU A 1 340 ? 31.749 4.718 -48.979 1.00 89.00 340 LEU A O 1
ATOM 2536 N N . PRO A 1 341 ? 30.161 3.380 -48.107 1.00 88.81 341 PRO A N 1
ATOM 2537 C CA . PRO A 1 341 ? 29.804 4.288 -47.028 1.00 88.81 341 PRO A CA 1
ATOM 2538 C C . PRO A 1 341 ? 30.998 4.593 -46.115 1.00 88.81 341 PRO A C 1
ATOM 2540 O O . PRO A 1 341 ? 31.891 3.764 -45.913 1.00 88.81 341 PRO A O 1
ATOM 2543 N N . ALA A 1 342 ? 30.989 5.786 -45.518 1.00 85.00 342 ALA A N 1
ATOM 2544 C CA . ALA A 1 342 ? 32.078 6.272 -44.671 1.00 85.00 342 ALA A CA 1
ATOM 2545 C C . ALA A 1 342 ? 32.253 5.454 -43.380 1.00 85.00 342 ALA A C 1
ATOM 2547 O O . ALA A 1 342 ? 33.323 5.484 -42.767 1.00 85.00 342 ALA A O 1
ATOM 2548 N N . ARG A 1 343 ? 31.205 4.747 -42.944 1.00 83.81 343 ARG A N 1
ATOM 2549 C CA . ARG A 1 343 ? 31.210 3.925 -41.735 1.00 83.81 343 ARG A CA 1
ATOM 2550 C C . ARG A 1 343 ? 30.718 2.511 -42.013 1.00 83.81 343 ARG A C 1
ATOM 2552 O O . ARG A 1 343 ? 29.847 2.287 -42.844 1.00 83.81 343 ARG A O 1
ATOM 2559 N N . GLU A 1 344 ? 31.263 1.562 -41.259 1.00 80.31 344 GLU A N 1
ATOM 2560 C CA . GLU A 1 344 ? 30.738 0.198 -41.192 1.00 80.31 344 GLU A CA 1
ATOM 2561 C C . GLU A 1 344 ? 29.496 0.133 -40.300 1.00 80.31 344 GLU A C 1
ATOM 2563 O O . GLU A 1 344 ? 29.382 0.863 -39.307 1.00 80.31 344 GLU A O 1
ATOM 2568 N N . ALA A 1 345 ? 28.602 -0.803 -40.617 1.00 76.00 345 ALA A N 1
ATOM 2569 C CA . ALA A 1 345 ? 27.478 -1.141 -39.763 1.00 76.00 345 ALA A CA 1
ATOM 2570 C C . ALA A 1 345 ? 27.989 -1.685 -38.407 1.00 76.00 345 ALA A C 1
ATOM 2572 O O . ALA A 1 345 ? 28.846 -2.575 -38.378 1.00 76.00 345 ALA A O 1
ATOM 2573 N N . PRO A 1 346 ? 27.471 -1.182 -37.268 1.00 67.06 346 PRO A N 1
ATOM 2574 C CA . PRO A 1 346 ? 27.985 -1.534 -35.942 1.00 67.06 346 PRO A CA 1
ATOM 2575 C C . PRO A 1 346 ? 27.672 -2.977 -35.517 1.00 67.06 346 PRO A C 1
ATOM 2577 O O . PRO A 1 346 ? 28.350 -3.518 -34.647 1.00 67.06 346 PRO A O 1
ATOM 2580 N N . VAL A 1 347 ? 26.664 -3.612 -36.124 1.00 62.50 347 VAL A N 1
ATOM 2581 C CA . VAL A 1 347 ? 26.181 -4.949 -35.754 1.00 62.50 347 VAL A CA 1
ATOM 2582 C C . VAL A 1 347 ? 26.563 -5.969 -36.829 1.00 62.50 347 VAL A C 1
ATOM 2584 O O . VAL A 1 347 ? 26.267 -5.782 -38.007 1.00 62.50 347 VAL A O 1
ATOM 2587 N N . ARG A 1 348 ? 27.205 -7.071 -36.416 1.00 69.00 348 ARG A N 1
ATOM 2588 C CA . ARG A 1 348 ? 27.702 -8.142 -37.298 1.00 69.00 348 ARG A CA 1
ATOM 2589 C C . ARG A 1 348 ? 26.966 -9.449 -37.008 1.00 69.00 348 ARG A C 1
ATOM 2591 O O . ARG A 1 348 ? 27.113 -10.006 -35.922 1.00 69.00 348 ARG A O 1
ATOM 2598 N N . PHE A 1 349 ? 26.190 -9.942 -37.972 1.00 55.81 349 PHE A N 1
ATOM 2599 C CA . PHE A 1 349 ? 25.383 -11.159 -37.806 1.00 55.81 349 PHE A CA 1
ATOM 2600 C C . PHE A 1 349 ? 26.076 -12.427 -38.328 1.00 55.81 349 PHE A C 1
ATOM 2602 O O . PHE A 1 349 ? 25.926 -13.492 -37.730 1.00 55.81 349 PHE A O 1
ATOM 2609 N N . GLU A 1 350 ? 26.889 -12.325 -39.384 1.00 57.41 350 GLU A N 1
ATOM 2610 C CA . GLU A 1 350 ? 27.624 -13.469 -39.935 1.00 57.41 350 GLU A CA 1
ATOM 2611 C C . GLU A 1 350 ? 29.024 -13.576 -39.317 1.00 57.41 350 GLU A C 1
ATOM 2613 O O . GLU A 1 350 ? 29.924 -12.779 -39.583 1.00 57.41 350 GLU A O 1
ATOM 2618 N N . ARG A 1 351 ? 29.229 -14.594 -38.473 1.00 53.59 351 ARG A N 1
ATOM 2619 C CA . ARG A 1 351 ? 30.572 -15.025 -38.064 1.00 53.59 351 ARG A CA 1
ATOM 2620 C C . ARG A 1 351 ? 31.126 -15.922 -39.164 1.00 53.59 351 ARG A C 1
ATOM 2622 O O . ARG A 1 351 ? 30.674 -17.054 -39.296 1.00 53.59 351 ARG A O 1
ATOM 2629 N N . GLY A 1 352 ? 32.112 -15.460 -39.927 1.00 55.59 352 GLY A N 1
ATOM 2630 C CA . GLY A 1 352 ? 32.743 -16.347 -40.910 1.00 55.59 352 GLY A CA 1
ATOM 2631 C C . GLY A 1 352 ? 33.678 -15.696 -41.914 1.00 55.59 352 GLY A C 1
ATOM 2632 O O . GLY A 1 352 ? 34.538 -16.384 -42.461 1.00 55.59 352 GLY A O 1
ATOM 2633 N N . TYR A 1 353 ? 33.574 -14.388 -42.137 1.00 64.88 353 TYR A N 1
ATOM 2634 C CA . TYR A 1 353 ? 34.526 -13.711 -43.005 1.00 64.88 353 TYR A CA 1
ATOM 2635 C C . TYR A 1 353 ? 35.788 -13.355 -42.218 1.00 64.88 353 TYR A C 1
ATOM 2637 O O . TYR A 1 353 ? 35.719 -12.795 -41.124 1.00 64.88 353 TYR A O 1
ATOM 2645 N N . GLY A 1 354 ? 36.938 -13.771 -42.749 1.00 67.38 354 GLY A N 1
ATOM 2646 C CA . GLY A 1 354 ? 38.248 -13.572 -42.135 1.00 67.38 354 GLY A CA 1
ATOM 2647 C C . GLY A 1 354 ? 38.653 -12.093 -42.013 1.00 67.38 354 GLY A C 1
ATOM 2648 O O . GLY A 1 354 ? 37.870 -11.189 -42.311 1.00 67.38 354 GLY A O 1
ATOM 2649 N N . PRO A 1 355 ? 39.887 -11.817 -41.561 1.00 75.25 355 PRO A N 1
ATOM 2650 C CA . PRO A 1 355 ? 40.399 -10.450 -41.481 1.00 75.25 355 PRO A CA 1
ATOM 2651 C C . PRO A 1 355 ? 40.359 -9.759 -42.856 1.00 75.25 355 PRO A C 1
ATOM 2653 O O . PRO A 1 355 ? 40.719 -10.367 -43.859 1.00 75.25 355 PRO A O 1
ATOM 2656 N N . GLY A 1 356 ? 39.932 -8.489 -42.890 1.00 82.31 356 GLY A N 1
ATOM 2657 C CA . GLY A 1 356 ? 39.849 -7.679 -44.118 1.00 82.31 356 GLY A CA 1
ATOM 2658 C C . GLY A 1 356 ? 38.442 -7.489 -44.700 1.00 82.31 356 GLY A C 1
ATOM 2659 O O . GLY A 1 356 ? 38.309 -6.877 -45.757 1.00 82.31 356 GLY A O 1
ATOM 2660 N N . CYS A 1 357 ? 37.399 -7.987 -44.031 1.00 87.00 357 CYS A N 1
ATOM 2661 C CA . CYS A 1 357 ? 36.010 -7.829 -44.465 1.00 87.00 357 CYS A CA 1
ATOM 2662 C C . CYS A 1 357 ? 35.268 -6.733 -43.695 1.00 87.00 357 CYS A C 1
ATOM 2664 O O . CYS A 1 357 ? 35.333 -6.674 -42.466 1.00 87.00 357 CYS A O 1
ATOM 2666 N N . HIS A 1 358 ? 34.554 -5.897 -44.445 1.00 86.62 358 HIS A N 1
ATOM 2667 C CA . HIS A 1 358 ? 33.802 -4.735 -43.979 1.00 86.62 358 HIS A CA 1
ATOM 2668 C C . HIS A 1 358 ? 32.303 -4.951 -44.224 1.00 86.62 358 HIS A C 1
ATOM 2670 O O . HIS A 1 358 ? 31.927 -5.578 -45.217 1.00 86.62 358 HIS A O 1
ATOM 2676 N N . TYR A 1 359 ? 31.462 -4.442 -43.321 1.00 84.19 359 TYR A N 1
ATOM 2677 C CA . TYR A 1 359 ? 30.026 -4.739 -43.268 1.00 84.19 359 TYR A CA 1
ATOM 2678 C C . TYR A 1 359 ? 29.197 -3.467 -43.430 1.00 84.19 359 TYR A C 1
ATOM 2680 O O . TYR A 1 359 ? 29.467 -2.468 -42.761 1.00 84.19 359 TYR A O 1
ATOM 2688 N N . TYR A 1 360 ? 28.155 -3.530 -44.256 1.00 85.81 360 TYR A N 1
ATOM 2689 C CA . TYR A 1 360 ? 27.254 -2.412 -44.533 1.00 85.81 360 TYR A CA 1
ATOM 2690 C C . TYR A 1 360 ? 25.788 -2.855 -44.480 1.00 85.81 360 TYR A C 1
ATOM 2692 O O . TYR A 1 3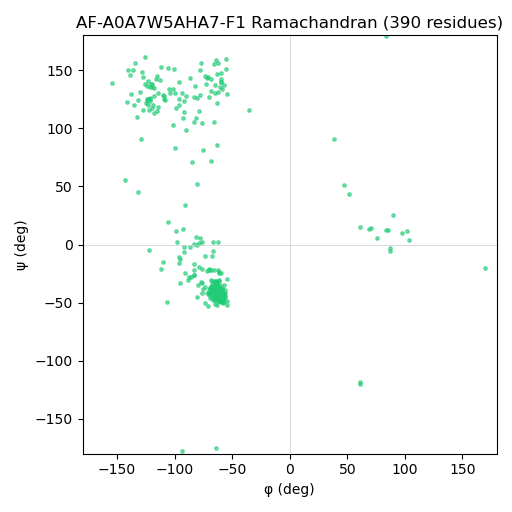60 ? 25.469 -4.038 -44.630 1.00 85.81 360 TYR A O 1
ATOM 2700 N N . THR A 1 361 ? 24.895 -1.898 -44.223 1.00 81.81 361 THR A N 1
ATOM 2701 C CA . THR A 1 361 ? 23.444 -2.123 -44.120 1.00 81.81 361 THR A CA 1
ATOM 2702 C C . THR A 1 361 ? 22.732 -1.578 -45.357 1.00 81.81 361 THR A C 1
ATOM 2704 O O . THR A 1 361 ? 23.200 -0.626 -45.966 1.00 81.81 361 THR A O 1
ATOM 2707 N N . ASP A 1 362 ? 21.588 -2.148 -45.722 1.00 79.50 362 ASP A N 1
ATOM 2708 C CA . ASP A 1 362 ? 20.675 -1.596 -46.736 1.00 79.50 362 ASP A CA 1
ATOM 2709 C C . ASP A 1 362 ? 19.804 -0.439 -46.200 1.00 79.50 362 ASP A C 1
ATOM 2711 O O . ASP A 1 362 ? 18.962 0.100 -46.913 1.00 79.50 362 ASP A O 1
ATOM 2715 N N . GLY A 1 363 ? 19.984 -0.057 -44.931 1.00 74.69 363 GLY A N 1
ATOM 2716 C CA . GLY A 1 363 ? 19.221 0.998 -44.271 1.00 74.69 363 GLY A CA 1
ATOM 2717 C C . GLY A 1 363 ? 17.913 0.536 -43.624 1.00 74.69 363 GLY A C 1
ATOM 2718 O O . GLY A 1 363 ? 17.275 1.337 -42.945 1.00 74.69 363 GLY A O 1
ATOM 2719 N N . ASN A 1 364 ? 17.533 -0.740 -43.741 1.00 70.62 364 ASN A N 1
ATOM 2720 C CA . ASN A 1 364 ? 16.266 -1.272 -43.225 1.00 70.62 364 ASN A CA 1
ATOM 2721 C C . ASN A 1 364 ? 16.356 -1.823 -41.779 1.00 70.62 364 ASN A C 1
ATOM 2723 O O . ASN A 1 364 ? 15.747 -2.835 -41.425 1.00 70.62 364 ASN A O 1
ATOM 2727 N N . TYR A 1 365 ? 17.182 -1.212 -40.924 1.00 60.19 365 TYR A N 1
ATOM 2728 C CA . TYR A 1 365 ? 17.401 -1.639 -39.528 1.00 60.19 365 TYR A CA 1
ATOM 2729 C C . TYR A 1 365 ? 16.081 -1.533 -38.703 1.00 60.19 365 TYR A C 1
ATOM 2731 O O . TYR A 1 365 ? 15.186 -0.786 -39.088 1.00 60.19 365 TYR A O 1
ATOM 2739 N N . PRO A 1 366 ? 15.842 -2.260 -37.589 1.00 53.47 366 PRO A N 1
ATOM 2740 C CA . PRO A 1 366 ? 16.590 -3.376 -37.003 1.00 53.47 366 PRO A CA 1
ATOM 2741 C C . PRO A 1 366 ? 16.385 -4.716 -37.728 1.00 53.47 366 PRO A C 1
ATOM 2743 O O . PRO A 1 366 ? 16.914 -5.730 -37.282 1.00 53.47 366 PRO A O 1
ATOM 2746 N N . LEU A 1 367 ? 15.609 -4.735 -38.817 1.00 58.06 367 LEU A N 1
ATOM 2747 C CA . LEU A 1 367 ? 15.397 -5.924 -39.649 1.00 58.06 367 LEU A CA 1
ATOM 2748 C C . LEU A 1 367 ? 16.526 -6.128 -40.669 1.00 58.06 367 LEU A C 1
ATOM 2750 O O . LEU A 1 367 ? 16.673 -7.224 -41.201 1.00 58.06 367 LEU A O 1
ATOM 2754 N N . ALA A 1 368 ? 17.330 -5.092 -40.921 1.00 55.66 368 ALA A N 1
ATOM 2755 C CA . ALA A 1 368 ? 18.538 -5.177 -41.720 1.00 55.66 368 ALA A CA 1
ATOM 2756 C C . ALA A 1 368 ? 19.574 -6.050 -41.015 1.00 55.66 368 ALA A C 1
ATOM 2758 O O . ALA A 1 368 ? 20.242 -5.638 -40.061 1.00 55.66 368 ALA A O 1
ATOM 2759 N N . TYR A 1 369 ? 19.731 -7.257 -41.539 1.00 59.72 369 TYR A N 1
ATOM 2760 C CA . TYR A 1 369 ? 20.946 -8.031 -41.375 1.00 59.72 369 TYR A CA 1
ATOM 2761 C C . TYR A 1 369 ? 22.084 -7.265 -42.078 1.00 59.72 369 TYR A C 1
ATOM 2763 O O . TYR A 1 369 ? 21.832 -6.374 -42.892 1.00 59.72 369 TYR A O 1
ATOM 2771 N N . GLY A 1 370 ? 23.348 -7.516 -41.731 1.00 64.88 370 GLY A N 1
ATOM 2772 C CA . GLY A 1 370 ? 24.475 -6.946 -42.478 1.00 64.88 370 GLY A CA 1
ATOM 2773 C C . GLY A 1 370 ? 24.447 -7.491 -43.904 1.00 64.88 370 GLY A C 1
ATOM 2774 O O . GLY A 1 370 ? 25.051 -8.524 -44.163 1.00 64.88 370 GLY A O 1
ATOM 2775 N N . ASN A 1 371 ? 23.675 -6.845 -44.777 1.00 75.50 371 ASN A N 1
ATOM 2776 C CA . ASN A 1 371 ? 23.289 -7.391 -46.069 1.00 75.50 371 ASN A CA 1
ATOM 2777 C C . ASN A 1 371 ? 24.409 -7.269 -47.086 1.00 75.50 371 ASN A C 1
ATOM 2779 O O . ASN A 1 371 ? 24.372 -8.000 -48.058 1.00 75.50 371 ASN A O 1
ATOM 2783 N N . TYR A 1 372 ? 25.398 -6.401 -46.876 1.00 84.62 372 TYR A N 1
ATOM 2784 C CA . TYR A 1 372 ? 26.508 -6.244 -47.808 1.00 84.62 372 TYR A CA 1
ATOM 2785 C C . TYR A 1 372 ? 27.837 -6.446 -47.090 1.00 84.62 372 TYR A C 1
ATOM 2787 O O . TYR A 1 372 ? 28.164 -5.729 -46.139 1.00 84.62 372 TYR A O 1
ATOM 2795 N N . VAL A 1 373 ? 28.619 -7.415 -47.564 1.00 87.69 373 VAL A N 1
ATOM 2796 C CA . VAL A 1 373 ? 29.975 -7.682 -47.076 1.00 87.69 373 VAL A CA 1
ATOM 2797 C C . VAL A 1 373 ? 30.967 -7.483 -48.210 1.00 87.69 373 VAL A C 1
ATOM 2799 O O . VAL A 1 373 ? 30.830 -8.070 -49.285 1.00 87.69 373 VAL A O 1
ATOM 2802 N N . VAL A 1 374 ? 31.995 -6.674 -47.952 1.00 89.38 374 VAL A N 1
ATOM 2803 C CA . VAL A 1 374 ? 33.076 -6.386 -48.901 1.00 89.38 374 VAL A CA 1
ATOM 2804 C C . VAL A 1 374 ? 34.405 -6.775 -48.271 1.00 89.38 374 VAL A C 1
ATOM 2806 O O . VAL A 1 374 ? 34.817 -6.197 -47.266 1.00 89.38 374 VAL A O 1
ATOM 2809 N N . CYS A 1 375 ? 35.082 -7.759 -48.857 1.00 90.88 375 CYS A N 1
ATOM 2810 C CA . CYS A 1 375 ? 36.368 -8.250 -48.370 1.00 90.88 375 CYS A CA 1
ATOM 2811 C C . CYS A 1 375 ? 37.526 -7.773 -49.238 1.00 90.88 375 CYS A C 1
ATOM 2813 O O . CYS A 1 375 ? 37.491 -7.911 -50.464 1.00 90.88 375 CYS A O 1
ATOM 2815 N N . PHE A 1 376 ? 38.586 -7.298 -48.586 1.00 90.69 376 PHE A N 1
ATOM 2816 C CA . PHE A 1 376 ? 39.834 -6.894 -49.219 1.00 90.69 376 PHE A CA 1
ATOM 2817 C C . PHE A 1 376 ? 40.985 -7.815 -48.832 1.00 90.69 376 PHE A C 1
ATOM 2819 O O . PHE A 1 376 ? 41.141 -8.185 -47.670 1.00 90.69 376 PHE A O 1
ATOM 2826 N N . GLU A 1 377 ? 41.850 -8.086 -49.804 1.00 91.25 377 GLU A N 1
ATOM 2827 C CA . GLU A 1 377 ? 43.170 -8.666 -49.582 1.00 91.25 377 GLU A CA 1
ATOM 2828 C C . GLU A 1 377 ? 44.199 -7.769 -50.282 1.00 91.25 377 GLU A C 1
ATOM 2830 O O . GLU A 1 377 ? 44.147 -7.549 -51.495 1.00 91.25 377 GLU A O 1
ATOM 2835 N N . GLY A 1 378 ? 45.091 -7.157 -49.499 1.00 88.56 378 GLY A N 1
ATOM 2836 C CA . GLY A 1 378 ? 45.984 -6.110 -49.998 1.00 88.56 378 GLY A CA 1
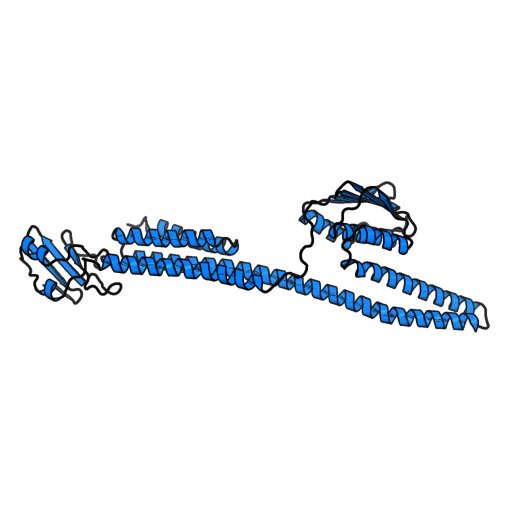ATOM 2837 C C . GLY A 1 378 ? 45.219 -4.889 -50.528 1.00 88.56 378 GLY A C 1
ATOM 2838 O O . GLY A 1 378 ? 44.486 -4.232 -49.784 1.00 88.56 378 GLY A O 1
ATOM 2839 N N . ASP A 1 379 ? 45.412 -4.580 -51.813 1.00 89.94 379 ASP A N 1
ATOM 2840 C CA . ASP A 1 379 ? 44.826 -3.417 -52.500 1.00 89.94 379 ASP A CA 1
ATOM 2841 C C . ASP A 1 379 ? 43.680 -3.797 -53.454 1.00 89.94 379 ASP A C 1
ATOM 2843 O O . ASP A 1 379 ? 43.356 -3.049 -54.374 1.00 89.94 379 ASP A O 1
ATOM 2847 N N . ARG A 1 380 ? 43.065 -4.978 -53.292 1.00 92.69 380 ARG A N 1
ATOM 2848 C CA . ARG A 1 380 ? 41.973 -5.429 -54.170 1.00 92.69 380 ARG A CA 1
ATOM 2849 C C . ARG A 1 380 ? 40.812 -6.057 -53.412 1.00 92.69 380 ARG A C 1
ATOM 2851 O O . ARG A 1 380 ? 40.995 -6.676 -52.367 1.00 92.69 380 ARG A O 1
ATOM 2858 N N . VAL A 1 381 ? 39.617 -5.909 -53.980 1.00 91.31 381 VAL A N 1
ATOM 2859 C CA . VAL A 1 381 ? 38.408 -6.624 -53.548 1.00 91.31 381 VAL A CA 1
ATOM 2860 C C . VAL A 1 381 ? 38.548 -8.099 -53.922 1.00 91.31 381 VAL A C 1
ATOM 2862 O O . VAL A 1 381 ? 38.795 -8.410 -55.085 1.00 91.31 381 VAL A O 1
ATOM 2865 N N . VAL A 1 382 ? 38.373 -9.005 -52.964 1.00 90.50 382 VAL A N 1
ATOM 2866 C CA . VAL A 1 382 ? 38.488 -10.461 -53.186 1.00 90.50 382 VAL A CA 1
ATOM 2867 C C . VAL A 1 382 ? 37.170 -11.208 -53.056 1.00 90.50 382 VAL A C 1
ATOM 2869 O O . VAL A 1 382 ? 37.051 -12.318 -53.567 1.00 90.50 382 VAL A O 1
ATOM 2872 N N . ARG A 1 383 ? 36.183 -10.626 -52.369 1.00 87.94 383 ARG A N 1
ATOM 2873 C CA . ARG A 1 383 ? 34.872 -11.249 -52.173 1.00 87.94 383 ARG A CA 1
ATOM 2874 C C . ARG A 1 383 ? 33.807 -10.191 -51.935 1.00 87.94 383 ARG A C 1
ATOM 2876 O O . ARG A 1 383 ? 34.046 -9.238 -51.190 1.00 87.94 383 ARG A O 1
ATOM 2883 N N . LEU A 1 384 ? 32.645 -10.409 -52.538 1.00 88.44 384 LEU A N 1
ATOM 2884 C CA . LEU A 1 384 ? 31.425 -9.646 -52.311 1.00 88.44 384 LEU A CA 1
ATOM 2885 C C . LEU A 1 384 ? 30.316 -10.615 -51.899 1.00 88.44 384 LEU A C 1
ATOM 2887 O O . LEU A 1 384 ? 30.180 -11.693 -52.482 1.00 88.44 384 LEU A O 1
ATOM 2891 N N . HIS A 1 385 ? 29.544 -10.241 -50.886 1.00 85.56 385 HIS A N 1
ATOM 2892 C CA . HIS A 1 385 ? 28.373 -10.997 -50.463 1.00 85.56 385 HIS A CA 1
ATOM 2893 C C . HIS A 1 385 ? 27.195 -10.049 -50.302 1.00 85.56 385 HIS A C 1
ATOM 2895 O O . HIS A 1 385 ? 27.315 -9.074 -49.556 1.00 85.56 385 HIS A O 1
ATOM 2901 N N . ASP A 1 386 ? 26.092 -10.341 -50.991 1.00 80.06 386 ASP A N 1
ATOM 2902 C CA . ASP A 1 386 ? 24.790 -9.824 -50.592 1.00 80.06 386 ASP A CA 1
ATOM 2903 C C . ASP A 1 386 ? 24.053 -10.885 -49.754 1.00 80.06 386 ASP A C 1
ATOM 2905 O O . ASP A 1 386 ? 24.111 -12.081 -50.046 1.00 80.06 386 ASP A O 1
ATOM 2909 N N . GLY A 1 387 ? 23.361 -10.475 -48.693 1.00 67.44 387 GLY A N 1
ATOM 2910 C CA . GLY A 1 387 ? 22.620 -11.359 -47.783 1.00 67.44 387 GLY A CA 1
ATOM 2911 C C . GLY A 1 387 ? 21.469 -12.130 -48.447 1.00 67.44 387 GLY A C 1
ATOM 2912 O O . GLY A 1 387 ? 20.755 -12.869 -47.772 1.00 67.44 387 GLY A O 1
ATOM 2913 N N . THR A 1 388 ? 21.275 -11.980 -49.764 1.00 66.50 388 THR A N 1
ATOM 2914 C CA . THR A 1 388 ? 20.333 -12.762 -50.579 1.00 66.50 388 THR A CA 1
ATOM 2915 C C . THR A 1 388 ? 20.975 -14.004 -51.207 1.00 66.50 388 THR A C 1
ATOM 2917 O O . THR A 1 388 ? 20.286 -14.806 -51.840 1.00 66.50 388 THR A O 1
ATOM 2920 N N . GLY A 1 389 ? 22.278 -14.214 -50.987 1.00 57.53 389 GLY A N 1
ATOM 2921 C CA . GLY A 1 389 ? 22.999 -15.412 -51.406 1.00 57.53 389 GLY A CA 1
ATOM 2922 C C . GLY A 1 389 ? 23.760 -15.274 -52.724 1.00 57.53 389 GLY A C 1
ATOM 2923 O O . GLY A 1 389 ? 24.273 -16.282 -53.218 1.00 57.53 389 GLY A O 1
ATOM 2924 N N . ARG A 1 390 ? 23.905 -14.070 -53.301 1.00 53.84 390 ARG A N 1
ATOM 2925 C CA . ARG A 1 390 ? 24.909 -13.863 -54.357 1.00 53.84 390 ARG A CA 1
ATOM 2926 C C . ARG A 1 390 ? 26.289 -13.762 -53.718 1.00 53.84 390 ARG A C 1
ATOM 2928 O O . ARG A 1 390 ? 26.677 -12.745 -53.150 1.00 53.84 390 ARG A O 1
ATOM 2935 N N . THR A 1 391 ? 27.059 -14.834 -53.849 1.00 54.41 391 THR A N 1
ATOM 2936 C CA . THR A 1 391 ? 28.521 -14.784 -53.767 1.00 54.41 391 THR A CA 1
ATOM 2937 C C . THR A 1 391 ? 29.057 -14.579 -55.179 1.00 54.41 391 THR A C 1
ATOM 2939 O O . THR A 1 391 ? 28.874 -15.463 -56.020 1.00 54.41 391 THR A O 1
ATOM 2942 N N . ALA A 1 392 ? 29.675 -13.430 -55.444 1.00 52.22 392 ALA A N 1
ATOM 2943 C CA . ALA A 1 392 ? 30.384 -13.159 -56.697 1.00 52.22 392 ALA A CA 1
ATOM 2944 C C . ALA A 1 392 ? 31.899 -13.212 -56.486 1.00 52.22 392 ALA A C 1
ATOM 2946 O O . ALA A 1 392 ? 32.364 -12.725 -55.424 1.00 52.22 392 ALA A O 1
#

Foldseek 3Di:
DPPPVVVVVVVLVVLLVVLLVCLLVVNLVVNLVSLLVLLVVLLVVLLVQDAVVVSVVSVVSSVSSLVSSLVSNVVNVVVVVVVVVVVVVVVVVLVVVLVVLVVCLVVLLVVLVVQLVVLVVQLVPPPDDVSNVVSVVSNVVSVVVNLVSVLVNVLSVLLPDQALVVLVVVLVVVVAAEAEEDDDDSGNLVSNVSSVLSSCCCVFPNPWYWYWYDDPQKIKIKTAGDPPDDDPDDPPSLVVSQVVQVVQVWHWDWDDDPRMIMIIIHHDPDPHPPPPDDDPPVVVVVSVVSSCCSCVSSVVSNVVSVVVSLCVQQPQQAAAPVLLVPDDFFDFQVVNVVSGGPDARSHADDDDDDPAKTFGFNSPPPVTHSQWIWGDDDGTTHWIGGVVPDTD

Secondary structure (DSSP, 8-state):
--SHHHHHHHHHHHHHHHHHHHHHTT--HHHHHHHHHHHHHHHHHHHTT--HHHHHHHHHHHHHHHHHHHHHHHHHHHHHHHHHHHHHHHHHHHHHHHHHHHHHHHHHHHHHHHHHHHHHHHHHH-SSHHHHHHHHHHHHHHHHHHHHHHHHHHTTGGGG---HHHHHHHHHHTT--EEEESPPP--HHHHHHHHHHHHHHHHHSTT--EEEEEETTEEEEEEEPPSS---SS--HHHHHHHHHHHHTT-EEEEEEETTEEEEEEE--TT-----S---SHHHHHHHHHHHHHHHHHHHHHHHHHHHHHHHHHHTTTB--HHHHHT--TT-BHHHHHHHS-SS--S--------TTEEEEB-S-TTT----EEEEEETTEEEEEEETTS-B-

Nearest PDB structures (foldseek):
  7ssi-assembly2_D  TM=4.246E-01  e=1.259E-07  Bacillus subtilis subsp. subtilis str. 168
  5iul-assembly1_B  TM=4.054E-01  e=1.026E-07  Bacillus subtilis subsp. subtilis str. 168
  7ssi-assembly1_B  TM=3.879E-01  e=4.098E-07  Bacillus subtilis subsp. subtilis str. 168
  7ssj-assembly2_C  TM=4.185E-01  e=3.917E-06  Bacillus subtilis subsp. subtilis str. 168
  3ehh-assembly1_B  TM=4.547E-01  e=1.647E-05  Bacillus subtilis

pLDDT: mean 76.07, std 12.19, range [34.84, 93.62]

Sequence (392 aa):
MHGWGQWYALAAAAVVAVCHLGGRRGRTWPVVVLLCGVEVAAAIAVAHGQDTVSWLVDQAVVVLAVFAALTGSYLRLRQEFVEQGWARARAARLRERARIAADLHDTLGHDLTLLSLQAAGLQVTAPDEPTREQAAALRAGSAAAIDTVRRIVDLLDVEAEADVVAVFDRARAAGMTVEVTGVPPADRFLARLVSEALSNAARHAPGTAVTVAFNGRRVEIVNPVSPRELPERAGTGLSALAGRVRHAGGSLAADRVDGRFRLVAEIPPGIDEDHGHGDYDTGRLRIRRMLAGTVLIPGAVLVVVATGFYAWAVRDASMEEEAFGALRVGMPRAAAVTLLPAREAPVRFERGYGPGCHYYTDGNYPLAYGNYVVCFEGDRVVRLHDGTGRTA